Protein AF-0000000074147439 (afdb_homodimer)

Radius of gyration: 22.68 Å; Cα contacts (8 Å, |Δi|>4): 924; chains: 2; bounding box: 51×59×54 Å

pLDDT: mean 94.45, std 8.29, range [35.34, 98.94]

Structure (mmCIF, N/CA/C/O backbone):
data_AF-0000000074147439-model_v1
#
loop_
_entity.id
_entity.type
_entity.pdbx_description
1 polymer 'Methyltransferase, putative'
#
loop_
_atom_site.group_PDB
_atom_site.id
_atom_site.type_symbol
_atom_site.label_atom_id
_atom_site.label_alt_id
_atom_site.label_comp_id
_atom_site.label_asym_id
_atom_site.label_entity_id
_atom_site.label_seq_id
_atom_site.pdbx_PDB_ins_code
_atom_site.Cartn_x
_atom_site.Cartn_y
_atom_site.Cartn_z
_atom_site.occupancy
_atom_site.B_iso_or_equiv
_atom_site.auth_seq_id
_atom_site.auth_comp_id
_atom_site.auth_asym_id
_atom_site.auth_atom_id
_atom_site.pdbx_PDB_model_num
ATOM 1 N N . MET A 1 1 ? -7.129 -25.188 -24.75 1 35.34 1 MET A N 1
ATOM 2 C CA . MET A 1 1 ? -5.988 -24.469 -25.312 1 35.34 1 MET A CA 1
ATOM 3 C C . MET A 1 1 ? -5.07 -23.953 -24.203 1 35.34 1 MET A C 1
ATOM 5 O O . MET A 1 1 ? -5.531 -23.328 -23.25 1 35.34 1 MET A O 1
ATOM 9 N N . LYS A 1 2 ? -4.027 -24.594 -24.016 1 45.81 2 LYS A N 1
ATOM 10 C CA . LYS A 1 2 ? -3.018 -24.266 -23.016 1 45.81 2 LYS A CA 1
ATOM 11 C C . LYS A 1 2 ? -2.633 -22.781 -23.094 1 45.81 2 LYS A C 1
ATOM 13 O O . LYS A 1 2 ? -2.26 -22.297 -24.172 1 45.81 2 LYS A O 1
ATOM 18 N N . HIS A 1 3 ? -3.135 -21.953 -22.328 1 59.06 3 HIS A N 1
ATOM 19 C CA . HIS A 1 3 ? -2.85 -20.531 -22.391 1 59.06 3 HIS A CA 1
ATOM 20 C C . HIS A 1 3 ? -1.348 -20.266 -22.375 1 59.06 3 HIS A C 1
ATOM 22 O O . HIS A 1 3 ? -0.621 -20.828 -21.547 1 59.06 3 HIS A O 1
ATOM 28 N N . GLN A 1 4 ? -0.83 -19.922 -23.578 1 64.25 4 GLN A N 1
ATOM 29 C CA . GLN A 1 4 ? 0.594 -19.672 -23.797 1 64.25 4 GLN A CA 1
ATOM 30 C C . GLN A 1 4 ? 1.089 -18.531 -22.906 1 64.25 4 GLN A C 1
ATOM 32 O O . GLN A 1 4 ? 2.295 -18.297 -22.812 1 64.25 4 GLN A O 1
ATOM 37 N N . GLY A 1 5 ? 0.255 -18.078 -21.938 1 76.75 5 GLY A N 1
ATOM 38 C CA . GLY A 1 5 ? 0.705 -16.953 -21.125 1 76.75 5 GLY A CA 1
ATOM 39 C C . GLY A 1 5 ? 0.885 -15.68 -21.922 1 76.75 5 GLY A C 1
ATOM 40 O O . GLY A 1 5 ? 0.622 -15.656 -23.125 1 76.75 5 GLY A O 1
ATOM 41 N N . TRP A 1 6 ? 1.181 -14.516 -21.344 1 81 6 TRP A N 1
ATOM 42 C CA . TRP A 1 6 ? 1.466 -13.242 -21.984 1 81 6 TRP A CA 1
ATOM 43 C C . TRP A 1 6 ? 2.783 -13.305 -22.75 1 81 6 TRP A C 1
ATOM 45 O O . TRP A 1 6 ? 3.713 -14 -22.344 1 81 6 TRP A O 1
ATOM 55 N N . ASP A 1 7 ? 2.762 -12.773 -23.922 1 83.56 7 ASP A N 1
ATOM 56 C CA . ASP A 1 7 ? 4.035 -12.57 -24.609 1 83.56 7 ASP A CA 1
ATOM 57 C C . ASP A 1 7 ? 4.754 -11.336 -24.078 1 83.56 7 ASP A C 1
ATOM 59 O O . ASP A 1 7 ? 4.523 -10.219 -24.562 1 83.56 7 ASP A O 1
ATOM 63 N N . TRP A 1 8 ? 5.68 -11.492 -23.266 1 87.81 8 TRP A N 1
ATOM 64 C CA . TRP A 1 8 ? 6.305 -10.406 -22.516 1 87.81 8 TRP A CA 1
ATOM 65 C C . TRP A 1 8 ? 7.258 -9.617 -23.406 1 87.81 8 TRP A C 1
ATOM 67 O O . TRP A 1 8 ? 7.68 -8.516 -23.047 1 87.81 8 TRP A O 1
ATOM 77 N N . LYS A 1 9 ? 7.641 -10.125 -24.531 1 85.5 9 LYS A N 1
ATOM 78 C CA . LYS A 1 9 ? 8.484 -9.391 -25.469 1 85.5 9 LYS A CA 1
ATOM 79 C C . LYS A 1 9 ? 7.711 -8.234 -26.094 1 85.5 9 LYS A C 1
ATOM 81 O O . LYS A 1 9 ? 8.312 -7.242 -26.516 1 85.5 9 LYS A O 1
ATOM 86 N N . GLU A 1 10 ? 6.395 -8.352 -26 1 82.62 10 GLU A N 1
ATOM 87 C CA . GLU A 1 10 ? 5.543 -7.367 -26.672 1 82.62 10 GLU A CA 1
ATOM 88 C C . GLU A 1 10 ? 5.051 -6.316 -25.672 1 82.62 10 GLU A C 1
ATOM 90 O O . GLU A 1 10 ? 4.484 -5.297 -26.078 1 82.62 10 GLU A O 1
ATOM 95 N N . ILE A 1 11 ? 5.25 -6.598 -24.484 1 82.56 11 ILE A N 1
ATOM 96 C CA . ILE A 1 11 ? 4.77 -5.691 -23.438 1 82.56 11 ILE A CA 1
ATOM 97 C C . ILE A 1 11 ? 5.867 -4.691 -23.078 1 82.56 11 ILE A C 1
ATOM 99 O O . ILE A 1 11 ? 6.926 -5.074 -22.578 1 82.56 11 ILE A O 1
ATOM 103 N N . LYS A 1 12 ? 5.578 -3.406 -23.297 1 77.69 12 LYS A N 1
ATOM 104 C CA . LYS A 1 12 ? 6.609 -2.385 -23.156 1 77.69 12 LYS A CA 1
ATOM 105 C C . LYS A 1 12 ? 6.344 -1.512 -21.938 1 77.69 12 LYS A C 1
ATOM 107 O O . LYS A 1 12 ? 7.176 -0.68 -21.562 1 77.69 12 LYS A O 1
ATOM 112 N N . GLU A 1 13 ? 5.203 -1.728 -21.234 1 84.12 13 GLU A N 1
ATOM 113 C CA . GLU A 1 13 ? 4.883 -0.868 -20.094 1 84.12 13 GLU A CA 1
ATOM 114 C C . GLU A 1 13 ? 5.965 -0.951 -19.031 1 84.12 13 GLU A C 1
ATOM 116 O O . GLU A 1 13 ? 6.277 -2.037 -18.531 1 84.12 13 GLU A O 1
ATOM 121 N N . GLU A 1 14 ? 6.414 0.165 -18.594 1 82.88 14 GLU A N 1
ATOM 122 C CA . GLU A 1 14 ? 7.535 0.282 -17.656 1 82.88 14 GLU A CA 1
ATOM 123 C C . GLU A 1 14 ? 7.164 -0.24 -16.281 1 82.88 14 GLU A C 1
ATOM 125 O O . GLU A 1 14 ? 8.031 -0.685 -15.523 1 82.88 14 GLU A O 1
ATOM 130 N N . ARG A 1 15 ? 5.883 -0.239 -15.992 1 85.06 15 ARG A N 1
ATOM 131 C CA . ARG A 1 15 ? 5.441 -0.638 -14.664 1 85.06 15 ARG A CA 1
ATOM 132 C C . ARG A 1 15 ? 5.785 -2.098 -14.383 1 85.06 15 ARG A C 1
ATOM 134 O O . ARG A 1 15 ? 5.918 -2.502 -13.227 1 85.06 15 ARG A O 1
ATOM 141 N N . TRP A 1 16 ? 5.992 -2.838 -15.422 1 89.81 16 TRP A N 1
ATOM 142 C CA . TRP A 1 16 ? 6.258 -4.262 -15.258 1 89.81 16 TRP A CA 1
ATOM 143 C C . TRP A 1 16 ? 7.746 -4.52 -15.039 1 89.81 16 TRP A C 1
ATOM 145 O O . TRP A 1 16 ? 8.156 -5.66 -14.812 1 89.81 16 TRP A O 1
ATOM 155 N N . ASP A 1 17 ? 8.484 -3.449 -14.992 1 92.44 17 ASP A N 1
ATOM 156 C CA . ASP A 1 17 ? 9.914 -3.582 -14.758 1 92.44 17 ASP A CA 1
ATOM 157 C C . ASP A 1 17 ? 10.305 -2.984 -13.406 1 92.44 17 ASP A C 1
ATOM 159 O O . ASP A 1 17 ? 11.461 -3.088 -12.984 1 92.44 17 ASP A O 1
ATOM 163 N N . THR A 1 18 ? 9.352 -2.357 -12.773 1 94.94 18 THR A N 1
ATOM 164 C CA . THR A 1 18 ? 9.57 -1.733 -11.469 1 94.94 18 THR A CA 1
ATOM 165 C C . THR A 1 18 ? 8.781 -2.467 -10.383 1 94.94 18 THR A C 1
ATOM 167 O O . THR A 1 18 ? 7.605 -2.783 -10.57 1 94.94 18 THR A O 1
ATOM 170 N N . PRO A 1 19 ? 9.477 -2.736 -9.289 1 97.44 19 PRO A N 1
ATOM 171 C CA . PRO A 1 19 ? 8.75 -3.414 -8.219 1 97.44 19 PRO A CA 1
ATOM 172 C C . PRO A 1 19 ? 7.492 -2.662 -7.789 1 97.44 19 PRO A C 1
ATOM 174 O O . PRO A 1 19 ? 7.48 -1.429 -7.777 1 97.44 19 PRO A O 1
ATOM 177 N N . ALA A 1 20 ? 6.434 -3.406 -7.461 1 97.62 20 ALA A N 1
ATOM 178 C CA . ALA A 1 20 ? 5.207 -2.816 -6.934 1 97.62 20 ALA A CA 1
ATOM 179 C C . ALA A 1 20 ? 5.445 -2.182 -5.566 1 97.62 20 ALA A C 1
ATOM 181 O O . ALA A 1 20 ? 6.383 -2.557 -4.855 1 97.62 20 ALA A O 1
ATOM 182 N N . GLU A 1 21 ? 4.613 -1.222 -5.203 1 97.69 21 GLU A N 1
ATOM 183 C CA . GLU A 1 21 ? 4.77 -0.475 -3.957 1 97.69 21 GLU A CA 1
ATOM 184 C C . GLU A 1 21 ? 4.766 -1.408 -2.75 1 97.69 21 GLU A C 1
ATOM 186 O O . GLU A 1 21 ? 5.527 -1.208 -1.802 1 97.69 21 GLU A O 1
ATOM 191 N N . GLU A 1 22 ? 3.932 -2.467 -2.826 1 98.12 22 GLU A N 1
ATOM 192 C CA . GLU A 1 22 ? 3.697 -3.359 -1.696 1 98.12 22 GLU A CA 1
ATOM 193 C C . GLU A 1 22 ? 4.945 -4.172 -1.365 1 98.12 22 GLU A C 1
ATOM 195 O O . GLU A 1 22 ? 5.156 -4.559 -0.214 1 98.12 22 GLU A O 1
ATOM 200 N N . VAL A 1 23 ? 5.793 -4.363 -2.332 1 98.56 23 VAL A N 1
ATOM 201 C CA . VAL A 1 23 ? 6.859 -5.348 -2.184 1 98.56 23 VAL A CA 1
ATOM 202 C C . VAL A 1 23 ? 7.98 -4.773 -1.319 1 98.56 23 VAL A C 1
ATOM 204 O O . VAL A 1 23 ? 8.742 -5.523 -0.7 1 98.56 23 VAL A O 1
ATOM 207 N N . TYR A 1 24 ? 8.086 -3.426 -1.242 1 98.62 24 TYR A N 1
ATOM 208 C CA . TYR A 1 24 ? 9.094 -2.807 -0.388 1 98.62 24 TYR A CA 1
ATOM 209 C C . TYR A 1 24 ? 8.82 -3.107 1.081 1 98.62 24 TYR A C 1
ATOM 211 O O . TYR A 1 24 ? 9.75 -3.402 1.842 1 98.62 24 TYR A O 1
ATOM 219 N N . TYR A 1 25 ? 7.605 -3.037 1.479 1 98.62 25 TYR A N 1
ATOM 220 C CA . TYR A 1 25 ? 7.215 -3.414 2.834 1 98.62 25 TYR A CA 1
ATOM 221 C C . TYR A 1 25 ? 7.434 -4.902 3.07 1 98.62 25 TYR A C 1
ATOM 223 O O . TYR A 1 25 ? 7.977 -5.301 4.105 1 98.62 25 TYR A O 1
ATOM 231 N N . LEU A 1 26 ? 7.02 -5.746 2.082 1 98.88 26 LEU A N 1
ATOM 232 C CA . LEU A 1 26 ? 7.109 -7.195 2.215 1 98.88 26 LEU A CA 1
ATOM 233 C C . LEU A 1 26 ? 8.562 -7.637 2.344 1 98.88 26 LEU A C 1
ATOM 235 O O . LEU A 1 26 ? 8.875 -8.539 3.127 1 98.88 26 LEU A O 1
ATOM 239 N N . LEU A 1 27 ? 9.422 -6.992 1.533 1 98.75 27 LEU A N 1
ATOM 240 C CA . LEU A 1 27 ? 10.844 -7.297 1.622 1 98.75 27 LEU A CA 1
ATOM 241 C C . LEU A 1 27 ? 11.359 -7.074 3.039 1 98.75 27 LEU A C 1
ATOM 243 O O . LEU A 1 27 ? 12.023 -7.945 3.609 1 98.75 27 LEU A O 1
ATOM 247 N N . ASN A 1 28 ? 11.055 -5.93 3.607 1 98.12 28 ASN A N 1
ATOM 248 C CA . ASN A 1 28 ? 11.516 -5.598 4.949 1 98.12 28 ASN A CA 1
ATOM 249 C C . ASN A 1 28 ? 10.922 -6.531 6 1 98.12 28 ASN A C 1
ATOM 251 O O . ASN A 1 28 ? 11.625 -6.996 6.898 1 98.12 28 ASN A O 1
ATOM 255 N N . ARG A 1 29 ? 9.633 -6.77 5.863 1 98.31 29 ARG A N 1
ATOM 256 C CA . ARG A 1 29 ? 8.938 -7.645 6.801 1 98.31 29 ARG A CA 1
ATOM 257 C C . ARG A 1 29 ? 9.555 -9.039 6.801 1 98.31 29 ARG A C 1
ATOM 259 O O . ARG A 1 29 ? 9.859 -9.586 7.863 1 98.31 29 ARG A O 1
ATOM 266 N N . TRP A 1 30 ? 9.75 -9.602 5.625 1 98.81 30 TRP A N 1
ATOM 267 C CA . TRP A 1 30 ? 10.219 -10.977 5.512 1 98.81 30 TRP A CA 1
ATOM 268 C C . TRP A 1 30 ? 11.688 -11.086 5.895 1 98.81 30 TRP A C 1
ATOM 270 O O . TRP A 1 30 ? 12.117 -12.086 6.473 1 98.81 30 TRP A O 1
ATOM 280 N N . LYS A 1 31 ? 12.445 -10.023 5.621 1 98.19 31 LYS A N 1
ATOM 281 C CA . LYS A 1 31 ? 13.82 -9.977 6.113 1 98.19 31 LYS A CA 1
ATOM 282 C C . LYS A 1 31 ? 13.859 -9.977 7.637 1 98.19 31 LYS A C 1
ATOM 284 O O . LYS A 1 31 ? 14.625 -10.734 8.242 1 98.19 31 LYS A O 1
ATOM 289 N N . ASP A 1 32 ? 13.047 -9.164 8.242 1 97.38 32 ASP A N 1
ATOM 290 C CA . ASP A 1 32 ? 13 -9.039 9.695 1 97.38 32 ASP A CA 1
ATOM 291 C C . ASP A 1 32 ? 12.586 -10.359 10.344 1 97.38 32 ASP A C 1
ATOM 293 O O . ASP A 1 32 ? 12.961 -10.641 11.484 1 97.38 32 ASP A O 1
ATOM 297 N N . GLN A 1 33 ? 11.836 -11.148 9.617 1 98.25 33 GLN A N 1
ATOM 298 C CA . GLN A 1 33 ? 11.352 -12.422 10.141 1 98.25 33 GLN A CA 1
ATOM 299 C C . GLN A 1 33 ? 12.352 -13.547 9.867 1 98.25 33 GLN A C 1
ATOM 301 O O . GLN A 1 33 ? 12.094 -14.703 10.211 1 98.25 33 GLN A O 1
ATOM 306 N N . GLY A 1 34 ? 13.383 -13.211 9.133 1 98.19 34 GLY A N 1
ATOM 307 C CA . GLY A 1 34 ? 14.414 -14.203 8.836 1 98.19 34 GLY A CA 1
ATOM 308 C C . GLY A 1 34 ? 14.031 -15.141 7.707 1 98.19 34 GLY A C 1
ATOM 309 O O . GLY A 1 34 ? 14.602 -16.219 7.57 1 98.19 34 GLY A O 1
ATOM 310 N N . LYS A 1 35 ? 13.094 -14.727 6.941 1 98.38 35 LYS A N 1
ATOM 311 C CA . LYS A 1 35 ? 12.711 -15.531 5.789 1 98.38 35 LYS A CA 1
ATOM 312 C C . LYS A 1 35 ? 13.711 -15.367 4.648 1 98.38 35 LYS A C 1
ATOM 314 O O . LYS A 1 35 ? 14.312 -14.305 4.492 1 98.38 35 LYS A O 1
ATOM 319 N N . SER A 1 36 ? 13.852 -16.406 3.869 1 97.81 36 SER A N 1
ATOM 320 C CA . SER A 1 36 ? 14.906 -16.344 2.857 1 97.81 36 SER A CA 1
ATOM 321 C C . SER A 1 36 ? 14.453 -16.984 1.55 1 97.81 36 SER A C 1
ATOM 323 O O . SER A 1 36 ? 14.672 -16.438 0.471 1 97.81 36 SER A O 1
ATOM 325 N N . ARG A 1 37 ? 13.844 -18.188 1.588 1 98.88 37 ARG A N 1
ATOM 326 C CA . ARG A 1 37 ? 13.422 -18.891 0.379 1 98.88 37 ARG A CA 1
ATOM 327 C C . ARG A 1 37 ? 12.102 -18.344 -0.147 1 98.88 37 ARG A C 1
ATOM 329 O O . ARG A 1 37 ? 11.055 -18.547 0.459 1 98.88 37 ARG A O 1
ATOM 336 N N . PHE A 1 38 ? 12.203 -17.625 -1.239 1 98.94 38 PHE A N 1
ATOM 337 C CA . PHE A 1 38 ? 11.117 -16.797 -1.779 1 98.94 38 PHE A CA 1
ATOM 338 C C . PHE A 1 38 ? 10.633 -17.359 -3.111 1 98.94 38 PHE A C 1
ATOM 340 O O . PHE A 1 38 ? 11.438 -17.672 -3.992 1 98.94 38 PHE A O 1
ATOM 347 N N . LEU A 1 39 ? 9.289 -17.516 -3.254 1 98.94 39 LEU A N 1
ATOM 348 C CA . LEU A 1 39 ? 8.68 -17.875 -4.531 1 98.94 39 LEU A CA 1
ATOM 349 C C . LEU A 1 39 ? 7.957 -16.688 -5.148 1 98.94 39 LEU A C 1
ATOM 351 O O . LEU A 1 39 ? 7.078 -16.094 -4.523 1 98.94 39 LEU A O 1
ATOM 355 N N . ASP A 1 40 ? 8.352 -16.312 -6.305 1 98.88 40 ASP A N 1
ATOM 356 C CA . ASP A 1 40 ? 7.621 -15.383 -7.168 1 98.88 40 ASP A CA 1
ATOM 357 C C . ASP A 1 40 ? 6.723 -16.141 -8.148 1 98.88 40 ASP A C 1
ATOM 359 O O . ASP A 1 40 ? 7.164 -16.516 -9.234 1 98.88 40 ASP A O 1
ATOM 363 N N . LEU A 1 41 ? 5.449 -16.344 -7.773 1 98.81 41 LEU A N 1
ATOM 364 C CA . LEU A 1 41 ? 4.5 -17.109 -8.578 1 98.81 41 LEU A CA 1
ATOM 365 C C . LEU A 1 41 ? 3.854 -16.219 -9.633 1 98.81 41 LEU A C 1
ATOM 367 O O . LEU A 1 41 ? 3.174 -15.242 -9.297 1 98.81 41 LEU A O 1
ATOM 371 N N . GLY A 1 42 ? 3.992 -16.562 -10.867 1 98.06 42 GLY A N 1
ATOM 372 C CA . GLY A 1 42 ? 3.609 -15.656 -11.93 1 98.06 42 GLY A CA 1
ATOM 373 C C . GLY A 1 42 ? 4.531 -14.453 -12.055 1 98.06 42 GLY A C 1
ATOM 374 O O . GLY A 1 42 ? 4.07 -13.312 -12.078 1 98.06 42 GLY A O 1
ATOM 375 N N . CYS A 1 43 ? 5.805 -14.695 -12.328 1 98.12 43 CYS A N 1
ATOM 376 C CA . CYS A 1 43 ? 6.844 -13.695 -12.133 1 98.12 43 CYS A CA 1
ATOM 377 C C . CYS A 1 43 ? 6.914 -12.742 -13.32 1 98.12 43 CYS A C 1
ATOM 379 O O . CYS A 1 43 ? 7.543 -11.688 -13.242 1 98.12 43 CYS A O 1
ATOM 381 N N . GLY A 1 44 ? 6.312 -13.078 -14.5 1 96.5 44 GLY A N 1
ATOM 382 C CA . GLY A 1 44 ? 6.453 -12.258 -15.688 1 96.5 44 GLY A CA 1
ATOM 383 C C . GLY A 1 44 ? 7.902 -12.031 -16.094 1 96.5 44 GLY A C 1
ATOM 384 O O . GLY A 1 44 ? 8.672 -12.992 -16.219 1 96.5 44 GLY A O 1
ATOM 385 N N . ARG A 1 45 ? 8.281 -10.812 -16.234 1 95.94 45 ARG A N 1
ATOM 386 C CA . ARG A 1 45 ? 9.641 -10.484 -16.625 1 95.94 45 ARG A CA 1
ATOM 387 C C . ARG A 1 45 ? 10.562 -10.398 -15.414 1 95.94 45 ARG A C 1
ATOM 389 O O . ARG A 1 45 ? 11.727 -10.023 -15.539 1 95.94 45 ARG A O 1
ATOM 396 N N . GLY A 1 46 ? 10.016 -10.594 -14.281 1 98.06 46 GLY A N 1
ATOM 397 C CA . GLY A 1 46 ? 10.844 -10.891 -13.125 1 98.06 46 GLY A CA 1
ATOM 398 C C . GLY A 1 46 ? 11.125 -9.672 -12.266 1 98.06 46 GLY A C 1
ATOM 399 O O . GLY A 1 46 ? 12.109 -9.648 -11.516 1 98.06 46 GLY A O 1
ATOM 400 N N . ARG A 1 47 ? 10.273 -8.617 -12.266 1 98 47 ARG A N 1
ATOM 401 C CA . ARG A 1 47 ? 10.547 -7.391 -11.516 1 98 47 ARG A CA 1
ATOM 402 C C . ARG A 1 47 ? 10.672 -7.676 -10.023 1 98 47 ARG A C 1
ATOM 404 O O . ARG A 1 47 ? 11.547 -7.125 -9.352 1 98 47 ARG A O 1
ATOM 411 N N . HIS A 1 48 ? 9.891 -8.531 -9.531 1 98.81 48 HIS A N 1
ATOM 412 C CA . HIS A 1 48 ? 9.938 -8.812 -8.102 1 98.81 48 HIS A CA 1
ATOM 413 C C . HIS A 1 48 ? 11 -9.859 -7.785 1 98.81 48 HIS A C 1
ATOM 415 O O . HIS A 1 48 ? 11.641 -9.805 -6.73 1 98.81 48 HIS A O 1
ATOM 421 N N . SER A 1 49 ? 11.195 -10.828 -8.727 1 98.88 49 SER A N 1
ATOM 422 C CA . SER A 1 49 ? 12.258 -11.82 -8.578 1 98.88 49 SER A CA 1
ATOM 423 C C . SER A 1 49 ? 13.617 -11.156 -8.438 1 98.88 49 SER A C 1
ATOM 425 O O . SER A 1 49 ? 14.375 -11.469 -7.52 1 98.88 49 SER A O 1
ATOM 427 N N . ILE A 1 50 ? 13.906 -10.234 -9.328 1 98.75 50 ILE A N 1
ATOM 428 C CA . ILE A 1 50 ? 15.18 -9.523 -9.344 1 98.75 50 ILE A CA 1
ATOM 429 C C . ILE A 1 50 ? 15.344 -8.719 -8.062 1 98.75 50 ILE A C 1
ATOM 431 O O . ILE A 1 50 ? 16.406 -8.75 -7.43 1 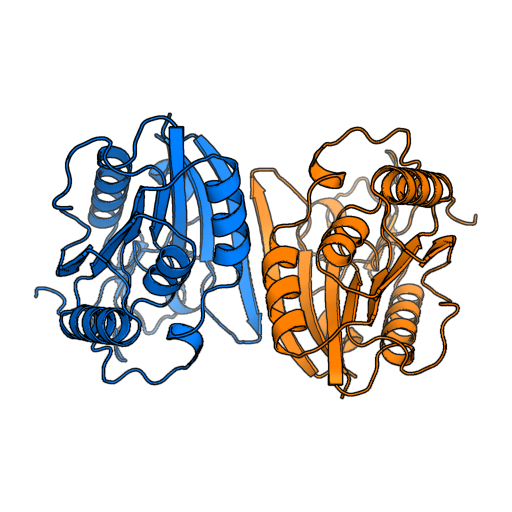98.75 50 ILE A O 1
ATOM 435 N N . PHE A 1 51 ? 14.281 -8.07 -7.652 1 98.69 51 PHE A N 1
ATOM 436 C CA . PHE A 1 51 ? 14.297 -7.223 -6.465 1 98.69 51 PHE A CA 1
ATOM 437 C C . PHE A 1 51 ? 14.664 -8.031 -5.227 1 98.69 51 PHE A C 1
ATOM 439 O O . PHE A 1 51 ? 15.547 -7.641 -4.465 1 98.69 51 PHE A O 1
ATOM 446 N N . PHE A 1 52 ? 14.016 -9.141 -5.027 1 98.88 52 PHE A N 1
ATOM 447 C CA . PHE A 1 52 ? 14.266 -9.961 -3.852 1 98.88 52 PHE A CA 1
ATOM 448 C C . PHE A 1 52 ? 15.656 -10.594 -3.924 1 98.88 52 PHE A C 1
ATOM 450 O O . PHE A 1 52 ? 16.344 -10.703 -2.908 1 98.88 52 PHE A O 1
ATOM 457 N N . ALA A 1 53 ? 16.062 -11.008 -5.113 1 98.88 53 ALA A N 1
ATOM 458 C CA . ALA A 1 53 ? 17.391 -11.586 -5.281 1 98.88 53 ALA A CA 1
ATOM 459 C C . ALA A 1 53 ? 18.484 -10.586 -4.906 1 98.88 53 ALA A C 1
ATOM 461 O O . ALA A 1 53 ? 19.453 -10.93 -4.219 1 98.88 53 ALA A O 1
ATOM 462 N N . LYS A 1 54 ? 18.312 -9.383 -5.309 1 98.5 54 LYS A N 1
ATOM 463 C CA . LYS A 1 54 ? 19.281 -8.328 -5.012 1 98.5 54 LYS A CA 1
ATOM 464 C C . LYS A 1 54 ? 19.391 -8.086 -3.51 1 98.5 54 LYS A C 1
ATOM 466 O O . LYS A 1 54 ? 20.375 -7.52 -3.035 1 98.5 54 LYS A O 1
ATOM 471 N N . HIS A 1 55 ? 18.391 -8.531 -2.854 1 98.19 55 HIS A N 1
ATOM 472 C CA . HIS A 1 55 ? 18.375 -8.281 -1.416 1 98.19 55 HIS A CA 1
ATOM 473 C C . HIS A 1 55 ? 18.625 -9.562 -0.633 1 98.19 55 HIS A C 1
ATOM 475 O O . HIS A 1 55 ? 18.219 -9.688 0.523 1 98.19 55 HIS A O 1
ATOM 481 N N . GLY A 1 56 ? 19.125 -10.57 -1.251 1 98.31 56 GLY A N 1
ATOM 482 C CA . GLY A 1 56 ? 19.734 -11.68 -0.554 1 98.31 56 GLY A CA 1
ATOM 483 C C . GLY A 1 56 ? 18.812 -12.883 -0.408 1 98.31 56 GLY A C 1
ATOM 484 O O . GLY A 1 56 ? 19.172 -13.859 0.251 1 98.31 56 GLY A O 1
ATOM 485 N N . PHE A 1 57 ? 17.672 -12.867 -1.005 1 98.81 57 PHE A N 1
ATOM 486 C CA . PHE A 1 57 ? 16.766 -14.008 -0.919 1 98.81 57 PHE A CA 1
ATOM 487 C C . PHE A 1 57 ? 17.188 -15.109 -1.889 1 98.81 57 PHE A C 1
ATOM 489 O O . PHE A 1 57 ? 17.766 -14.828 -2.943 1 98.81 57 PHE A O 1
ATOM 496 N N . GLU A 1 58 ? 16.938 -16.312 -1.483 1 98.88 58 GLU A N 1
ATOM 497 C CA . GLU A 1 58 ? 16.938 -17.422 -2.43 1 98.88 58 GLU A CA 1
ATOM 498 C C . GLU A 1 58 ? 15.656 -17.453 -3.252 1 98.88 58 GLU A C 1
ATOM 500 O O . GLU A 1 58 ? 14.586 -17.797 -2.742 1 98.88 58 GLU A O 1
ATOM 505 N N . VAL A 1 59 ? 15.781 -17.141 -4.547 1 98.88 59 VAL A N 1
ATOM 506 C CA . VAL A 1 59 ? 14.586 -16.812 -5.312 1 98.88 59 VAL A CA 1
ATOM 507 C C . VAL A 1 59 ? 14.25 -17.938 -6.273 1 98.88 59 VAL A C 1
ATOM 509 O O . VAL A 1 59 ? 15.117 -18.406 -7.02 1 98.88 59 VAL A O 1
ATOM 512 N N . TYR A 1 60 ? 13.055 -18.391 -6.172 1 98.94 60 TYR A N 1
ATOM 513 C CA . TYR A 1 60 ? 12.398 -19.234 -7.164 1 98.94 60 TYR A CA 1
ATOM 514 C C . TYR A 1 60 ? 11.305 -18.453 -7.891 1 98.94 60 TYR A C 1
ATOM 516 O O . TYR A 1 60 ? 10.531 -17.719 -7.27 1 98.94 60 TYR A O 1
ATOM 524 N N . ALA A 1 61 ? 11.32 -18.547 -9.18 1 98.88 61 ALA A N 1
ATOM 525 C CA . ALA A 1 61 ? 10.375 -17.797 -10 1 98.88 61 ALA A CA 1
ATOM 526 C C . ALA A 1 61 ? 9.727 -18.703 -11.047 1 98.88 61 ALA A C 1
ATOM 528 O O . ALA A 1 61 ? 10.406 -19.5 -11.695 1 98.88 61 ALA A O 1
ATOM 529 N N . THR A 1 62 ? 8.391 -18.578 -11.148 1 98.5 62 THR A N 1
ATOM 530 C CA . THR A 1 62 ? 7.699 -19.391 -12.148 1 98.5 62 THR A CA 1
ATOM 531 C C . THR A 1 62 ? 6.691 -18.547 -12.922 1 98.5 62 THR A C 1
ATOM 533 O O . THR A 1 62 ? 6.137 -17.594 -12.383 1 98.5 62 THR A O 1
ATOM 536 N N . ASP A 1 63 ? 6.527 -18.844 -14.086 1 97.88 63 ASP A N 1
ATOM 537 C CA . ASP A 1 63 ? 5.512 -18.297 -14.977 1 97.88 63 ASP A CA 1
ATOM 538 C C . ASP A 1 63 ? 5.176 -19.266 -16.109 1 97.88 63 ASP A C 1
ATOM 540 O O . ASP A 1 63 ? 6.008 -20.094 -16.484 1 97.88 63 ASP A O 1
ATOM 544 N N . ILE A 1 64 ? 3.984 -19.156 -16.609 1 96.19 64 ILE A N 1
ATOM 545 C CA . ILE A 1 64 ? 3.594 -20.031 -17.719 1 96.19 64 ILE A CA 1
ATOM 546 C C . ILE A 1 64 ? 4.23 -19.531 -19.016 1 96.19 64 ILE A C 1
ATOM 548 O O . ILE A 1 64 ? 4.355 -20.297 -19.984 1 96.19 64 ILE A O 1
ATOM 552 N N . SER A 1 65 ? 4.59 -18.312 -19.094 1 94.44 65 SER A N 1
ATOM 553 C CA . SER A 1 65 ? 5.141 -17.672 -20.281 1 94.44 65 SER A CA 1
ATOM 554 C C . SER A 1 65 ? 6.621 -18 -20.453 1 94.44 65 SER A C 1
ATOM 556 O O . SER A 1 65 ? 7.449 -17.594 -19.641 1 94.44 65 SER A O 1
ATOM 558 N N . GLU A 1 66 ? 6.961 -18.609 -21.562 1 95.62 66 GLU A N 1
ATOM 559 C CA . GLU A 1 66 ? 8.352 -18.906 -21.875 1 95.62 66 GLU A CA 1
ATOM 560 C C . GLU A 1 66 ? 9.148 -17.625 -22.109 1 95.62 66 GLU A C 1
ATOM 562 O O . GLU A 1 66 ? 10.305 -17.516 -21.672 1 95.62 66 GLU A O 1
ATOM 567 N N . SER A 1 67 ? 8.531 -16.703 -22.797 1 95.19 67 SER A N 1
ATOM 568 C CA . SER A 1 67 ? 9.227 -15.453 -23.094 1 95.19 67 SER A CA 1
ATOM 569 C C . SER A 1 67 ? 9.547 -14.688 -21.812 1 95.19 67 SER A C 1
ATOM 571 O O . SER A 1 67 ? 10.609 -14.078 -21.688 1 95.19 67 SER A O 1
ATOM 573 N N . GLY A 1 68 ? 8.617 -14.672 -20.797 1 96.19 68 GLY A N 1
ATOM 574 C CA . GLY A 1 68 ? 8.875 -14.047 -19.516 1 96.19 68 GLY A CA 1
ATOM 575 C C . GLY A 1 68 ? 10.055 -14.648 -18.781 1 96.19 68 GLY A C 1
ATOM 576 O O . GLY A 1 68 ? 10.945 -13.93 -18.328 1 96.19 68 GLY A O 1
ATOM 577 N N . ILE A 1 69 ? 10.117 -15.945 -18.828 1 97.81 69 ILE A N 1
ATOM 578 C CA . ILE A 1 69 ? 11.172 -16.672 -18.125 1 97.81 69 ILE A CA 1
ATOM 579 C C . ILE A 1 69 ? 12.508 -16.422 -18.812 1 97.81 69 ILE A C 1
ATOM 581 O O . ILE A 1 69 ? 13.531 -16.219 -18.141 1 97.81 69 ILE A O 1
ATOM 585 N N . GLU A 1 70 ? 12.492 -16.422 -20.078 1 97.62 70 GLU A N 1
ATOM 586 C CA . GLU A 1 70 ? 13.711 -16.156 -20.828 1 97.62 70 GLU A CA 1
ATOM 587 C C . GLU A 1 70 ? 14.258 -14.766 -20.5 1 97.62 70 GLU A C 1
ATOM 589 O O . GLU A 1 70 ? 15.461 -14.609 -20.266 1 97.62 70 GLU A O 1
ATOM 594 N N . ILE A 1 71 ? 13.391 -13.82 -20.469 1 97.25 71 ILE A N 1
ATOM 595 C CA . ILE A 1 71 ? 13.773 -12.453 -20.156 1 97.25 71 ILE A CA 1
ATOM 596 C C . ILE A 1 71 ? 14.344 -12.375 -18.75 1 97.25 71 ILE A C 1
ATOM 598 O O . ILE A 1 71 ? 15.391 -11.758 -18.531 1 97.25 71 ILE A O 1
ATOM 602 N N . LEU A 1 72 ? 13.688 -13.016 -17.828 1 98.06 72 LEU A N 1
ATOM 603 C CA . LEU A 1 72 ? 14.148 -13.023 -16.438 1 98.06 72 LEU A CA 1
ATOM 604 C C . LEU A 1 72 ? 15.531 -13.641 -16.328 1 98.06 72 LEU A C 1
ATOM 606 O O . LEU A 1 72 ? 16.406 -13.102 -15.656 1 98.06 72 LEU A O 1
ATOM 610 N N . LYS A 1 73 ? 15.719 -14.758 -17.016 1 98.44 73 LYS A N 1
ATOM 611 C CA . LYS A 1 73 ? 17.016 -15.438 -16.953 1 98.44 73 LYS A CA 1
ATOM 612 C C . LYS A 1 73 ? 18.125 -14.555 -17.531 1 98.44 73 LYS A C 1
ATOM 614 O O . LYS A 1 73 ? 19.219 -14.508 -16.984 1 98.44 73 LYS A O 1
ATOM 619 N N . GLU A 1 74 ? 17.812 -13.922 -18.547 1 98.06 74 GLU A N 1
ATOM 620 C CA . GLU A 1 74 ? 18.797 -13.016 -19.156 1 98.06 74 GLU A CA 1
ATOM 621 C C . GLU A 1 74 ? 19.141 -11.875 -18.203 1 98.06 74 GLU A C 1
ATOM 623 O O . GLU A 1 74 ? 20.312 -11.539 -18.031 1 98.06 74 GLU A O 1
ATOM 628 N N . LYS A 1 75 ? 18.109 -11.25 -17.641 1 97.5 75 LYS A N 1
ATOM 629 C CA . LYS A 1 75 ? 18.328 -10.164 -16.688 1 97.5 75 LYS A CA 1
ATOM 630 C C . LYS A 1 75 ? 19.188 -10.641 -15.516 1 97.5 75 LYS A C 1
ATOM 632 O O . LYS A 1 75 ? 20.094 -9.93 -15.07 1 97.5 75 LYS A O 1
ATOM 637 N N . ALA A 1 76 ? 18.828 -11.797 -15.023 1 98.38 76 ALA A N 1
ATOM 638 C CA . ALA A 1 76 ? 19.547 -12.359 -13.883 1 98.38 76 ALA A CA 1
ATOM 639 C C . ALA A 1 76 ? 21.016 -12.586 -14.219 1 98.38 76 ALA A C 1
ATOM 641 O O . ALA A 1 76 ? 21.906 -12.25 -13.43 1 98.38 76 ALA A O 1
ATOM 642 N N . LYS A 1 77 ? 21.234 -13.133 -15.375 1 98.12 77 LYS A N 1
ATOM 643 C CA . LYS A 1 77 ? 22.594 -13.375 -15.828 1 98.12 77 LYS A CA 1
ATOM 644 C C . LYS A 1 77 ? 23.375 -12.07 -15.938 1 98.12 77 LYS A C 1
ATOM 646 O O . LYS A 1 77 ? 24.516 -11.977 -15.453 1 98.12 77 LYS A O 1
ATOM 651 N N . LEU A 1 78 ? 22.797 -11.102 -16.5 1 97.94 78 LEU A N 1
ATOM 652 C CA . LEU A 1 78 ? 23.438 -9.805 -16.719 1 97.94 78 LEU A CA 1
ATOM 653 C C . LEU A 1 78 ? 23.797 -9.156 -15.383 1 97.94 78 LEU A C 1
ATOM 655 O O . LEU A 1 78 ? 24.797 -8.438 -15.289 1 97.94 7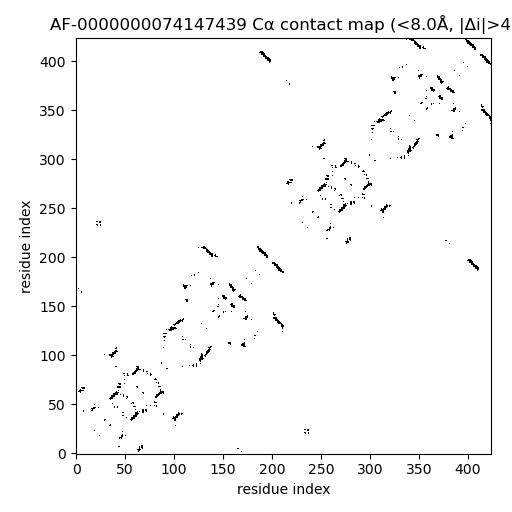8 LEU A O 1
ATOM 659 N N . GLN A 1 79 ? 23.047 -9.43 -14.414 1 97.88 79 GLN A N 1
ATOM 660 C CA . GLN A 1 79 ? 23.25 -8.789 -13.125 1 97.88 79 GLN A CA 1
ATOM 661 C C . GLN A 1 79 ? 23.953 -9.727 -12.141 1 97.88 79 GLN A C 1
ATOM 663 O O . GLN A 1 79 ? 24.078 -9.406 -10.961 1 97.88 79 GLN A O 1
ATOM 668 N N . ASN A 1 80 ? 24.328 -10.922 -12.586 1 98.25 80 ASN A N 1
ATOM 669 C CA . ASN A 1 80 ? 25.016 -11.938 -11.789 1 98.25 80 ASN A CA 1
ATOM 670 C C . ASN A 1 80 ? 24.172 -12.359 -10.586 1 98.25 80 ASN A C 1
ATOM 672 O O . ASN A 1 80 ? 24.672 -12.383 -9.461 1 98.25 80 ASN A O 1
ATOM 676 N N . LEU A 1 81 ? 22.938 -12.484 -10.859 1 98.56 81 LEU A N 1
ATOM 677 C CA . LEU A 1 81 ? 22 -12.961 -9.844 1 98.56 81 LEU A CA 1
ATOM 678 C C . LEU A 1 81 ? 21.672 -14.438 -10.07 1 98.56 81 LEU A C 1
ATOM 680 O O . LEU A 1 81 ? 21.516 -14.875 -11.211 1 98.56 81 LEU A O 1
ATOM 684 N N . ASN A 1 82 ? 21.594 -15.156 -9.008 1 97.56 82 ASN A N 1
ATOM 685 C CA . ASN A 1 82 ? 21.172 -16.547 -9.078 1 97.56 82 ASN A CA 1
ATOM 686 C C . ASN A 1 82 ? 19.672 -16.688 -8.797 1 97.56 82 ASN A C 1
ATOM 688 O O . ASN A 1 82 ? 19.234 -16.531 -7.66 1 97.56 82 ASN A O 1
ATOM 692 N N . ILE A 1 83 ? 18.891 -16.938 -9.734 1 98.75 83 ILE A N 1
ATOM 693 C CA . ILE A 1 83 ? 17.438 -17.078 -9.641 1 98.75 83 ILE A CA 1
ATOM 694 C C . ILE A 1 83 ? 17.016 -18.391 -10.305 1 98.75 83 ILE A C 1
ATOM 696 O O . ILE A 1 83 ? 17.375 -18.656 -11.453 1 98.75 83 ILE A O 1
ATOM 700 N N . ASN A 1 84 ? 16.297 -19.234 -9.617 1 98.75 84 ASN A N 1
ATOM 701 C CA . ASN A 1 84 ? 15.727 -20.453 -10.172 1 98.75 84 ASN A CA 1
ATOM 702 C C . ASN A 1 84 ? 14.414 -20.156 -10.898 1 98.75 84 ASN A C 1
ATOM 704 O O . ASN A 1 84 ? 13.336 -20.25 -10.305 1 98.75 84 ASN A O 1
ATOM 708 N N . ALA A 1 85 ? 14.57 -19.906 -12.172 1 98.56 85 ALA A N 1
ATOM 709 C CA . ALA A 1 85 ? 13.398 -19.531 -12.961 1 98.56 85 ALA A CA 1
ATOM 710 C C . ALA A 1 85 ? 12.969 -20.688 -13.867 1 98.56 85 ALA A C 1
ATOM 712 O O . ALA A 1 85 ? 13.797 -21.281 -14.562 1 98.56 85 ALA A O 1
ATOM 713 N N . GLU A 1 86 ? 11.688 -20.969 -13.922 1 97.75 86 GLU A N 1
ATOM 714 C CA . GLU A 1 86 ? 11.234 -22.062 -14.789 1 97.75 86 GLU A CA 1
ATOM 715 C C . GLU A 1 86 ? 9.805 -21.812 -15.266 1 97.75 86 GLU A C 1
ATOM 717 O O . GLU A 1 86 ? 9.008 -21.188 -14.562 1 97.75 86 GLU A O 1
ATOM 722 N N . VAL A 1 87 ? 9.516 -22.328 -16.438 1 97.81 87 VAL A N 1
ATOM 723 C CA . VAL A 1 87 ? 8.156 -22.328 -16.953 1 97.81 87 VAL A CA 1
ATOM 724 C C . VAL A 1 87 ? 7.309 -23.344 -16.203 1 97.81 87 VAL A C 1
ATOM 726 O O . VAL A 1 87 ? 7.699 -24.5 -16.062 1 97.81 87 VAL A O 1
ATOM 729 N N . CYS A 1 88 ? 6.172 -22.844 -15.672 1 96.38 88 CYS A N 1
ATOM 730 C CA . CYS A 1 88 ? 5.371 -23.703 -14.812 1 96.38 88 CYS A CA 1
ATOM 731 C C . CYS A 1 88 ? 3.904 -23.297 -14.836 1 96.38 88 CYS A C 1
ATOM 733 O O . CYS A 1 88 ? 3.594 -22.094 -14.914 1 96.38 88 CYS A O 1
ATOM 735 N N . ASP A 1 89 ? 3.037 -24.281 -14.836 1 96.25 89 ASP A N 1
ATOM 736 C CA . ASP A 1 89 ? 1.611 -24.094 -14.586 1 96.25 89 ASP A CA 1
ATOM 737 C C . ASP A 1 89 ? 1.332 -23.938 -13.094 1 96.25 89 ASP A C 1
ATOM 739 O O . ASP A 1 89 ? 1.681 -24.797 -12.297 1 96.25 89 ASP A O 1
ATOM 743 N N . MET A 1 90 ? 0.706 -22.844 -12.711 1 97 90 MET A N 1
ATOM 744 C CA . MET A 1 90 ? 0.518 -22.531 -11.297 1 97 90 MET A CA 1
ATOM 745 C C . MET A 1 90 ? -0.414 -23.547 -10.633 1 97 90 MET A C 1
ATOM 747 O O . MET A 1 90 ? -0.498 -23.609 -9.406 1 97 90 MET A O 1
ATOM 751 N N . HIS A 1 91 ? -1.128 -24.359 -11.422 1 97 91 HIS A N 1
ATOM 752 C CA . HIS A 1 91 ? -2.043 -25.359 -10.883 1 97 91 HIS A CA 1
ATOM 753 C C . HIS A 1 91 ? -1.29 -26.594 -10.406 1 97 91 HIS A C 1
ATOM 755 O O . HIS A 1 91 ? -1.859 -27.438 -9.727 1 97 91 HIS A O 1
ATOM 761 N N . ASN A 1 92 ? -0.111 -26.641 -10.828 1 96.5 92 ASN A N 1
ATOM 762 C CA . ASN A 1 92 ? 0.744 -27.766 -10.477 1 96.5 92 ASN A CA 1
ATOM 763 C C . ASN A 1 92 ? 2.191 -27.328 -10.266 1 96.5 92 ASN A C 1
ATOM 765 O O . ASN A 1 92 ? 3.025 -27.484 -11.164 1 96.5 92 ASN A O 1
ATOM 769 N N . LEU A 1 93 ? 2.545 -26.953 -9.047 1 98.06 93 LEU A N 1
ATOM 770 C CA . LEU A 1 93 ? 3.871 -26.422 -8.75 1 98.06 93 LEU A CA 1
ATOM 771 C C . LEU A 1 93 ? 4.871 -27.547 -8.523 1 98.06 93 LEU A C 1
ATOM 773 O O . LEU A 1 93 ? 4.586 -28.5 -7.789 1 98.06 93 LEU A O 1
ATOM 777 N N . PRO A 1 94 ? 6.02 -27.438 -9.125 1 97.38 94 PRO A N 1
ATOM 778 C CA . PRO A 1 94 ? 7.004 -28.516 -9.07 1 97.38 94 PRO A CA 1
ATOM 779 C C . PRO A 1 94 ? 7.898 -28.438 -7.832 1 97.38 94 PRO A C 1
ATOM 781 O O . PRO A 1 94 ? 9.117 -28.609 -7.934 1 97.38 94 PRO A O 1
ATOM 784 N N . TYR A 1 95 ? 7.375 -28.125 -6.719 1 98.56 95 TYR A N 1
ATOM 785 C CA . TYR A 1 95 ? 8.141 -27.969 -5.484 1 98.56 95 TYR A CA 1
ATOM 786 C C . TYR A 1 95 ? 7.605 -28.891 -4.398 1 98.56 95 TYR A C 1
ATOM 788 O O . TYR A 1 95 ? 6.426 -29.25 -4.402 1 98.56 95 TYR A O 1
ATOM 796 N N . SER A 1 96 ? 8.453 -29.297 -3.541 1 98.44 96 SER A N 1
ATOM 797 C CA . SER A 1 96 ? 8.07 -30.125 -2.412 1 98.44 96 SER A CA 1
ATOM 798 C C . SER A 1 96 ? 7.168 -29.375 -1.441 1 98.44 96 SER A C 1
ATOM 800 O O . SER A 1 96 ? 7.121 -28.141 -1.463 1 98.44 96 SER A O 1
ATOM 802 N N . ASN A 1 97 ? 6.453 -30.156 -0.577 1 98.56 97 ASN A N 1
ATOM 803 C CA . ASN A 1 97 ? 5.68 -29.547 0.502 1 98.56 97 ASN A CA 1
ATOM 804 C C . ASN A 1 97 ? 6.57 -28.719 1.424 1 98.56 97 ASN A C 1
ATOM 806 O O . ASN A 1 97 ? 7.719 -29.078 1.674 1 98.56 97 ASN A O 1
ATOM 810 N N . GLU A 1 98 ? 6.039 -27.594 1.867 1 98.56 98 GLU A N 1
ATOM 811 C CA . GLU A 1 98 ? 6.691 -26.797 2.898 1 98.56 98 GLU A CA 1
ATOM 812 C C . GLU A 1 98 ? 8.117 -26.422 2.49 1 98.56 98 GLU A C 1
ATOM 814 O O . GLU A 1 98 ? 9.055 -26.609 3.262 1 98.56 98 GLU A O 1
ATOM 819 N N . PHE A 1 99 ? 8.227 -25.875 1.348 1 98.75 99 PHE A N 1
ATOM 820 C CA . PHE A 1 99 ? 9.523 -25.578 0.753 1 98.75 99 PHE A CA 1
ATOM 821 C C . PHE A 1 99 ? 9.859 -24.094 0.897 1 98.75 99 PHE A C 1
ATOM 823 O O . PHE A 1 99 ? 11.016 -23.734 1.098 1 98.75 99 PHE A O 1
ATOM 830 N N . PHE A 1 100 ? 8.914 -23.219 0.882 1 98.94 100 PHE A N 1
ATOM 831 C CA . PHE A 1 100 ? 9.164 -21.781 0.82 1 98.94 100 PHE A CA 1
ATOM 832 C C . PHE A 1 100 ? 8.836 -21.125 2.154 1 98.94 100 PHE A C 1
ATOM 834 O O . PHE A 1 100 ? 7.863 -21.484 2.814 1 98.94 100 PHE A O 1
ATOM 841 N N . ASP A 1 101 ? 9.633 -20.094 2.531 1 98.94 101 ASP A N 1
ATOM 842 C CA . ASP A 1 101 ? 9.375 -19.25 3.701 1 98.94 101 ASP A CA 1
ATOM 843 C C . ASP A 1 101 ? 8.328 -18.188 3.391 1 98.94 101 ASP A C 1
ATOM 845 O O . ASP A 1 101 ? 7.586 -17.766 4.277 1 98.94 101 ASP A O 1
ATOM 849 N N . CYS A 1 102 ? 8.328 -17.703 2.217 1 98.94 102 CYS A N 1
ATOM 850 C CA . CYS A 1 102 ? 7.438 -16.641 1.781 1 98.94 102 CYS A CA 1
ATOM 851 C C . CYS A 1 102 ? 7.207 -16.703 0.277 1 98.94 102 CYS A C 1
ATOM 853 O O . CYS A 1 102 ? 7.988 -17.312 -0.452 1 98.94 102 CYS A O 1
ATOM 855 N N . MET A 1 103 ? 6.113 -16.156 -0.131 1 98.75 103 MET A N 1
ATOM 856 C CA . MET A 1 103 ? 5.84 -16.156 -1.565 1 98.75 103 MET A CA 1
ATOM 857 C C . MET A 1 103 ? 4.91 -15.016 -1.949 1 98.75 103 MET A C 1
ATOM 859 O O . MET A 1 103 ? 4.188 -14.484 -1.104 1 98.75 103 MET A O 1
ATOM 863 N N . LEU A 1 104 ? 5.012 -14.625 -3.17 1 98.88 104 LEU A N 1
ATOM 864 C CA . LEU A 1 104 ? 4.246 -13.547 -3.779 1 98.88 104 LEU A CA 1
ATOM 865 C C . LEU A 1 104 ? 3.543 -14.023 -5.043 1 98.88 104 LEU A C 1
ATOM 867 O O . LEU A 1 104 ? 4.16 -14.664 -5.895 1 98.88 104 LEU A O 1
ATOM 871 N N . ALA A 1 105 ? 2.295 -13.82 -5.129 1 98.81 105 ALA A N 1
ATOM 872 C CA . ALA A 1 105 ? 1.539 -13.883 -6.375 1 98.81 105 ALA A CA 1
ATOM 873 C C . ALA A 1 105 ? 0.818 -12.562 -6.648 1 98.81 105 ALA A C 1
ATOM 875 O O . ALA A 1 105 ? -0.267 -12.32 -6.117 1 98.81 105 ALA A O 1
ATOM 876 N N . PHE A 1 106 ? 1.441 -11.766 -7.438 1 98.12 106 PHE A N 1
ATOM 877 C CA . PHE A 1 106 ? 0.998 -10.391 -7.652 1 98.12 106 PHE A CA 1
ATOM 878 C C . PHE A 1 106 ? 0.33 -10.25 -9.016 1 98.12 106 PHE A C 1
ATOM 880 O O . PHE A 1 106 ? 1.011 -10.148 -10.039 1 98.12 106 PHE A O 1
ATOM 887 N N . HIS A 1 107 ? -1.021 -10.18 -9.023 1 96.25 107 HIS A N 1
ATOM 888 C CA . HIS A 1 107 ? -1.823 -10.016 -10.234 1 96.25 107 HIS A CA 1
ATOM 889 C C . HIS A 1 107 ? -1.672 -11.211 -11.164 1 96.25 107 HIS A C 1
ATOM 891 O O . HIS A 1 107 ? -1.407 -11.047 -12.352 1 96.25 107 HIS A O 1
ATOM 897 N N . VAL A 1 108 ? -1.926 -12.406 -10.602 1 96.5 108 VAL A N 1
ATOM 898 C CA . VAL A 1 108 ? -1.657 -13.562 -11.445 1 96.5 108 VAL A CA 1
ATOM 899 C C . VAL A 1 108 ? -2.678 -14.664 -11.164 1 96.5 108 VAL A C 1
ATOM 901 O O . VAL A 1 108 ? -3.266 -15.227 -12.086 1 96.5 108 VAL A O 1
ATOM 904 N N . ILE A 1 109 ? -3.053 -14.953 -9.914 1 97.62 109 ILE A N 1
ATOM 905 C CA . ILE A 1 109 ? -3.68 -16.219 -9.555 1 97.62 109 ILE A CA 1
ATOM 906 C C . ILE A 1 109 ? -5.113 -16.25 -10.078 1 97.62 109 ILE A C 1
ATOM 908 O O . ILE A 1 109 ? -5.738 -17.312 -10.133 1 97.62 109 ILE A O 1
ATOM 912 N N . TYR A 1 110 ? -5.629 -15.102 -10.461 1 95.94 110 TYR A N 1
ATOM 913 C CA . TYR A 1 110 ? -7.02 -15.039 -10.891 1 95.94 110 TYR A CA 1
ATOM 914 C C . TYR A 1 110 ? -7.145 -15.383 -12.375 1 95.94 110 TYR A C 1
ATOM 916 O O . TYR A 1 110 ? -8.25 -15.43 -12.914 1 95.94 110 TYR A O 1
ATOM 924 N N . HIS A 1 111 ? -6.09 -15.625 -13.102 1 94.81 111 HIS A N 1
ATOM 925 C CA . HIS A 1 111 ? -6.133 -16.031 -14.5 1 94.81 111 HIS A CA 1
ATOM 926 C C . HIS A 1 111 ? -6.574 -17.484 -14.633 1 94.81 111 HIS A C 1
ATOM 928 O O . HIS A 1 111 ? -5.848 -18.312 -15.195 1 94.81 111 HIS A O 1
ATOM 934 N N . THR A 1 112 ? -7.672 -17.844 -14.172 1 95.06 112 THR A N 1
ATOM 935 C CA . THR A 1 112 ? -8.297 -19.156 -14.164 1 95.06 112 THR A CA 1
ATOM 936 C C . THR A 1 112 ? -9.773 -19.047 -13.789 1 95.06 112 THR A C 1
ATOM 938 O O . THR A 1 112 ? -10.336 -17.953 -13.766 1 95.06 112 THR A O 1
ATOM 941 N N . ASN A 1 113 ? -10.414 -20.234 -13.648 1 94.88 113 ASN A N 1
ATOM 942 C CA . ASN A 1 113 ? -11.805 -20.266 -13.234 1 94.88 113 ASN A CA 1
ATOM 943 C C . ASN A 1 113 ? -11.938 -20.609 -11.75 1 94.88 113 ASN A C 1
ATOM 945 O O . ASN A 1 113 ? -10.945 -20.672 -11.031 1 94.88 113 ASN A O 1
ATOM 949 N N . ARG A 1 114 ? -13.141 -20.766 -11.266 1 95.56 114 ARG A N 1
ATOM 950 C CA . ARG A 1 114 ? -13.43 -20.984 -9.852 1 95.56 114 ARG A CA 1
ATOM 951 C C . ARG A 1 114 ? -12.695 -22.219 -9.336 1 95.56 114 ARG A C 1
ATOM 953 O O . ARG A 1 114 ? -12.102 -22.188 -8.258 1 95.56 114 ARG A O 1
ATOM 960 N N . GLU A 1 115 ? -12.773 -23.312 -10.062 1 96.06 115 GLU A N 1
ATOM 961 C CA . GLU A 1 115 ? -12.078 -24.531 -9.656 1 96.06 115 GLU A CA 1
ATOM 962 C C . GLU A 1 115 ? -10.562 -24.344 -9.695 1 96.06 115 GLU A C 1
ATOM 964 O O . GLU A 1 115 ? -9.852 -24.828 -8.82 1 96.06 115 GLU A O 1
ATOM 969 N N . GLY A 1 116 ? -10.117 -23.656 -10.703 1 96.88 116 GLY A N 1
ATOM 970 C CA . GLY A 1 116 ? -8.695 -23.406 -10.883 1 96.88 116 GLY A CA 1
ATOM 971 C C . GLY A 1 116 ? -8.086 -22.609 -9.742 1 96.88 116 GLY A C 1
ATOM 972 O O . GLY A 1 116 ? -6.992 -22.938 -9.273 1 96.88 116 GLY A O 1
ATOM 973 N N . ILE A 1 117 ? -8.781 -21.609 -9.328 1 98 117 ILE A N 1
ATOM 974 C CA . ILE A 1 117 ? -8.211 -20.75 -8.289 1 98 117 ILE A CA 1
ATOM 975 C C . ILE A 1 117 ? -8.117 -21.531 -6.98 1 98 117 ILE A C 1
ATOM 977 O O . ILE A 1 117 ? -7.191 -21.328 -6.191 1 98 117 ILE A O 1
ATOM 981 N N . ARG A 1 118 ? -9.047 -22.406 -6.703 1 98.12 118 ARG A N 1
ATOM 982 C CA . ARG A 1 118 ? -8.977 -23.266 -5.523 1 98.12 118 ARG A CA 1
ATOM 983 C C . ARG A 1 118 ? -7.746 -24.172 -5.578 1 98.12 118 ARG A C 1
ATOM 985 O O . ARG A 1 118 ? -7.066 -24.359 -4.57 1 98.12 118 ARG A O 1
ATOM 992 N N . ARG A 1 119 ? -7.52 -24.656 -6.758 1 98.12 119 ARG A N 1
ATOM 993 C CA . ARG A 1 119 ? -6.344 -25.5 -6.953 1 98.12 119 ARG A CA 1
ATOM 994 C C . ARG A 1 119 ? -5.059 -24.703 -6.715 1 98.12 119 ARG A C 1
ATOM 996 O O . ARG A 1 119 ? -4.137 -25.203 -6.059 1 98.12 119 ARG A O 1
ATOM 1003 N N . VAL A 1 120 ? -4.984 -23.531 -7.234 1 98.56 120 VAL A N 1
ATOM 1004 C CA . VAL A 1 120 ? -3.807 -22.672 -7.074 1 98.56 120 VAL A CA 1
ATOM 1005 C C . VAL A 1 120 ? -3.574 -22.391 -5.594 1 98.56 120 VAL A C 1
ATOM 1007 O O . VAL A 1 120 ? -2.445 -22.484 -5.105 1 98.56 120 VAL A O 1
ATOM 1010 N N . ILE A 1 121 ? -4.609 -22.016 -4.879 1 98.75 121 ILE A N 1
ATOM 1011 C CA . ILE A 1 121 ? -4.508 -21.703 -3.457 1 98.75 121 ILE A CA 1
ATOM 1012 C C . ILE A 1 121 ? -4.055 -22.938 -2.682 1 98.75 121 ILE A C 1
ATOM 1014 O O . ILE A 1 121 ? -3.238 -22.828 -1.762 1 98.75 121 ILE A O 1
ATOM 1018 N N . SER A 1 122 ? -4.559 -24.094 -3.115 1 98.56 122 SER A N 1
ATOM 1019 C CA . SER A 1 122 ? -4.137 -25.344 -2.496 1 98.56 122 SER A CA 1
ATOM 1020 C C . SER A 1 122 ? -2.65 -25.594 -2.723 1 98.56 122 SER A C 1
ATOM 1022 O O . SER A 1 122 ? -1.945 -26.031 -1.812 1 98.56 122 SER A O 1
ATOM 1024 N N . GLU A 1 123 ? -2.195 -25.359 -3.908 1 98.69 123 GLU A N 1
ATOM 1025 C CA . GLU A 1 123 ? -0.776 -25.5 -4.219 1 98.69 123 GLU A CA 1
ATOM 1026 C C . GLU A 1 123 ? 0.069 -24.531 -3.398 1 98.69 123 GLU A C 1
ATOM 1028 O O . GLU A 1 123 ? 1.126 -24.906 -2.883 1 98.69 123 GLU A O 1
ATOM 1033 N N . ILE A 1 124 ? -0.369 -23.312 -3.268 1 98.81 124 ILE A N 1
ATOM 1034 C CA . ILE A 1 124 ? 0.333 -22.312 -2.477 1 98.81 124 ILE A CA 1
ATOM 1035 C C . ILE A 1 124 ? 0.448 -22.781 -1.028 1 98.81 124 ILE A C 1
ATOM 1037 O O . ILE A 1 124 ? 1.527 -22.719 -0.435 1 98.81 124 ILE A O 1
ATOM 1041 N N . TYR A 1 125 ? -0.654 -23.234 -0.521 1 98.81 125 TYR A N 1
ATOM 1042 C CA . TYR A 1 125 ? -0.658 -23.75 0.841 1 98.81 125 TYR A CA 1
ATOM 1043 C C . TYR A 1 125 ? 0.33 -24.906 0.99 1 98.81 125 TYR A C 1
ATOM 1045 O O . TYR A 1 125 ? 1.079 -24.969 1.968 1 98.81 125 TYR A O 1
ATOM 1053 N N . ARG A 1 126 ? 0.313 -25.812 0.02 1 98.62 126 ARG A N 1
ATOM 1054 C CA . ARG A 1 126 ? 1.152 -27 0.064 1 98.62 126 ARG A CA 1
ATOM 1055 C C . ARG A 1 126 ? 2.631 -26.625 0.104 1 98.62 126 ARG A C 1
ATOM 1057 O O . ARG A 1 126 ? 3.391 -27.172 0.911 1 98.62 126 ARG A O 1
ATOM 1064 N N . 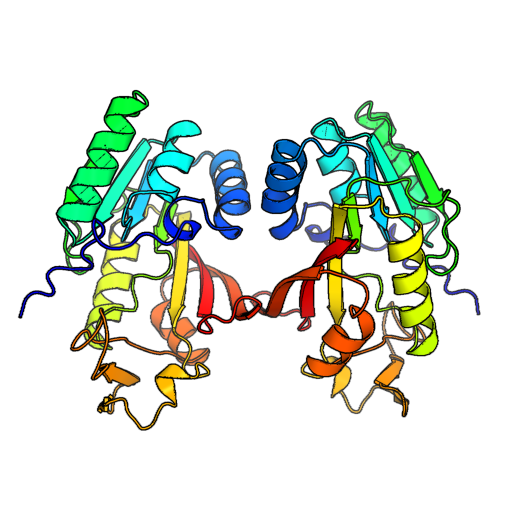VAL A 1 127 ? 3.064 -25.688 -0.684 1 98.75 127 VAL A N 1
ATOM 1065 C CA . VAL A 1 127 ? 4.488 -25.438 -0.873 1 98.75 127 VAL A CA 1
ATOM 1066 C C . VAL A 1 127 ? 4.988 -24.469 0.197 1 98.75 127 VAL A C 1
ATOM 1068 O O . VAL A 1 127 ? 6.195 -24.312 0.384 1 98.75 127 VAL A O 1
ATOM 1071 N N . LEU A 1 128 ? 4.113 -23.75 0.868 1 98.81 128 LEU A N 1
ATOM 1072 C CA . LEU A 1 128 ? 4.496 -22.828 1.933 1 98.81 128 LEU A CA 1
ATOM 1073 C C . LEU A 1 128 ? 4.824 -23.594 3.215 1 98.81 128 LEU A C 1
ATOM 1075 O O . LEU A 1 128 ? 4.105 -24.516 3.592 1 98.81 128 LEU A O 1
ATOM 1079 N N . LYS A 1 129 ? 5.91 -23.188 3.859 1 98.75 129 LYS A N 1
ATOM 1080 C CA . LYS A 1 129 ? 6.242 -23.734 5.172 1 98.75 129 LYS A CA 1
ATOM 1081 C C . LYS A 1 129 ? 5.207 -23.328 6.215 1 98.75 129 LYS A C 1
ATOM 1083 O O . LYS A 1 129 ? 4.5 -22.328 6.043 1 98.75 129 LYS A O 1
ATOM 1088 N N . LYS A 1 130 ? 5.191 -24.156 7.301 1 97.69 130 LYS A N 1
ATOM 1089 C CA . LYS A 1 130 ? 4.465 -23.672 8.469 1 97.69 130 LYS A CA 1
ATOM 1090 C C . LYS A 1 130 ? 4.988 -22.312 8.914 1 97.69 130 LYS A C 1
ATOM 1092 O O . LYS A 1 130 ? 6.199 -22.078 8.922 1 97.69 130 LYS A O 1
ATOM 1097 N N . ASP A 1 131 ? 4.113 -21.406 9.156 1 97.56 131 ASP A N 1
ATOM 1098 C CA . ASP A 1 131 ? 4.406 -20.031 9.57 1 97.56 131 ASP A CA 1
ATOM 1099 C C . ASP A 1 131 ? 4.98 -19.234 8.406 1 97.56 131 ASP A C 1
ATOM 1101 O O . ASP A 1 131 ? 5.434 -18.094 8.594 1 97.56 131 ASP A O 1
ATOM 1105 N N . GLY A 1 132 ? 5.059 -19.875 7.207 1 98.75 132 GLY A N 1
ATOM 1106 C CA . GLY A 1 132 ? 5.398 -19.109 6.016 1 98.75 132 GLY A CA 1
ATOM 1107 C C . GLY A 1 132 ? 4.324 -18.125 5.621 1 98.75 132 GLY A C 1
ATOM 1108 O O . GLY A 1 132 ? 3.178 -18.234 6.059 1 98.75 132 GLY A O 1
ATOM 1109 N N . GLU A 1 133 ? 4.68 -17.078 4.871 1 98.94 133 GLU A N 1
ATOM 1110 C CA . GLU A 1 133 ? 3.719 -16.031 4.52 1 98.94 133 GLU A CA 1
ATOM 1111 C C . GLU A 1 133 ? 3.547 -15.93 3.008 1 98.94 133 GLU A C 1
ATOM 1113 O O . GLU A 1 133 ? 4.484 -16.188 2.25 1 98.94 133 GLU A O 1
ATOM 1118 N N . CYS A 1 134 ? 2.32 -15.594 2.633 1 98.88 134 CYS A N 1
ATOM 1119 C CA . CYS A 1 134 ? 2.041 -15.312 1.229 1 98.88 134 CYS A CA 1
ATOM 1120 C C . CYS A 1 134 ? 1.326 -13.969 1.075 1 98.88 134 CYS A C 1
ATOM 1122 O O . CYS A 1 134 ? 0.599 -13.547 1.974 1 98.88 134 CYS A O 1
ATOM 1124 N N . PHE A 1 135 ? 1.651 -13.312 0.051 1 98.94 135 PHE A N 1
ATOM 1125 C CA . PHE A 1 135 ? 0.908 -12.141 -0.393 1 98.94 135 PHE A CA 1
ATOM 1126 C C . PHE A 1 135 ? 0.231 -12.398 -1.732 1 98.94 135 PHE A C 1
ATOM 1128 O O . PHE A 1 135 ? 0.897 -12.727 -2.717 1 98.94 135 PHE A O 1
ATOM 1135 N N . LEU A 1 136 ? -1.082 -12.25 -1.766 1 98.88 136 LEU A N 1
ATOM 1136 C CA . LEU A 1 136 ? -1.885 -12.594 -2.936 1 98.88 136 LEU A CA 1
ATOM 1137 C C . LEU A 1 136 ? -2.775 -11.422 -3.342 1 98.88 136 LEU A C 1
ATOM 1139 O O . LEU A 1 136 ? -3.285 -10.695 -2.484 1 98.88 136 LEU A O 1
ATOM 1143 N N . THR A 1 137 ? -2.947 -11.281 -4.629 1 98.75 137 THR A N 1
ATOM 1144 C CA . THR A 1 137 ? -3.947 -10.344 -5.133 1 98.75 137 THR A CA 1
ATOM 1145 C C . THR A 1 137 ? -5.082 -11.086 -5.828 1 98.75 137 THR A C 1
ATOM 1147 O O . THR A 1 137 ? -4.852 -12.086 -6.512 1 98.75 137 THR A O 1
ATOM 1150 N N . PHE A 1 138 ? -6.316 -10.625 -5.652 1 98.56 138 PHE A N 1
ATOM 1151 C CA . PHE A 1 138 ? -7.52 -11.156 -6.285 1 98.56 138 PHE A CA 1
ATOM 1152 C C . PHE A 1 138 ? -8.242 -10.078 -7.074 1 98.56 138 PHE A C 1
ATOM 1154 O O . PHE A 1 138 ? -8.281 -8.914 -6.66 1 98.56 138 PHE A O 1
ATOM 1161 N N . ASN A 1 139 ? -8.828 -10.469 -8.188 1 97.12 139 ASN A N 1
ATOM 1162 C CA . ASN A 1 139 ? -9.75 -9.555 -8.859 1 97.12 139 ASN A CA 1
ATOM 1163 C C . ASN A 1 139 ? -11.008 -9.32 -8.031 1 97.12 139 ASN A C 1
ATOM 1165 O O . ASN A 1 139 ? -11.508 -10.234 -7.383 1 97.12 139 ASN A O 1
ATOM 1169 N N . SER A 1 140 ? -11.461 -8.18 -8.141 1 97.5 140 SER A N 1
ATOM 1170 C CA . SER A 1 140 ? -12.68 -7.844 -7.406 1 97.5 140 SER A CA 1
ATOM 1171 C C . SER A 1 140 ? -13.891 -7.785 -8.336 1 97.5 140 SER A C 1
ATOM 1173 O O . SER A 1 140 ? -13.797 -7.27 -9.453 1 97.5 140 SER A O 1
ATOM 1175 N N . LYS A 1 141 ? -15.016 -8.25 -7.883 1 95.62 141 LYS A N 1
ATOM 1176 C CA . LYS A 1 141 ? -16.281 -8.172 -8.617 1 95.62 141 LYS A CA 1
ATOM 1177 C C . LYS A 1 141 ? -16.75 -6.727 -8.758 1 95.62 141 LYS A C 1
ATOM 1179 O O . LYS A 1 141 ? -17.656 -6.434 -9.539 1 95.62 141 LYS A O 1
ATOM 1184 N N . PHE A 1 142 ? -16.047 -5.754 -8.094 1 91.94 142 PHE A N 1
ATOM 1185 C CA . PHE A 1 142 ? -16.391 -4.34 -8.18 1 91.94 142 PHE A CA 1
ATOM 1186 C C . PHE A 1 142 ? -15.664 -3.68 -9.352 1 91.94 142 PHE A C 1
ATOM 1188 O O . PHE A 1 142 ? -15.883 -2.498 -9.633 1 91.94 142 PHE A O 1
ATOM 1195 N N . SER A 1 143 ? -14.891 -4.445 -10.047 1 91.31 143 SER A N 1
ATOM 1196 C CA . SER A 1 143 ? -14.117 -3.895 -11.156 1 91.31 143 SER A CA 1
ATOM 1197 C C . SER A 1 143 ? -15.008 -3.596 -12.359 1 91.31 143 SER A C 1
ATOM 1199 O O . SER A 1 143 ? -16.047 -4.234 -12.539 1 91.31 143 SER A O 1
ATOM 1201 N N . LYS A 1 144 ? -14.586 -2.652 -13.148 1 85.56 144 LYS A N 1
ATOM 1202 C CA . LYS A 1 144 ? -15.297 -2.314 -14.375 1 85.56 144 LYS A CA 1
ATOM 1203 C C . LYS A 1 144 ? -15.305 -3.492 -15.344 1 85.56 144 LYS A C 1
ATOM 1205 O O . LYS A 1 144 ? -16.266 -3.686 -16.094 1 85.56 144 LYS A O 1
ATOM 1210 N N . SER A 1 145 ? -14.25 -4.258 -15.32 1 83.56 145 SER A N 1
ATOM 1211 C CA . SER A 1 145 ? -14.148 -5.402 -16.219 1 83.56 145 SER A CA 1
ATOM 1212 C C . SER A 1 145 ? -15.195 -6.461 -15.883 1 83.56 145 SER A C 1
ATOM 1214 O O . SER A 1 145 ? -15.742 -7.105 -16.781 1 83.56 145 SER A O 1
ATOM 1216 N N . PHE A 1 146 ? -15.422 -6.684 -14.648 1 89.56 146 PHE A N 1
ATOM 1217 C CA . PHE A 1 146 ? -16.406 -7.664 -14.219 1 89.56 146 PHE A CA 1
ATOM 1218 C C . PHE A 1 146 ? -17.812 -7.242 -14.641 1 89.56 146 PHE A C 1
ATOM 1220 O O . PHE A 1 146 ? -18.625 -8.086 -15.031 1 89.56 146 PHE A O 1
ATOM 1227 N N . ASN A 1 147 ? -18 -5.957 -14.641 1 86.69 147 ASN A N 1
ATOM 1228 C CA . ASN A 1 147 ? -19.344 -5.43 -14.906 1 86.69 147 ASN A CA 1
ATOM 1229 C C . ASN A 1 147 ? -19.5 -4.992 -16.359 1 86.69 147 ASN A C 1
ATOM 1231 O O . ASN A 1 147 ? -20.5 -4.375 -16.719 1 86.69 147 ASN A O 1
ATOM 1235 N N . ASN A 1 148 ? -18.5 -5.277 -17.188 1 87.19 148 ASN A N 1
ATOM 1236 C CA . ASN A 1 148 ? -18.531 -4.898 -18.594 1 87.19 148 ASN A CA 1
ATOM 1237 C C . ASN A 1 148 ? -19.438 -5.816 -19.406 1 87.19 148 ASN A C 1
ATOM 1239 O O . ASN A 1 148 ? -19.141 -7.004 -19.562 1 87.19 148 ASN A O 1
ATOM 1243 N N . PRO A 1 149 ? -20.453 -5.289 -19.984 1 86.12 149 PRO A N 1
ATOM 1244 C CA . PRO A 1 149 ? -21.406 -6.125 -20.719 1 86.12 149 PRO A CA 1
ATOM 1245 C C . PRO A 1 149 ? -20.797 -6.734 -21.984 1 86.12 149 PRO A C 1
ATOM 1247 O O . PRO A 1 149 ? -21.344 -7.684 -22.547 1 86.12 149 PRO A O 1
ATOM 1250 N N . ASN A 1 150 ? -19.656 -6.199 -22.406 1 86.88 150 ASN A N 1
ATOM 1251 C CA . ASN A 1 150 ? -19 -6.719 -23.609 1 86.88 150 ASN A CA 1
ATOM 1252 C C . ASN A 1 150 ? -18.234 -8 -23.312 1 86.88 150 ASN A C 1
ATOM 1254 O O . ASN A 1 150 ? -17.797 -8.695 -24.234 1 86.88 150 ASN A O 1
ATOM 1258 N N . ASN A 1 151 ? -18.047 -8.289 -22.078 1 89.31 151 ASN A N 1
ATOM 1259 C CA . ASN A 1 151 ? -17.375 -9.523 -21.672 1 89.31 151 ASN A CA 1
ATOM 1260 C C . ASN A 1 151 ? -18.375 -10.656 -21.453 1 89.31 151 ASN A C 1
ATOM 1262 O O . ASN A 1 151 ? -19.594 -10.422 -21.391 1 89.31 151 ASN A O 1
ATOM 1266 N N . ILE A 1 152 ? -17.859 -11.883 -21.547 1 89.69 152 ILE A N 1
ATOM 1267 C CA . ILE A 1 152 ? -18.672 -13.039 -21.219 1 89.69 152 ILE A CA 1
ATOM 1268 C C . ILE A 1 152 ? -18.531 -13.367 -19.734 1 89.69 152 ILE A C 1
ATOM 1270 O O . ILE A 1 152 ? -17.438 -13.688 -19.266 1 89.69 152 ILE A O 1
ATOM 1274 N N . LEU A 1 153 ? -19.578 -13.227 -19.047 1 91.25 153 LEU A N 1
ATOM 1275 C CA . LEU A 1 153 ? -19.609 -13.586 -17.625 1 91.25 153 LEU A CA 1
ATOM 1276 C C . LEU A 1 153 ? -20.234 -14.961 -17.422 1 91.25 153 LEU A C 1
ATOM 1278 O O . LEU A 1 153 ? -21.391 -15.172 -17.797 1 91.25 153 LEU A O 1
ATOM 1282 N N . LEU A 1 154 ? -19.469 -15.836 -16.844 1 90.62 154 LEU A N 1
ATOM 1283 C CA . LEU A 1 154 ? -19.953 -17.172 -16.562 1 90.62 154 LEU A CA 1
ATOM 1284 C C . LEU A 1 154 ? -20.609 -17.234 -15.172 1 90.62 154 LEU A C 1
ATOM 1286 O O . LEU A 1 154 ? -20.375 -16.344 -14.352 1 90.62 154 LEU A O 1
ATOM 1290 N N . GLU A 1 155 ? -21.359 -18.281 -14.867 1 85.38 155 GLU A N 1
ATOM 1291 C CA . GLU A 1 155 ? -22.172 -18.406 -13.656 1 85.38 155 GLU A CA 1
ATOM 1292 C C . GLU A 1 155 ? -21.281 -18.5 -12.414 1 85.38 155 GLU A C 1
ATOM 1294 O O . GLU A 1 155 ? -21.688 -18.078 -11.32 1 85.38 155 GLU A O 1
ATOM 1299 N N . ASP A 1 156 ? -20.156 -18.906 -12.531 1 88.06 156 ASP A N 1
ATOM 1300 C CA . ASP A 1 156 ? -19.312 -19.156 -11.359 1 88.06 156 ASP A CA 1
ATOM 1301 C C . ASP A 1 156 ? -18.469 -17.938 -11.016 1 88.06 156 ASP A C 1
ATOM 1303 O O . ASP A 1 156 ? -17.594 -18 -10.148 1 88.06 156 ASP A O 1
ATOM 1307 N N . GLY A 1 157 ? -18.625 -16.812 -11.711 1 90.44 157 GLY A N 1
ATOM 1308 C CA . GLY A 1 157 ? -17.859 -15.609 -11.445 1 90.44 157 GLY A CA 1
ATOM 1309 C C . GLY A 1 157 ? -16.656 -15.438 -12.359 1 90.44 157 GLY A C 1
ATOM 1310 O O . GLY A 1 157 ? -15.852 -14.531 -12.18 1 90.44 157 GLY A O 1
ATOM 1311 N N . THR A 1 158 ? -16.531 -16.297 -13.398 1 93.75 158 THR A N 1
ATOM 1312 C CA . THR A 1 158 ? -15.438 -16.25 -14.367 1 93.75 158 THR A CA 1
ATOM 1313 C C . THR A 1 158 ? -15.797 -15.336 -15.539 1 93.75 158 THR A C 1
ATOM 1315 O O . THR A 1 158 ? -16.906 -15.391 -16.062 1 93.75 158 THR A O 1
ATOM 1318 N N . VAL A 1 159 ? -14.836 -14.469 -15.859 1 93.25 159 VAL A N 1
ATOM 1319 C CA . VAL A 1 159 ? -15.016 -13.57 -17 1 93.25 159 VAL A CA 1
ATOM 1320 C C . VAL A 1 159 ? -14.07 -13.969 -18.125 1 93.25 159 VAL A C 1
ATOM 1322 O O . VAL A 1 159 ? -12.883 -14.234 -17.891 1 93.25 159 VAL A O 1
ATOM 1325 N N . ILE A 1 160 ? -14.555 -14.055 -19.266 1 90.88 160 ILE A N 1
ATOM 1326 C CA . ILE A 1 160 ? -13.766 -14.273 -20.469 1 90.88 160 ILE A CA 1
ATOM 1327 C C . ILE A 1 160 ? -13.82 -13.023 -21.359 1 90.88 160 ILE A C 1
ATOM 1329 O O . ILE A 1 160 ? -14.891 -12.625 -21.812 1 90.88 160 ILE A O 1
ATOM 1333 N N . LYS A 1 161 ? -12.656 -12.461 -21.531 1 85.19 161 LYS A N 1
ATOM 1334 C CA . LYS A 1 161 ? -12.602 -11.281 -22.375 1 85.19 161 LYS A CA 1
ATOM 1335 C C . LYS A 1 161 ? -12.742 -11.648 -23.859 1 85.19 161 LYS A C 1
ATOM 1337 O O . LYS A 1 161 ? -12.219 -12.672 -24.297 1 85.19 161 LYS A O 1
ATOM 1342 N N . LYS A 1 162 ? -13.344 -10.727 -24.594 1 82.88 162 LYS A N 1
ATOM 1343 C CA . LYS A 1 162 ? -13.586 -11 -26 1 82.88 162 LYS A CA 1
ATOM 1344 C C . LYS A 1 162 ? -12.484 -10.391 -26.875 1 82.88 162 LYS A C 1
ATOM 1346 O O . LYS A 1 162 ? -12.242 -10.867 -27.984 1 82.88 162 LYS A O 1
ATOM 1351 N N . GLU A 1 163 ? -11.836 -9.414 -26.297 1 78.56 163 GLU A N 1
ATOM 1352 C CA . GLU A 1 163 ? -10.859 -8.688 -27.094 1 78.56 163 GLU A CA 1
ATOM 1353 C C . GLU A 1 163 ? -9.609 -8.367 -26.297 1 78.56 163 GLU A C 1
ATOM 1355 O O . GLU A 1 163 ? -9.609 -8.492 -25.062 1 78.56 163 GLU A O 1
ATOM 1360 N N . GLY A 1 164 ? -8.516 -8.047 -27.047 1 74.88 164 GLY A N 1
ATOM 1361 C CA . GLY A 1 164 ? -7.277 -7.633 -26.406 1 74.88 164 GLY A CA 1
ATOM 1362 C C . GLY A 1 164 ? -6.289 -8.766 -26.234 1 74.88 164 GLY A C 1
ATOM 1363 O O . GLY A 1 164 ? -6.516 -9.875 -26.719 1 74.88 164 GLY A O 1
ATOM 1364 N N . ILE A 1 165 ? -5.199 -8.43 -25.516 1 73.38 165 ILE A N 1
ATOM 1365 C CA . ILE A 1 165 ? -4.098 -9.383 -25.359 1 73.38 165 ILE A CA 1
ATOM 1366 C C . ILE A 1 165 ? -4.543 -10.547 -24.484 1 73.38 165 ILE A C 1
ATOM 1368 O O . ILE A 1 165 ? -3.941 -11.625 -24.531 1 73.38 165 ILE A O 1
ATOM 1372 N N . GLU A 1 166 ? -5.688 -10.336 -23.797 1 78 166 GLU A N 1
ATOM 1373 C CA . GLU A 1 166 ? -6.145 -11.367 -22.875 1 78 166 GLU A CA 1
ATOM 1374 C C . GLU A 1 166 ? -7.41 -12.047 -23.391 1 78 166 GLU A C 1
ATOM 1376 O O . GLU A 1 166 ? -8.117 -12.719 -22.625 1 78 166 GLU A O 1
ATOM 1381 N N . ALA A 1 167 ? -7.676 -11.859 -24.641 1 79.19 167 ALA A N 1
ATOM 1382 C CA . ALA A 1 167 ? -8.859 -12.477 -25.219 1 79.19 167 ALA A CA 1
ATOM 1383 C C . ALA A 1 167 ? -8.836 -13.992 -25.047 1 79.19 167 ALA A C 1
ATOM 1385 O O . ALA A 1 167 ? -7.812 -14.633 -25.281 1 79.19 167 ALA A O 1
ATOM 1386 N N . GLY A 1 168 ? -9.938 -14.461 -24.484 1 83.94 168 GLY A N 1
ATOM 1387 C CA . GLY A 1 168 ? -10.102 -15.898 -24.359 1 83.94 168 GLY A CA 1
ATOM 1388 C C . GLY A 1 168 ? -9.578 -16.438 -23.047 1 83.94 168 GLY A C 1
ATOM 1389 O O . GLY A 1 168 ? -9.875 -17.578 -22.672 1 83.94 168 GLY A O 1
ATOM 1390 N N . ILE A 1 169 ? -8.773 -15.656 -22.297 1 86 169 I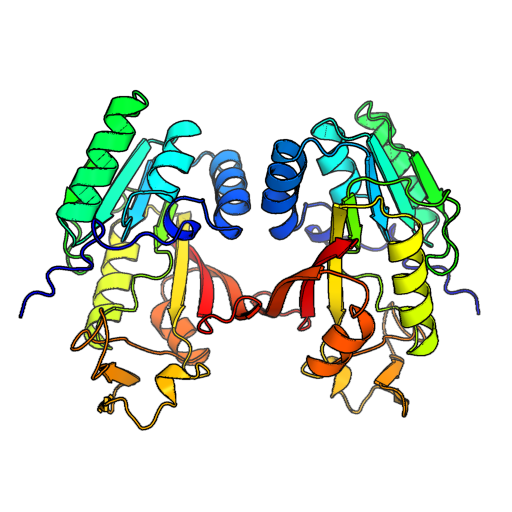LE A N 1
ATOM 1391 C CA . ILE A 1 169 ? -8.195 -16.078 -21.031 1 86 169 ILE A CA 1
ATOM 1392 C C . ILE A 1 169 ? -9.211 -15.891 -19.906 1 86 169 ILE A C 1
ATOM 1394 O O . ILE A 1 169 ? -9.719 -14.781 -19.703 1 86 169 ILE A O 1
ATOM 1398 N N . PRO A 1 170 ? -9.539 -16.938 -19.234 1 92.31 170 PRO A N 1
ATOM 1399 C CA . PRO A 1 170 ? -10.477 -16.766 -18.125 1 92.31 170 PRO A CA 1
ATOM 1400 C C . PRO A 1 170 ? -9.898 -15.945 -16.984 1 92.31 170 PRO A C 1
ATOM 1402 O O . PRO A 1 170 ? -8.711 -16.062 -16.672 1 92.31 170 PRO A O 1
ATOM 1405 N N . HIS A 1 171 ? -10.703 -15.117 -16.391 1 95.06 171 HIS A N 1
ATOM 1406 C CA . HIS A 1 171 ? -10.391 -14.344 -15.195 1 95.06 171 HIS A CA 1
ATOM 1407 C C . HIS A 1 171 ? -11.445 -14.555 -14.117 1 95.06 171 HIS A C 1
ATOM 1409 O O . HIS A 1 171 ? -12.625 -14.266 -14.32 1 95.06 171 HIS A O 1
ATOM 1415 N N . TYR A 1 172 ? -11.016 -15.047 -13.039 1 96.5 172 TYR A N 1
ATOM 1416 C CA . TYR A 1 172 ? -11.938 -15.273 -11.938 1 96.5 172 TYR A CA 1
ATOM 1417 C C . TYR A 1 172 ? -12.039 -14.039 -11.047 1 96.5 172 TYR A C 1
ATOM 1419 O O . TYR A 1 172 ? -11.023 -13.422 -10.719 1 96.5 172 TYR A O 1
ATOM 1427 N N . TYR A 1 173 ? -13.195 -13.617 -10.711 1 97.44 173 TYR A N 1
ATOM 1428 C CA . TYR A 1 173 ? -13.461 -12.469 -9.859 1 97.44 173 TYR A CA 1
ATOM 1429 C C . TYR A 1 173 ? -14.133 -12.891 -8.555 1 97.44 173 TYR A C 1
ATOM 1431 O O . TYR A 1 173 ? -14.93 -13.828 -8.539 1 97.44 173 TYR A O 1
ATOM 1439 N N . VAL A 1 174 ? -13.781 -12.188 -7.516 1 98 174 VAL A N 1
ATOM 1440 C CA . VAL A 1 174 ? -14.273 -12.57 -6.195 1 98 174 VAL A CA 1
ATOM 1441 C C . VAL A 1 174 ? -14.836 -11.344 -5.477 1 98 174 VAL A C 1
ATOM 1443 O O . VAL A 1 174 ? -14.578 -10.203 -5.879 1 98 174 VAL A O 1
ATOM 1446 N N . ASP A 1 175 ? -15.695 -11.531 -4.484 1 97.19 175 ASP A N 1
ATOM 1447 C CA . ASP A 1 175 ? -16.016 -10.539 -3.463 1 97.19 175 ASP A CA 1
ATOM 1448 C C . ASP A 1 175 ? -15.344 -10.875 -2.137 1 97.19 175 ASP A C 1
ATOM 1450 O O . ASP A 1 175 ? -14.539 -11.812 -2.061 1 97.19 175 ASP A O 1
ATOM 1454 N N . LYS A 1 176 ? -15.594 -10.055 -1.148 1 97.56 176 LYS A N 1
ATOM 1455 C CA . LYS A 1 176 ? -14.93 -10.188 0.144 1 97.56 176 LYS A CA 1
ATOM 1456 C C . LYS A 1 176 ? -15.164 -11.57 0.745 1 97.56 176 LYS A C 1
ATOM 1458 O O . LYS A 1 176 ? -14.234 -12.211 1.233 1 97.56 176 LYS A O 1
ATOM 1463 N N . GLU A 1 177 ? -16.344 -12.07 0.751 1 97.81 177 GLU A N 1
ATOM 1464 C CA . GLU A 1 177 ? -16.719 -13.359 1.336 1 97.81 177 GLU A CA 1
ATOM 1465 C C . GLU A 1 177 ? -16 -14.508 0.629 1 97.81 177 GLU A C 1
ATOM 1467 O O . GLU A 1 177 ? -15.555 -15.461 1.274 1 97.81 177 GLU A O 1
ATOM 1472 N N . GLU A 1 178 ? -15.93 -14.414 -0.64 1 98.06 178 GLU A N 1
ATOM 1473 C CA . GLU A 1 178 ? -15.289 -15.461 -1.428 1 98.06 178 GLU A CA 1
ATOM 1474 C C . GLU A 1 178 ? -13.789 -15.508 -1.162 1 98.06 178 GLU A C 1
ATOM 1476 O O . GLU A 1 178 ? -13.188 -16.578 -1.148 1 98.06 178 GLU A O 1
ATOM 1481 N N . VAL A 1 179 ? -13.148 -14.328 -0.953 1 98.69 179 VAL A N 1
ATOM 1482 C CA . VAL A 1 179 ? -11.742 -14.312 -0.57 1 98.69 179 VAL A CA 1
ATOM 1483 C C . VAL A 1 179 ? -11.555 -15.07 0.743 1 98.69 179 VAL A C 1
ATOM 1485 O O . VAL A 1 179 ? -10.656 -15.906 0.86 1 98.69 179 VAL A O 1
ATOM 1488 N N . LEU A 1 180 ? -12.398 -14.742 1.689 1 98.5 180 LEU A N 1
ATOM 1489 C CA . LEU A 1 180 ? -12.297 -15.375 3.002 1 98.5 180 LEU A CA 1
ATOM 1490 C C . LEU A 1 180 ? -12.484 -16.891 2.896 1 98.5 180 LEU A C 1
ATOM 1492 O O . LEU A 1 180 ? -11.82 -17.641 3.605 1 98.5 180 LEU A O 1
ATOM 1496 N N . GLU A 1 181 ? -13.375 -17.266 2.014 1 98.25 181 GLU A N 1
ATOM 1497 C CA . GLU A 1 181 ? -13.586 -18.703 1.79 1 98.25 181 GLU A CA 1
ATOM 1498 C C . GLU A 1 181 ? -12.352 -19.344 1.175 1 98.25 181 GLU A C 1
ATOM 1500 O O . GLU A 1 181 ? -11.93 -20.422 1.601 1 98.25 181 GLU A O 1
ATOM 1505 N N . LEU A 1 182 ? -11.812 -18.703 0.162 1 98.44 182 LEU A N 1
ATOM 1506 C CA . LEU A 1 182 ? -10.641 -19.219 -0.529 1 98.44 182 LEU A CA 1
ATOM 1507 C C . LEU A 1 182 ? -9.453 -19.328 0.421 1 98.44 182 LEU A C 1
ATOM 1509 O O . LEU A 1 182 ? -8.641 -20.25 0.299 1 98.44 182 LEU A O 1
ATOM 1513 N N . MET A 1 183 ? -9.367 -18.406 1.384 1 98.62 183 MET A N 1
ATOM 1514 C CA . MET A 1 183 ? -8.195 -18.312 2.246 1 98.62 183 MET A CA 1
ATOM 1515 C C . MET A 1 183 ? -8.461 -18.938 3.607 1 98.62 183 MET A C 1
ATOM 1517 O O . MET A 1 183 ? -7.738 -18.672 4.57 1 98.62 183 MET A O 1
ATOM 1521 N N . ASN A 1 184 ? -9.414 -19.766 3.705 1 97.88 184 ASN A N 1
ATOM 1522 C CA . ASN A 1 184 ? -9.914 -20.266 4.984 1 97.88 184 ASN A CA 1
ATOM 1523 C C . ASN A 1 184 ? -8.859 -21.094 5.699 1 97.88 184 ASN A C 1
ATOM 1525 O O . ASN A 1 184 ? -8.891 -21.234 6.926 1 97.88 184 ASN A O 1
ATOM 1529 N N . ASN A 1 185 ? -7.891 -21.656 4.996 1 97.5 185 ASN A N 1
ATOM 1530 C CA . ASN A 1 185 ? -6.867 -22.484 5.613 1 97.5 185 ASN A CA 1
ATOM 1531 C C . ASN A 1 185 ? -5.68 -21.656 6.094 1 97.5 185 ASN A C 1
ATOM 1533 O O . ASN A 1 185 ? -4.75 -22.188 6.707 1 97.5 185 ASN A O 1
ATOM 1537 N N . PHE A 1 186 ? -5.707 -20.391 5.84 1 98.69 186 PHE A N 1
ATOM 1538 C CA . PHE A 1 186 ? -4.637 -19.484 6.238 1 98.69 186 PHE A CA 1
ATOM 1539 C C . PHE A 1 186 ? -5.074 -18.609 7.41 1 98.69 186 PHE A C 1
ATOM 1541 O O . PHE A 1 186 ? -6.27 -18.484 7.688 1 98.69 186 PHE A O 1
ATOM 1548 N N . GLU A 1 187 ? -4.133 -18.125 8.133 1 98.56 187 GLU A N 1
ATOM 1549 C CA . GLU A 1 187 ? -4.363 -16.984 9.023 1 98.56 187 GLU A CA 1
ATOM 1550 C C . GLU A 1 187 ? -4.117 -15.664 8.305 1 98.56 187 GLU A C 1
ATOM 1552 O O . GLU A 1 187 ? -2.982 -15.352 7.941 1 98.56 187 GLU A O 1
ATOM 1557 N N . ILE A 1 188 ? -5.133 -14.922 8.141 1 98.69 188 ILE A N 1
ATOM 1558 C CA . ILE A 1 188 ? -5.016 -13.672 7.398 1 98.69 188 ILE A CA 1
ATOM 1559 C C . ILE A 1 188 ? -4.453 -12.578 8.305 1 98.69 188 ILE A C 1
ATOM 1561 O O . ILE A 1 188 ? -5.008 -12.305 9.367 1 98.69 188 ILE A O 1
ATOM 1565 N N . ILE A 1 189 ? -3.379 -11.969 7.898 1 98.31 189 ILE A N 1
ATOM 1566 C CA . ILE A 1 189 ? -2.717 -10.898 8.633 1 98.31 189 ILE A CA 1
ATOM 1567 C C . ILE A 1 189 ? -3.291 -9.547 8.211 1 98.31 189 ILE A C 1
ATOM 1569 O O . ILE A 1 189 ? -3.561 -8.688 9.055 1 98.31 189 ILE A O 1
ATOM 1573 N N . SER A 1 190 ? -3.457 -9.367 6.965 1 98.44 190 SER A N 1
ATOM 1574 C CA . SER A 1 190 ? -4.047 -8.164 6.398 1 98.44 190 SER A CA 1
ATOM 1575 C C . SER A 1 190 ? -4.887 -8.477 5.168 1 98.44 190 SER A C 1
ATOM 1577 O O . SER A 1 190 ? -4.527 -9.352 4.371 1 98.44 190 SER A O 1
ATOM 1579 N N . PHE A 1 191 ? -5.961 -7.879 5.059 1 98.75 191 PHE A N 1
ATOM 1580 C CA . PHE A 1 191 ? -6.93 -7.996 3.977 1 98.75 191 PHE A CA 1
ATOM 1581 C C . PHE A 1 191 ? -7.473 -6.629 3.586 1 98.75 191 PHE A C 1
ATOM 1583 O O . PHE A 1 191 ? -8.133 -5.965 4.387 1 98.75 191 PHE A O 1
ATOM 1590 N N . LYS A 1 192 ? -7.137 -6.184 2.277 1 98.62 192 LYS A N 1
ATOM 1591 C CA . LYS A 1 192 ? -7.504 -4.84 1.839 1 98.62 192 LYS A CA 1
ATOM 1592 C C . LYS A 1 192 ? -8.227 -4.879 0.494 1 98.62 192 LYS A C 1
ATOM 1594 O O . LYS A 1 192 ? -7.914 -5.711 -0.359 1 98.62 192 LYS A O 1
ATOM 1599 N N . TYR A 1 193 ? -9.18 -4.047 0.345 1 98.06 193 TYR A N 1
ATOM 1600 C CA . TYR A 1 193 ? -9.695 -3.68 -0.968 1 98.06 193 TYR A CA 1
ATOM 1601 C C . TYR A 1 193 ? -9.023 -2.416 -1.487 1 98.06 193 TYR A C 1
ATOM 1603 O O . TYR A 1 193 ? -8.961 -1.405 -0.783 1 98.06 193 TYR A O 1
ATOM 1611 N N . VAL A 1 194 ? -8.508 -2.449 -2.74 1 98.31 194 VAL A N 1
ATOM 1612 C CA . VAL A 1 194 ? -7.754 -1.328 -3.293 1 98.31 194 VAL A CA 1
ATOM 1613 C C . VAL A 1 194 ? -8.297 -0.975 -4.676 1 98.31 194 VAL A C 1
ATOM 1615 O O . VAL A 1 194 ? -8.359 -1.832 -5.562 1 98.31 194 VAL A O 1
ATOM 1618 N N . GLU A 1 195 ? -8.672 0.224 -4.84 1 97.38 195 GLU A N 1
ATOM 1619 C CA . GLU A 1 195 ? -9.008 0.791 -6.141 1 97.38 195 GLU A CA 1
ATOM 1620 C C . GLU A 1 195 ? -7.973 1.817 -6.586 1 97.38 195 GLU A C 1
ATOM 1622 O O . GLU A 1 195 ? -7.789 2.846 -5.934 1 97.38 195 GLU A O 1
ATOM 1627 N N . GLU A 1 196 ? -7.309 1.512 -7.641 1 96.94 196 GLU A N 1
ATOM 1628 C CA . GLU A 1 196 ? -6.387 2.477 -8.227 1 96.94 196 GLU A CA 1
ATOM 1629 C C . GLU A 1 196 ? -7.113 3.439 -9.164 1 96.94 196 GLU A C 1
ATOM 1631 O O . GLU A 1 196 ? -7.41 3.094 -10.312 1 96.94 196 GLU A O 1
ATOM 1636 N N . ILE A 1 197 ? -7.305 4.652 -8.711 1 97.44 197 ILE A N 1
ATOM 1637 C CA . ILE A 1 197 ? -8.078 5.656 -9.438 1 97.44 197 ILE A CA 1
ATOM 1638 C C . ILE A 1 197 ? -7.18 6.352 -10.461 1 97.44 197 ILE A C 1
ATOM 1640 O O . ILE A 1 197 ? -7.57 6.531 -11.617 1 97.44 197 ILE A O 1
ATOM 1644 N N . LEU A 1 198 ? -5.914 6.77 -10.031 1 96.75 198 LEU A N 1
ATOM 1645 C CA . LEU A 1 198 ? -4.887 7.297 -10.922 1 96.75 198 LEU A CA 1
ATOM 1646 C C . LEU A 1 198 ? -3.537 6.641 -10.641 1 96.75 198 LEU A C 1
ATOM 1648 O O . LEU A 1 198 ? -3.035 6.691 -9.516 1 96.75 198 LEU A O 1
ATOM 1652 N N . PRO A 1 199 ? -2.963 6.031 -11.703 1 95.06 199 PRO A N 1
ATOM 1653 C CA . PRO A 1 199 ? -3.582 5.664 -12.977 1 95.06 199 PRO A CA 1
ATOM 1654 C C . PRO A 1 199 ? -4.742 4.688 -12.812 1 95.06 199 PRO A C 1
ATOM 1656 O O . PRO A 1 199 ? -4.746 3.879 -11.883 1 95.06 199 PRO A O 1
ATOM 1659 N N . LYS A 1 200 ? -5.648 4.781 -13.633 1 92.44 200 LYS A N 1
ATOM 1660 C CA . LYS A 1 200 ? -6.812 3.906 -13.531 1 92.44 200 LYS A CA 1
ATOM 1661 C C . LYS A 1 200 ? -6.438 2.457 -13.82 1 92.44 200 LYS A C 1
ATOM 1663 O O . LYS A 1 200 ? -5.895 2.152 -14.883 1 92.44 200 LYS A O 1
ATOM 1668 N N . ARG A 1 201 ? -6.641 1.645 -12.812 1 90 201 ARG A N 1
ATOM 1669 C CA . ARG A 1 201 ? -6.441 0.204 -12.93 1 90 201 ARG A CA 1
ATOM 1670 C C . ARG A 1 201 ? -7.609 -0.563 -12.32 1 90 201 ARG A C 1
ATOM 1672 O O . ARG A 1 201 ? -8.5 0.034 -11.719 1 90 201 ARG A O 1
ATOM 1679 N N . SER A 1 202 ? -7.609 -1.853 -12.562 1 89.38 202 SER A N 1
ATOM 1680 C CA . SER A 1 202 ? -8.648 -2.703 -11.984 1 89.38 202 SER A CA 1
ATOM 1681 C C . SER A 1 202 ? -8.555 -2.732 -10.461 1 89.38 202 SER A C 1
ATOM 1683 O O . SER A 1 202 ? -7.473 -2.598 -9.898 1 89.38 202 SER A O 1
ATOM 1685 N N . ASN A 1 203 ? -9.734 -2.914 -9.852 1 95.75 203 ASN A N 1
ATOM 1686 C CA . ASN A 1 203 ? -9.805 -3.059 -8.406 1 95.75 203 ASN A CA 1
ATOM 1687 C C . ASN A 1 203 ? -9.359 -4.449 -7.957 1 95.75 203 ASN A C 1
ATOM 1689 O O . ASN A 1 203 ? -9.656 -5.445 -8.625 1 95.75 203 ASN A O 1
ATOM 1693 N N . LYS A 1 204 ? -8.672 -4.453 -6.848 1 98.06 204 LYS A N 1
ATOM 1694 C CA . LYS A 1 204 ? -8.125 -5.727 -6.383 1 98.06 204 LYS A CA 1
ATOM 1695 C C . LYS A 1 204 ? -8.305 -5.883 -4.875 1 98.06 204 LYS A C 1
ATOM 1697 O O . LYS A 1 204 ? -8.508 -4.898 -4.164 1 98.06 204 LYS A O 1
ATOM 1702 N N . PHE A 1 205 ? -8.344 -7.105 -4.477 1 98.75 205 PHE A N 1
ATOM 1703 C CA . PHE A 1 205 ? -8.117 -7.434 -3.074 1 98.75 205 PHE A CA 1
ATOM 1704 C C . PHE A 1 205 ? -6.66 -7.832 -2.846 1 98.75 205 PHE A C 1
ATOM 1706 O O . PHE A 1 205 ? -6.082 -8.57 -3.646 1 98.75 205 PHE A O 1
ATOM 1713 N N . PHE A 1 206 ? -6.023 -7.281 -1.861 1 98.88 206 PHE A N 1
ATOM 1714 C CA . PHE A 1 206 ? -4.684 -7.637 -1.404 1 98.88 206 PHE A CA 1
ATOM 1715 C C . PHE A 1 206 ? -4.75 -8.414 -0.093 1 98.88 206 PHE A C 1
ATOM 1717 O O . PHE A 1 206 ? -5.383 -7.965 0.867 1 98.88 206 PHE A O 1
ATOM 1724 N N . VAL A 1 207 ? -4.129 -9.594 -0.048 1 98.88 207 VAL A N 1
ATOM 1725 C CA . VAL A 1 207 ? -4.188 -10.43 1.148 1 98.88 207 VAL A CA 1
ATOM 1726 C C . VAL A 1 207 ? -2.777 -10.836 1.561 1 98.88 207 VAL A C 1
ATOM 1728 O O . VAL A 1 207 ? -2.018 -11.375 0.75 1 98.88 207 VAL A O 1
ATOM 1731 N N . LEU A 1 208 ? -2.369 -10.516 2.727 1 98.88 208 LEU A N 1
ATOM 1732 C CA . LEU A 1 208 ? -1.205 -11.086 3.395 1 98.88 208 LEU A CA 1
ATOM 1733 C C . LEU A 1 208 ? -1.628 -12.133 4.422 1 98.88 208 LEU A C 1
ATOM 1735 O O . LEU A 1 208 ? -2.467 -11.859 5.281 1 98.88 208 LEU A O 1
ATOM 1739 N N . ALA A 1 209 ? -1.093 -13.32 4.285 1 98.88 209 ALA A N 1
ATOM 1740 C CA . ALA A 1 209 ? -1.554 -14.391 5.16 1 98.88 209 ALA A CA 1
ATOM 1741 C C . ALA A 1 209 ? -0.408 -15.328 5.527 1 98.88 209 ALA A C 1
ATOM 1743 O O . ALA A 1 209 ? 0.621 -15.359 4.848 1 98.88 209 ALA A O 1
ATOM 1744 N N . THR A 1 210 ? -0.557 -16.016 6.59 1 98.56 210 THR A N 1
ATOM 1745 C CA . THR A 1 210 ? 0.401 -17.016 7.055 1 98.56 210 THR A CA 1
ATOM 1746 C C . THR A 1 210 ? -0.226 -18.406 7.055 1 98.56 210 THR A C 1
ATOM 1748 O O . THR A 1 210 ? -1.428 -18.547 7.289 1 98.56 210 THR A O 1
ATOM 1751 N N . LYS A 1 211 ? 0.575 -19.328 6.68 1 97.56 211 LYS A N 1
ATOM 1752 C CA . LYS A 1 211 ? 0.123 -20.719 6.816 1 97.56 211 LYS A CA 1
ATOM 1753 C C . LYS A 1 211 ? 0.033 -21.125 8.281 1 97.56 211 LYS A C 1
ATOM 1755 O O . LYS A 1 211 ? 0.979 -20.922 9.047 1 97.56 211 LYS A O 1
ATOM 1760 N N . LYS A 1 212 ? -1.133 -21.656 8.695 1 89.06 212 LYS A N 1
ATOM 1761 C CA . LYS A 1 212 ? -1.379 -22.141 10.055 1 89.06 212 LYS A CA 1
ATOM 1762 C C . LYS A 1 212 ? -0.553 -23.391 10.352 1 89.06 212 LYS A C 1
ATOM 1764 O O . LYS A 1 212 ? -0.246 -24.172 9.438 1 89.06 212 LYS A O 1
ATOM 1769 N N . MET B 1 1 ? -12.008 25.781 21.125 1 35.5 1 MET B N 1
ATOM 1770 C CA . MET B 1 1 ? -11.156 24.984 22 1 35.5 1 MET B CA 1
ATOM 1771 C C . MET B 1 1 ? -10 24.375 21.234 1 35.5 1 MET B C 1
ATOM 1773 O O . MET B 1 1 ? -10.203 23.75 20.188 1 35.5 1 MET B O 1
ATOM 1777 N N . LYS B 1 2 ? -8.898 24.953 21.359 1 45.81 2 LYS B N 1
ATOM 1778 C CA . LYS B 1 2 ? -7.664 24.516 20.703 1 45.81 2 LYS B CA 1
ATOM 1779 C C . LYS B 1 2 ? -7.438 23.031 20.906 1 45.81 2 LYS B C 1
ATOM 1781 O O . LYS B 1 2 ? -7.414 22.531 22.031 1 45.81 2 LYS B O 1
ATOM 1786 N N . HIS B 1 3 ? -7.789 22.219 20.031 1 59.09 3 HIS B N 1
ATOM 1787 C CA . HIS B 1 3 ? -7.648 20.766 20.156 1 59.09 3 HIS B CA 1
ATOM 1788 C C . HIS B 1 3 ? -6.227 20.391 20.562 1 59.09 3 HIS B C 1
ATOM 1790 O O . HIS B 1 3 ? -5.258 20.875 19.984 1 59.09 3 HIS B O 1
ATOM 1796 N N . GLN B 1 4 ? -6.098 20.016 21.875 1 64.88 4 GLN B N 1
ATOM 1797 C CA . GLN B 1 4 ? -4.816 19.672 22.469 1 64.88 4 GLN B CA 1
ATOM 1798 C C . GLN B 1 4 ? -4.188 18.469 21.781 1 64.88 4 GLN B C 1
ATOM 1800 O O . GLN B 1 4 ? -3.029 18.125 22.016 1 64.88 4 GLN B O 1
ATOM 1805 N N . GLY B 1 5 ? -4.762 18.062 20.609 1 76.44 5 GLY B N 1
ATOM 1806 C CA . GLY B 1 5 ? -4.199 16.891 19.953 1 76.44 5 GLY B CA 1
ATOM 1807 C C . GLY B 1 5 ? -4.379 15.617 20.766 1 76.44 5 GLY B C 1
ATOM 1808 O O . GLY B 1 5 ? -5.012 15.625 21.812 1 76.44 5 GLY B O 1
ATOM 1809 N N . TRP B 1 6 ? -4.02 14.43 20.281 1 80.69 6 TRP B N 1
ATOM 1810 C CA . TRP B 1 6 ? -4.051 13.141 20.969 1 80.69 6 TRP B CA 1
ATOM 1811 C C . TRP B 1 6 ? -3.025 13.102 22.094 1 80.69 6 TRP B C 1
ATOM 1813 O O . TRP B 1 6 ? -1.957 13.711 22 1 80.69 6 TRP B O 1
ATOM 1823 N N . ASP B 1 7 ? -3.451 12.602 23.203 1 83.56 7 ASP B N 1
ATOM 1824 C CA . ASP B 1 7 ? -2.467 12.297 24.234 1 83.56 7 ASP B CA 1
ATOM 1825 C C . ASP B 1 7 ? -1.734 10.992 23.938 1 83.56 7 ASP B C 1
ATOM 1827 O O . ASP B 1 7 ? -2.197 9.914 24.312 1 83.56 7 ASP B O 1
ATOM 1831 N N . TRP B 1 8 ? -0.581 11.047 23.453 1 87.88 8 TRP B N 1
ATOM 1832 C CA . TRP B 1 8 ? 0.143 9.898 22.922 1 87.88 8 TRP B CA 1
ATOM 1833 C C . TRP B 1 8 ? 0.712 9.039 24.047 1 87.88 8 TRP B C 1
ATOM 1835 O O . TRP B 1 8 ? 1.127 7.902 23.828 1 87.88 8 TRP B O 1
ATOM 1845 N N . LYS B 1 9 ? 0.775 9.562 25.234 1 85.56 9 LYS B N 1
ATOM 1846 C CA . LYS B 1 9 ? 1.219 8.773 26.375 1 85.56 9 LYS B CA 1
ATOM 1847 C C . LYS B 1 9 ? 0.196 7.691 26.734 1 85.56 9 LYS B C 1
ATOM 1849 O O . LYS B 1 9 ? 0.547 6.66 27.312 1 85.56 9 LYS B O 1
ATOM 1854 N N . GLU B 1 10 ? -1.001 7.922 26.234 1 82.88 10 GLU B N 1
ATOM 1855 C CA . GLU B 1 10 ? -2.094 7.023 26.594 1 82.88 10 GLU B CA 1
ATOM 1856 C C . GLU B 1 10 ? -2.352 6.004 25.484 1 82.88 10 GLU B C 1
ATOM 1858 O O . GLU B 1 10 ? -3.105 5.047 25.672 1 82.88 10 GLU B O 1
ATOM 1863 N N . ILE B 1 11 ? -1.776 6.242 24.406 1 82.62 11 ILE B N 1
ATOM 1864 C CA . ILE B 1 11 ? -1.992 5.367 23.266 1 82.62 11 ILE B CA 1
ATOM 1865 C C . ILE B 1 11 ? -0.926 4.277 23.234 1 82.62 11 ILE B C 1
ATOM 1867 O O . ILE B 1 11 ? 0.263 4.562 23.078 1 82.62 11 ILE B O 1
ATOM 1871 N N . LYS B 1 12 ? -1.37 3.014 23.344 1 77.44 12 LYS B N 1
ATOM 1872 C CA . LYS B 1 12 ? -0.43 1.908 23.5 1 77.44 12 LYS B CA 1
ATOM 1873 C C . LYS B 1 12 ? -0.387 1.044 22.25 1 77.44 12 LYS B C 1
ATOM 1875 O O . LYS B 1 12 ? 0.445 0.141 22.141 1 77.44 12 LYS B O 1
ATOM 1880 N N . GLU B 1 13 ? -1.255 1.352 21.234 1 84.12 13 GLU B N 1
ATOM 1881 C CA . GLU B 1 13 ? -1.287 0.502 20.047 1 84.12 13 GLU B CA 1
ATOM 1882 C C . GLU B 1 13 ? 0.072 0.472 19.359 1 84.12 13 GLU B C 1
ATOM 1884 O O . GLU B 1 13 ? 0.613 1.519 19 1 84.12 13 GLU B O 1
ATOM 1889 N N . GLU B 1 14 ? 0.535 -0.686 19.078 1 82.62 14 GLU B N 1
ATOM 1890 C CA . GLU B 1 14 ? 1.868 -0.919 18.516 1 82.62 14 GLU B CA 1
ATOM 1891 C C . GLU B 1 14 ? 1.98 -0.385 17.094 1 82.62 14 GLU B C 1
ATOM 1893 O O . GLU B 1 14 ? 3.07 -0.02 16.656 1 82.62 14 GLU B O 1
ATOM 1898 N N . ARG B 1 15 ? 0.858 -0.277 16.438 1 85 15 ARG B N 1
ATOM 1899 C CA . ARG B 1 15 ? 0.879 0.139 15.039 1 85 15 ARG B CA 1
ATOM 1900 C C . ARG B 1 15 ? 1.415 1.56 14.898 1 85 15 ARG B C 1
ATOM 1902 O O . ARG B 1 15 ? 1.93 1.933 13.844 1 85 15 ARG B O 1
ATOM 1909 N N . TRP B 1 16 ? 1.347 2.293 15.945 1 89.75 16 TRP B N 1
ATOM 1910 C CA . TRP B 1 16 ? 1.771 3.689 15.891 1 89.75 16 TRP B CA 1
ATOM 1911 C C . TRP B 1 16 ? 3.27 3.812 16.141 1 89.75 16 TRP B C 1
ATOM 1913 O O . TRP B 1 16 ? 3.83 4.91 16.062 1 89.75 16 TRP B O 1
ATOM 1923 N N . ASP B 1 17 ? 3.9 2.684 16.312 1 92.5 17 ASP B N 1
ATOM 1924 C CA . ASP B 1 17 ? 5.344 2.688 16.516 1 92.5 17 ASP B CA 1
ATOM 1925 C C . ASP B 1 17 ? 6.07 2.035 15.344 1 92.5 17 ASP B C 1
ATOM 1927 O O . ASP B 1 17 ? 7.305 2.029 15.297 1 92.5 17 ASP B O 1
ATOM 1931 N N . THR B 1 18 ? 5.301 1.485 14.445 1 94.94 18 THR B N 1
ATOM 1932 C CA . THR B 1 18 ? 5.844 0.823 13.266 1 94.94 18 THR B CA 1
ATOM 1933 C C . THR B 1 18 ? 5.492 1.602 12 1 94.94 18 THR B C 1
ATOM 1935 O O . THR B 1 18 ? 4.348 2.018 11.812 1 94.94 18 THR B O 1
ATOM 1938 N N . PRO B 1 19 ? 6.508 1.792 11.172 1 97.44 19 PRO B N 1
ATOM 1939 C CA . PRO B 1 19 ? 6.203 2.514 9.938 1 97.44 19 PRO B CA 1
ATOM 1940 C C . PRO B 1 19 ? 5.074 1.866 9.141 1 97.44 19 PRO B C 1
ATOM 1942 O O . PRO B 1 19 ? 4.965 0.638 9.102 1 97.44 19 PRO B O 1
ATOM 1945 N N . ALA B 1 20 ? 4.238 2.691 8.516 1 97.56 20 ALA B N 1
ATOM 1946 C CA . ALA B 1 20 ? 3.18 2.205 7.629 1 97.56 20 ALA B CA 1
ATOM 1947 C C . ALA B 1 20 ? 3.766 1.53 6.395 1 97.56 20 ALA B C 1
ATOM 1949 O O . ALA B 1 20 ? 4.902 1.811 6.004 1 97.56 20 ALA B O 1
ATOM 1950 N N . GLU B 1 21 ? 2.996 0.655 5.77 1 97.69 21 GLU B N 1
ATOM 1951 C CA . GLU B 1 21 ? 3.453 -0.116 4.617 1 97.69 21 GLU B CA 1
ATOM 1952 C C . GLU B 1 21 ? 3.896 0.801 3.48 1 97.69 21 GLU B C 1
ATOM 1954 O O . GLU B 1 21 ? 4.887 0.521 2.803 1 97.69 21 GLU B O 1
ATOM 1959 N N . GLU B 1 22 ? 3.191 1.93 3.324 1 98.12 22 GLU B N 1
ATOM 1960 C CA . GLU B 1 22 ? 3.385 2.828 2.189 1 98.12 22 GLU B CA 1
ATOM 1961 C C . GLU B 1 22 ? 4.742 3.518 2.26 1 98.12 22 GLU B C 1
ATOM 1963 O O . GLU B 1 22 ? 5.32 3.871 1.228 1 98.12 22 GLU B O 1
ATOM 1968 N N . VAL B 1 23 ? 5.277 3.648 3.439 1 98.56 23 VAL B N 1
ATOM 1969 C CA . VAL B 1 23 ? 6.422 4.535 3.623 1 98.56 23 VAL B CA 1
ATOM 1970 C C . VAL B 1 23 ? 7.695 3.852 3.131 1 98.56 23 VAL B C 1
ATOM 1972 O O . VAL B 1 23 ? 8.672 4.52 2.789 1 98.56 23 VAL B O 1
ATOM 1975 N N . TYR B 1 24 ? 7.695 2.502 3.068 1 98.62 24 TYR B N 1
ATOM 1976 C CA . TYR B 1 24 ? 8.852 1.785 2.551 1 98.62 24 TYR B CA 1
ATOM 1977 C C . TYR B 1 24 ? 9.07 2.09 1.072 1 98.62 24 TYR B C 1
ATOM 1979 O O . TYR B 1 24 ? 10.203 2.293 0.631 1 98.62 24 TYR B O 1
ATOM 1987 N N . TYR B 1 25 ? 8.023 2.117 0.324 1 98.69 25 TYR B N 1
ATOM 1988 C CA . TYR B 1 25 ? 8.094 2.51 -1.079 1 98.69 25 TYR B CA 1
ATOM 1989 C C . TYR B 1 25 ? 8.508 3.971 -1.217 1 98.69 25 TYR B C 1
ATOM 1991 O O . TYR B 1 25 ? 9.367 4.309 -2.035 1 98.69 25 TYR B O 1
ATOM 1999 N N . LEU B 1 26 ? 7.887 4.855 -0.389 1 98.88 26 LEU B N 1
ATOM 2000 C CA . LEU B 1 26 ? 8.141 6.289 -0.466 1 98.88 26 LEU B CA 1
ATOM 2001 C C . LEU B 1 26 ? 9.594 6.605 -0.142 1 98.88 26 LEU B C 1
ATOM 2003 O O . LEU B 1 26 ? 10.203 7.465 -0.779 1 98.88 26 LEU B O 1
ATOM 2007 N N . LEU B 1 27 ? 10.109 5.895 0.879 1 98.75 27 LEU B N 1
ATOM 2008 C CA . LEU B 1 27 ? 11.508 6.074 1.231 1 98.75 27 LEU B CA 1
ATOM 2009 C C . LEU B 1 27 ? 12.414 5.785 0.036 1 98.75 27 LEU B C 1
ATOM 2011 O O . LEU B 1 27 ? 13.289 6.586 -0.295 1 98.75 27 LEU B O 1
ATOM 2015 N N . ASN B 1 28 ? 12.188 4.672 -0.609 1 98.12 28 ASN B N 1
ATOM 2016 C CA . ASN B 1 28 ? 13.008 4.285 -1.752 1 98.12 28 ASN B CA 1
ATOM 2017 C C . ASN B 1 28 ? 12.836 5.254 -2.918 1 98.12 28 ASN B C 1
ATOM 2019 O O . ASN B 1 28 ? 13.82 5.645 -3.555 1 98.12 28 ASN B O 1
ATOM 2023 N N . ARG B 1 29 ? 11.609 5.602 -3.18 1 98.31 29 ARG B N 1
ATOM 2024 C CA . ARG B 1 29 ? 11.305 6.523 -4.27 1 98.31 29 ARG B CA 1
ATOM 2025 C C . ARG B 1 29 ? 12.008 7.859 -4.066 1 98.31 29 ARG B C 1
ATOM 2027 O O . ARG B 1 29 ? 12.672 8.367 -4.973 1 98.31 29 ARG B O 1
ATOM 2034 N N . TRP B 1 30 ? 11.883 8.414 -2.879 1 98.81 30 TRP B N 1
ATOM 2035 C CA . TRP B 1 30 ? 12.406 9.75 -2.605 1 98.81 30 TRP B CA 1
ATOM 2036 C C . TRP B 1 30 ? 13.93 9.727 -2.521 1 98.81 30 TRP B C 1
ATOM 2038 O O . TRP B 1 30 ? 14.602 10.68 -2.926 1 98.81 30 TRP B O 1
ATOM 2048 N N . LYS B 1 31 ? 14.469 8.602 -2.055 1 98.25 31 LYS B N 1
ATOM 2049 C CA . LYS B 1 31 ? 15.922 8.43 -2.105 1 98.25 31 LYS B CA 1
ATOM 2050 C C . LYS B 1 31 ? 16.422 8.406 -3.545 1 98.25 31 LYS B C 1
ATOM 2052 O O . LYS B 1 31 ? 17.391 9.086 -3.879 1 98.25 31 LYS B O 1
ATOM 2057 N N . ASP B 1 32 ? 15.773 7.664 -4.379 1 97.38 32 ASP B N 1
ATOM 2058 C CA . ASP B 1 32 ? 16.156 7.527 -5.777 1 97.38 32 ASP B CA 1
ATOM 2059 C C . ASP B 1 32 ? 16.078 8.867 -6.504 1 97.38 32 ASP B C 1
ATOM 2061 O O . ASP B 1 32 ? 16.797 9.102 -7.473 1 97.38 32 ASP B O 1
ATOM 2065 N N . GLN B 1 33 ? 15.211 9.719 -6.02 1 98.25 33 GLN B N 1
ATOM 2066 C CA . GLN B 1 33 ? 15.016 11.023 -6.645 1 98.25 33 GLN B CA 1
ATOM 2067 C C . GLN B 1 33 ? 15.984 12.055 -6.07 1 98.25 33 GLN B C 1
ATOM 2069 O O . GLN B 1 33 ? 15.945 13.227 -6.457 1 98.25 33 GLN B O 1
ATOM 2074 N N . GLY B 1 34 ? 16.703 11.656 -5.062 1 98.19 34 GLY B N 1
ATOM 2075 C CA . GLY B 1 34 ? 17.672 12.555 -4.453 1 98.19 34 GLY B CA 1
ATOM 2076 C C . GLY B 1 34 ? 17.047 13.539 -3.484 1 98.19 34 GLY B C 1
ATOM 2077 O O . GLY B 1 34 ? 17.641 14.578 -3.172 1 98.19 34 GLY B O 1
ATOM 2078 N N . LYS B 1 35 ? 15.891 13.219 -3.051 1 98.38 35 LYS B N 1
ATOM 2079 C CA . LYS B 1 35 ? 15.242 14.07 -2.059 1 98.38 35 LYS B CA 1
ATOM 2080 C C . LYS B 1 35 ? 15.828 13.836 -0.667 1 98.38 35 LYS B C 1
ATOM 2082 O O . LYS B 1 35 ? 16.25 12.719 -0.345 1 98.38 35 LYS B O 1
ATOM 2087 N N . SER B 1 36 ? 15.82 14.875 0.129 1 97.81 36 SER B N 1
ATOM 2088 C CA . SER B 1 36 ? 16.5 14.734 1.411 1 97.81 36 SER B CA 1
ATOM 2089 C C . SER B 1 36 ? 15.734 15.43 2.527 1 97.81 36 SER B C 1
ATOM 2091 O O . SER B 1 36 ? 15.57 14.875 3.617 1 97.81 36 SER B O 1
ATOM 2093 N N . ARG B 1 37 ? 15.266 16.672 2.316 1 98.88 37 ARG B N 1
ATOM 2094 C CA . ARG B 1 37 ? 14.562 17.422 3.35 1 98.88 37 ARG B CA 1
ATOM 2095 C C . ARG B 1 37 ? 13.102 17 3.445 1 98.88 37 ARG B C 1
ATOM 2097 O O . ARG B 1 37 ? 12.305 17.281 2.553 1 98.88 37 ARG B O 1
ATOM 2104 N N . PHE B 1 38 ? 12.797 16.281 4.508 1 98.94 38 PHE B N 1
ATOM 2105 C CA . PHE B 1 38 ? 11.539 15.57 4.688 1 98.94 38 PHE B CA 1
ATOM 2106 C C . PHE B 1 38 ? 10.727 16.188 5.816 1 98.94 38 PHE B C 1
ATOM 2108 O O . PHE B 1 38 ? 11.25 16.422 6.906 1 98.94 38 PHE B O 1
ATOM 2115 N N . LEU B 1 39 ? 9.414 16.469 5.539 1 98.94 39 LEU B N 1
ATOM 2116 C CA . LEU B 1 39 ? 8.484 16.891 6.578 1 98.94 39 LEU B CA 1
ATOM 2117 C C . LEU B 1 39 ? 7.508 15.781 6.934 1 98.94 39 LEU B C 1
ATOM 2119 O O . LEU B 1 39 ? 6.809 15.258 6.062 1 98.94 39 LEU B O 1
ATOM 2123 N N . ASP B 1 40 ? 7.504 15.375 8.148 1 98.88 40 ASP B N 1
ATOM 2124 C CA . ASP B 1 40 ? 6.473 14.523 8.734 1 98.88 40 ASP B CA 1
ATOM 2125 C C . ASP B 1 40 ? 5.387 15.367 9.406 1 98.88 40 ASP B C 1
ATOM 2127 O O . ASP B 1 40 ? 5.512 15.727 10.578 1 98.88 40 ASP B O 1
ATOM 2131 N N . LEU B 1 41 ? 4.312 15.688 8.664 1 98.81 41 LEU B N 1
ATOM 2132 C CA . LEU B 1 41 ? 3.232 16.531 9.156 1 98.81 41 LEU B CA 1
ATOM 2133 C C . LEU B 1 41 ? 2.217 15.719 9.945 1 98.81 41 LEU B C 1
ATOM 2135 O O . LEU B 1 41 ? 1.588 14.812 9.406 1 98.81 41 LEU B O 1
ATOM 2139 N N . GLY B 1 42 ? 2.004 16.062 11.164 1 98.06 42 GLY B N 1
ATOM 2140 C CA . GLY B 1 42 ? 1.236 15.211 12.055 1 98.06 42 GLY B CA 1
ATOM 2141 C C . GLY B 1 42 ? 1.969 13.938 12.438 1 98.06 42 GLY B C 1
ATOM 2142 O O . GLY B 1 42 ? 1.428 12.836 12.297 1 98.06 42 GLY B O 1
ATOM 2143 N N . CYS B 1 43 ? 3.109 14.07 13.102 1 98.12 43 CYS B N 1
ATOM 2144 C CA . CYS B 1 43 ? 4.07 12.977 13.211 1 98.12 43 CYS B CA 1
ATOM 2145 C C . CYS B 1 43 ? 3.697 12.039 14.352 1 98.12 43 CYS B C 1
ATOM 2147 O O . CYS B 1 43 ? 4.23 10.93 14.453 1 98.12 43 CYS B O 1
ATOM 2149 N N . GLY B 1 44 ? 2.797 12.445 15.297 1 96.56 44 GLY B N 1
ATOM 2150 C CA . GLY B 1 44 ? 2.508 11.625 16.453 1 96.56 44 GLY B CA 1
ATOM 2151 C C . GLY B 1 44 ? 3.74 11.289 17.281 1 96.56 44 GLY B C 1
ATOM 2152 O O . GLY B 1 44 ? 4.512 12.18 17.641 1 96.56 44 GLY B O 1
ATOM 2153 N N . ARG B 1 45 ? 3.957 10.047 17.516 1 95.94 45 ARG B N 1
ATOM 2154 C CA . ARG B 1 45 ? 5.105 9.617 18.297 1 95.94 45 ARG B CA 1
ATOM 2155 C C . ARG B 1 45 ? 6.34 9.43 17.422 1 95.94 45 ARG B C 1
ATOM 2157 O O . ARG B 1 45 ? 7.375 8.953 17.891 1 95.94 45 ARG B O 1
ATOM 2164 N N . GLY B 1 46 ? 6.172 9.656 16.188 1 98.06 46 GLY B N 1
ATOM 2165 C CA . GLY B 1 46 ? 7.336 9.867 15.336 1 98.06 46 GLY B CA 1
ATOM 2166 C C . GLY B 1 46 ? 7.758 8.617 14.594 1 98.06 46 GLY B C 1
ATOM 2167 O O . GLY B 1 46 ? 8.914 8.492 14.18 1 98.06 46 GLY B O 1
ATOM 2168 N N . ARG B 1 47 ? 6.855 7.637 14.312 1 98 47 ARG B N 1
ATOM 2169 C CA . ARG B 1 47 ? 7.242 6.383 13.672 1 98 47 ARG B CA 1
ATOM 2170 C C . ARG B 1 47 ? 7.836 6.637 12.289 1 98 47 ARG B C 1
ATOM 2172 O O . ARG B 1 47 ? 8.828 6.004 11.914 1 98 47 ARG B O 1
ATOM 2179 N N . HIS B 1 48 ? 7.328 7.535 11.594 1 98.81 48 HIS B N 1
ATOM 2180 C CA . HIS B 1 48 ? 7.832 7.801 10.25 1 98.81 48 HIS B CA 1
ATOM 2181 C C . HIS B 1 48 ? 9.023 8.75 10.281 1 98.81 48 HIS B C 1
ATOM 2183 O O . HIS B 1 48 ? 9.945 8.617 9.469 1 98.81 48 HIS B O 1
ATOM 2189 N N . SER B 1 49 ? 9 9.711 11.25 1 98.88 49 SER B N 1
ATOM 2190 C CA . SER B 1 49 ? 10.141 10.609 11.445 1 98.88 49 SER B CA 1
ATOM 2191 C C . SER B 1 49 ? 11.422 9.828 11.719 1 98.88 49 SER B C 1
ATOM 2193 O O . SER B 1 49 ? 12.445 10.062 11.07 1 98.88 49 SER B O 1
ATOM 2195 N N . ILE B 1 50 ? 11.336 8.898 12.633 1 98.75 50 ILE B N 1
ATOM 2196 C CA . ILE B 1 50 ? 12.484 8.078 13.031 1 98.75 50 ILE B CA 1
ATOM 2197 C C . ILE B 1 50 ? 12.953 7.242 11.844 1 98.75 50 ILE B C 1
ATOM 2199 O O . ILE B 1 50 ? 14.156 7.172 11.562 1 98.75 50 ILE B O 1
ATOM 2203 N N . PHE B 1 51 ? 12.016 6.68 11.133 1 98.69 51 PHE B N 1
ATOM 2204 C CA . PHE B 1 51 ? 12.32 5.812 10 1 98.69 51 PHE B CA 1
ATOM 2205 C C . PHE B 1 51 ? 13.109 6.57 8.938 1 98.69 51 PHE B C 1
ATOM 2207 O O . PHE B 1 51 ? 14.148 6.098 8.477 1 98.69 51 PHE B O 1
ATOM 2214 N N . PHE B 1 52 ? 12.656 7.73 8.555 1 98.88 52 PHE B N 1
ATOM 2215 C CA . PHE B 1 52 ? 13.32 8.516 7.523 1 98.88 52 PHE B CA 1
ATOM 2216 C C . PHE B 1 52 ? 14.672 9.023 8.016 1 98.88 52 PHE B C 1
ATOM 2218 O O . PHE B 1 52 ? 15.641 9.062 7.262 1 98.88 52 PHE B O 1
ATOM 2225 N N . ALA B 1 53 ? 14.742 9.422 9.281 1 98.88 53 ALA B N 1
ATOM 2226 C CA . ALA B 1 53 ? 16 9.891 9.852 1 98.88 53 ALA B CA 1
ATOM 2227 C C . ALA B 1 53 ? 17.062 8.797 9.812 1 98.88 53 ALA B C 1
ATOM 2229 O O . ALA B 1 53 ? 18.219 9.055 9.453 1 98.88 53 ALA B O 1
ATOM 2230 N N . LYS B 1 54 ? 16.688 7.617 10.133 1 98.5 54 LYS B N 1
ATOM 2231 C CA . LYS B 1 54 ? 17.594 6.484 10.133 1 98.5 54 LYS B CA 1
ATOM 2232 C C . LYS B 1 54 ? 18.141 6.215 8.727 1 98.5 54 LYS B C 1
ATOM 2234 O O . LYS B 1 54 ? 19.172 5.566 8.57 1 98.5 54 LYS B O 1
ATOM 2239 N N . HIS B 1 55 ? 17.422 6.727 7.805 1 98.19 55 HIS B N 1
ATOM 2240 C CA . HIS B 1 55 ? 17.828 6.465 6.426 1 98.19 55 HIS B CA 1
ATOM 2241 C C . HIS B 1 55 ? 18.422 7.711 5.777 1 98.19 55 HIS B C 1
ATOM 2243 O O . HIS B 1 55 ? 18.391 7.848 4.555 1 98.19 55 HIS B O 1
ATOM 2249 N N . GLY B 1 56 ? 18.781 8.672 6.527 1 98.31 56 GLY B N 1
ATOM 2250 C CA . GLY B 1 56 ? 19.672 9.727 6.066 1 98.31 56 GLY B CA 1
ATOM 2251 C C . GLY B 1 56 ? 18.938 10.992 5.664 1 98.31 56 GLY B C 1
ATOM 2252 O O . GLY B 1 56 ? 19.562 11.93 5.156 1 98.31 56 GLY B O 1
ATOM 2253 N N . PHE B 1 57 ? 17.672 11.086 5.891 1 98.81 57 PHE B N 1
ATOM 2254 C CA . PHE B 1 57 ? 16.938 12.289 5.547 1 98.81 57 PHE B CA 1
ATOM 2255 C C . PHE B 1 57 ? 17.125 13.367 6.609 1 98.81 57 PHE B C 1
ATOM 2257 O O . PHE B 1 57 ? 17.328 13.055 7.785 1 98.81 57 PHE B O 1
ATOM 2264 N N . GLU B 1 58 ? 17.125 14.594 6.16 1 98.94 58 GLU B N 1
ATOM 2265 C CA . GLU B 1 58 ? 16.938 15.711 7.074 1 98.94 58 GLU B CA 1
ATOM 2266 C C . GLU B 1 58 ? 15.469 15.852 7.469 1 98.94 58 GLU B C 1
ATOM 2268 O O . GLU B 1 58 ? 14.648 16.297 6.668 1 98.94 58 GLU B O 1
ATOM 2273 N N . VAL B 1 59 ? 15.172 15.539 8.742 1 98.94 59 VAL B N 1
ATOM 2274 C CA . VAL B 1 59 ? 13.773 15.32 9.102 1 98.94 59 VAL B CA 1
ATOM 2275 C C . VAL B 1 59 ? 13.258 16.5 9.938 1 98.94 59 VAL B C 1
ATOM 2277 O O . VAL B 1 59 ? 13.898 16.891 10.914 1 98.94 59 VAL B O 1
ATOM 2280 N N . TYR B 1 60 ? 12.195 17.047 9.484 1 98.94 60 TYR B N 1
ATOM 2281 C CA . TYR B 1 60 ? 11.336 17.953 10.242 1 98.94 60 TYR B CA 1
ATOM 2282 C C . TYR B 1 60 ? 10.008 17.281 10.586 1 98.94 60 TYR B C 1
ATOM 2284 O O . TYR B 1 60 ? 9.414 16.609 9.758 1 98.94 60 TYR B O 1
ATOM 2292 N N . ALA B 1 61 ? 9.648 17.375 11.82 1 98.88 61 ALA B N 1
ATOM 2293 C CA . ALA B 1 61 ? 8.43 16.719 12.305 1 98.88 61 ALA B CA 1
ATOM 2294 C C . ALA B 1 61 ? 7.578 17.688 13.117 1 98.88 61 ALA B C 1
ATOM 2296 O O . ALA B 1 61 ? 8.102 18.438 13.953 1 98.88 61 ALA B O 1
ATOM 2297 N N . THR B 1 62 ? 6.273 17.703 12.812 1 98.5 62 THR B N 1
ATOM 2298 C CA . THR B 1 62 ? 5.387 18.578 13.57 1 98.5 62 THR B CA 1
ATOM 2299 C C . THR B 1 62 ? 4.121 17.844 13.992 1 98.5 62 THR B C 1
ATOM 2301 O O . THR B 1 62 ? 3.678 16.922 13.297 1 98.5 62 THR B O 1
ATOM 2304 N N . ASP B 1 63 ? 3.625 18.172 15.039 1 97.88 63 ASP B N 1
ATOM 2305 C CA . ASP B 1 63 ? 2.342 17.719 15.57 1 97.88 63 ASP B CA 1
ATOM 2306 C C . ASP B 1 63 ? 1.765 18.734 16.562 1 97.88 63 ASP B C 1
ATOM 2308 O O . ASP B 1 63 ? 2.508 19.484 17.188 1 97.88 63 ASP B O 1
ATOM 2312 N N . ILE B 1 64 ? 0.469 18.734 16.672 1 96.19 64 ILE B N 1
ATOM 2313 C CA . ILE B 1 64 ? -0.162 19.641 17.625 1 96.19 64 ILE B CA 1
ATOM 2314 C C . ILE B 1 64 ? 0.013 19.125 19.047 1 96.19 64 ILE B C 1
ATOM 2316 O O . ILE B 1 64 ? -0.094 19.875 20.016 1 96.19 64 ILE B O 1
ATOM 2320 N N . SER B 1 65 ? 0.221 17.859 19.219 1 94.44 65 SER B N 1
ATOM 2321 C CA . SER B 1 65 ? 0.331 17.188 20.516 1 94.44 65 SER B CA 1
ATOM 2322 C C . SER B 1 65 ? 1.712 17.406 21.125 1 94.44 65 SER B C 1
ATOM 2324 O O . SER B 1 65 ? 2.713 16.922 20.594 1 94.44 65 SER B O 1
ATOM 2326 N N . GLU B 1 66 ? 1.746 18 22.297 1 95.62 66 GLU B N 1
ATOM 2327 C CA . GLU B 1 66 ? 3 18.172 23.016 1 95.62 66 GLU B CA 1
ATOM 2328 C C . GLU B 1 66 ? 3.582 16.828 23.453 1 95.62 66 GLU B C 1
ATOM 2330 O O . GLU B 1 66 ? 4.797 16.625 23.391 1 95.62 66 GLU B O 1
ATOM 2335 N N . SER B 1 67 ? 2.709 15.984 23.922 1 95.12 67 SER B N 1
ATOM 2336 C CA . SER B 1 67 ? 3.174 14.68 24.391 1 95.12 67 SER B CA 1
ATOM 2337 C C . SER B 1 67 ? 3.801 13.875 23.25 1 95.12 67 SER B C 1
ATOM 2339 O O . SER B 1 67 ? 4.797 13.18 23.469 1 95.12 67 SER B O 1
ATOM 2341 N N . GLY B 1 68 ? 3.221 13.922 22.016 1 96.25 68 GLY B N 1
ATOM 2342 C CA . GLY B 1 68 ? 3.803 13.266 20.859 1 96.25 68 GLY B CA 1
ATOM 2343 C C . GLY B 1 68 ? 5.199 13.758 20.531 1 96.25 68 GLY B C 1
ATOM 2344 O O . GLY B 1 68 ? 6.121 12.953 20.344 1 96.25 68 GLY B O 1
ATOM 2345 N N . ILE B 1 69 ? 5.352 15.039 20.594 1 97.81 69 ILE B N 1
ATOM 2346 C CA . ILE B 1 69 ? 6.625 15.664 20.266 1 97.81 69 ILE B CA 1
ATOM 2347 C C . ILE B 1 69 ? 7.672 15.312 21.312 1 97.81 69 ILE B C 1
ATOM 2349 O O . ILE B 1 69 ? 8.82 15.016 20.984 1 97.81 69 ILE B O 1
ATOM 2353 N N . GLU B 1 70 ? 7.258 15.336 22.531 1 97.62 70 GLU B N 1
ATOM 2354 C CA . GLU B 1 70 ? 8.164 14.977 23.609 1 97.62 70 GLU B CA 1
ATOM 2355 C C . GLU B 1 70 ? 8.672 13.539 23.453 1 97.62 70 GLU B C 1
ATOM 2357 O O . GLU B 1 70 ? 9.867 13.281 23.578 1 97.62 70 GLU B O 1
ATOM 2362 N N . ILE B 1 71 ? 7.773 12.664 23.141 1 97.25 71 ILE B N 1
ATOM 2363 C CA . ILE B 1 71 ? 8.117 11.266 22.938 1 97.25 71 ILE B CA 1
ATOM 2364 C C . ILE B 1 71 ? 9.086 11.125 21.766 1 97.25 71 ILE B C 1
ATOM 2366 O O . ILE B 1 71 ? 10.086 10.414 21.859 1 97.25 71 ILE B O 1
ATOM 2370 N N . LEU B 1 72 ? 8.789 11.797 20.703 1 98.06 72 LEU B N 1
ATOM 2371 C CA . LEU B 1 72 ? 9.648 11.742 19.516 1 98.06 72 LEU B CA 1
ATOM 2372 C C . LEU B 1 72 ? 11.047 12.242 19.844 1 98.06 72 LEU B C 1
ATOM 2374 O O . LEU B 1 72 ? 12.039 11.617 19.453 1 98.06 72 LEU B O 1
ATOM 2378 N N . LYS B 1 73 ? 11.117 13.352 20.562 1 98.44 73 LYS B N 1
ATOM 2379 C CA . LYS B 1 73 ? 12.414 13.922 20.906 1 98.44 73 LYS B CA 1
ATOM 2380 C C . LYS B 1 73 ? 13.219 12.953 21.781 1 98.44 73 LYS B C 1
ATOM 2382 O O . LYS B 1 73 ? 14.43 12.805 21.578 1 98.44 73 LYS B O 1
ATOM 2387 N N . GLU B 1 74 ? 12.57 12.367 22.656 1 98.06 74 GLU B N 1
ATOM 2388 C CA . GLU B 1 74 ? 13.234 11.391 23.516 1 98.06 74 GLU B CA 1
ATOM 2389 C C . GLU B 1 74 ? 13.758 10.211 22.688 1 98.06 74 GLU B C 1
ATOM 2391 O O . GLU B 1 74 ? 14.898 9.773 22.891 1 98.06 74 GLU B O 1
ATOM 2396 N N . LYS B 1 75 ? 12.898 9.664 21.844 1 97.5 75 LYS B N 1
ATOM 2397 C CA . LYS B 1 75 ? 13.305 8.562 20.984 1 97.5 75 LYS B CA 1
ATOM 2398 C C . LYS B 1 75 ? 14.508 8.938 20.125 1 97.5 75 LYS B C 1
ATOM 2400 O O . LYS B 1 75 ? 15.445 8.148 19.969 1 97.5 75 LYS B O 1
ATOM 2405 N N . ALA B 1 76 ? 14.422 10.109 19.562 1 98.38 76 ALA B N 1
ATOM 2406 C CA . ALA B 1 76 ? 15.5 10.594 18.703 1 98.38 76 ALA B CA 1
ATOM 2407 C C . ALA B 1 76 ? 16.812 10.703 19.469 1 98.38 76 ALA B C 1
ATOM 2409 O O . ALA B 1 76 ? 17.859 10.281 18.984 1 98.38 76 ALA B O 1
ATOM 2410 N N . LYS B 1 77 ? 16.719 11.25 20.641 1 98.12 77 LYS B N 1
ATOM 2411 C CA . LYS B 1 77 ? 17.891 11.383 21.5 1 98.12 77 LYS B CA 1
ATOM 2412 C C . LYS B 1 77 ? 18.484 10.016 21.828 1 98.12 77 LYS B C 1
ATOM 2414 O O . LYS B 1 77 ? 19.703 9.82 21.703 1 98.12 77 LYS B O 1
ATOM 2419 N N . LEU B 1 78 ? 17.672 9.102 22.172 1 97.94 78 LEU B N 1
ATOM 2420 C CA . LEU B 1 78 ? 18.109 7.762 22.547 1 97.94 78 LEU B CA 1
ATOM 2421 C C . LEU B 1 78 ? 18.812 7.066 21.391 1 97.94 78 LEU B C 1
ATOM 2423 O O . LEU B 1 78 ? 19.719 6.262 21.594 1 97.94 78 LEU B O 1
ATOM 2427 N N . GLN B 1 79 ? 18.406 7.391 20.234 1 97.88 79 GLN B N 1
ATOM 2428 C CA . GLN B 1 79 ? 18.938 6.715 19.062 1 97.88 79 GLN B CA 1
ATOM 2429 C C . GLN B 1 79 ? 19.984 7.574 18.359 1 97.88 79 GLN B C 1
ATOM 2431 O O . GLN B 1 79 ? 20.438 7.23 17.266 1 97.88 79 GLN B O 1
ATOM 2436 N N . ASN B 1 80 ? 20.297 8.742 18.906 1 98.25 80 ASN B N 1
ATOM 2437 C CA . ASN B 1 80 ? 21.281 9.688 18.359 1 98.25 80 ASN B CA 1
ATOM 2438 C C . ASN B 1 80 ? 20.891 10.164 16.969 1 98.25 80 ASN B C 1
ATOM 2440 O O . ASN B 1 80 ? 21.703 10.125 16.047 1 98.25 80 ASN B O 1
ATOM 2444 N N . LEU B 1 81 ? 19.625 10.391 16.844 1 98.56 81 LEU B N 1
ATOM 2445 C CA . LEU B 1 81 ? 19.094 10.938 15.602 1 98.56 81 LEU B CA 1
ATOM 2446 C C . LEU B 1 81 ? 18.828 12.43 15.727 1 98.56 81 LEU B C 1
ATOM 2448 O O . LEU B 1 81 ? 18.375 12.898 16.781 1 98.56 81 LEU B O 1
ATOM 2452 N N . ASN B 1 82 ? 19.156 13.148 14.719 1 97.62 82 ASN B N 1
ATOM 2453 C CA . ASN B 1 82 ? 18.844 14.57 14.672 1 97.62 82 ASN B CA 1
ATOM 2454 C C . ASN B 1 82 ? 17.516 14.828 13.961 1 97.62 82 ASN B C 1
ATOM 2456 O O . ASN B 1 82 ? 17.438 14.695 12.734 1 97.62 82 ASN B O 1
ATOM 2460 N N . ILE B 1 83 ? 16.516 15.156 14.617 1 98.75 83 ILE B N 1
ATOM 2461 C CA . ILE B 1 83 ? 15.18 15.422 14.094 1 98.75 83 ILE B CA 1
ATOM 2462 C C . ILE B 1 83 ? 14.68 16.766 14.617 1 98.75 83 ILE B C 1
ATOM 2464 O O . ILE B 1 83 ? 14.703 17.016 15.82 1 98.75 83 ILE B O 1
ATOM 2468 N N . ASN B 1 84 ? 14.297 17.656 13.758 1 98.75 84 ASN B N 1
ATOM 2469 C CA . ASN B 1 84 ? 13.688 18.938 14.133 1 98.75 84 ASN B CA 1
ATOM 2470 C C . ASN B 1 84 ? 12.195 18.781 14.422 1 98.75 84 ASN B C 1
ATOM 2472 O O . ASN B 1 84 ? 11.367 18.969 13.539 1 98.75 84 ASN B O 1
ATOM 2476 N N . ALA B 1 85 ? 11.938 18.5 15.672 1 98.62 85 ALA B N 1
ATOM 2477 C CA . ALA B 1 85 ? 10.547 18.25 16.062 1 98.62 85 ALA B CA 1
ATOM 2478 C C . ALA B 1 85 ? 9.961 19.438 16.812 1 98.62 85 ALA B C 1
ATOM 2480 O O . ALA B 1 85 ? 10.586 19.969 17.734 1 98.62 85 ALA B O 1
ATOM 2481 N N . GLU B 1 86 ? 8.766 19.844 16.469 1 97.75 86 GLU B N 1
ATOM 2482 C CA . GLU B 1 86 ? 8.164 20.984 17.172 1 97.75 86 GLU B CA 1
ATOM 2483 C C . GLU B 1 86 ? 6.641 20.875 17.188 1 97.75 86 GLU B C 1
ATOM 2485 O O . GLU B 1 86 ? 6.043 20.312 16.266 1 97.75 86 GLU B O 1
ATOM 2490 N N . VAL B 1 87 ? 6.055 21.406 18.234 1 97.81 87 VAL B N 1
ATOM 2491 C CA . VAL B 1 87 ? 4.605 21.531 18.312 1 97.81 87 VAL B CA 1
ATOM 2492 C C . VAL B 1 87 ? 4.113 22.609 17.344 1 97.81 87 VAL B C 1
ATOM 2494 O O . VAL B 1 87 ? 4.625 23.719 17.344 1 97.81 87 VAL B O 1
ATOM 2497 N N . CYS B 1 88 ? 3.154 22.219 16.484 1 96.38 88 CYS B N 1
ATOM 2498 C CA . CYS B 1 88 ? 2.729 23.125 15.438 1 96.38 88 CYS B CA 1
ATOM 2499 C C . CYS B 1 88 ? 1.296 22.844 15.008 1 96.38 88 CYS B C 1
ATOM 2501 O O . CYS B 1 88 ? 0.877 21.672 14.969 1 96.38 88 CYS B O 1
ATOM 2503 N N . ASP B 1 89 ? 0.556 23.891 14.766 1 96.25 89 ASP B N 1
ATOM 2504 C CA . ASP B 1 89 ? -0.738 23.828 14.094 1 96.25 89 ASP B CA 1
ATOM 2505 C C . ASP B 1 89 ? -0.565 23.656 12.586 1 96.25 89 ASP B C 1
ATOM 2507 O O . ASP B 1 89 ? 0.083 24.484 11.945 1 96.25 89 ASP B O 1
ATOM 2511 N N . MET B 1 90 ? -1.141 22.625 12.023 1 97 90 MET B N 1
ATOM 2512 C CA . MET B 1 90 ? -0.918 22.312 10.617 1 97 90 MET B CA 1
ATOM 2513 C C . MET B 1 90 ? -1.514 23.391 9.711 1 97 90 MET B C 1
ATOM 2515 O O . MET B 1 90 ? -1.218 23.422 8.516 1 97 90 MET B O 1
ATOM 2519 N N . HIS B 1 91 ? -2.355 24.266 10.25 1 97 91 HIS B N 1
ATOM 2520 C CA . HIS B 1 91 ? -2.975 25.344 9.469 1 97 91 HIS B CA 1
ATOM 2521 C C . HIS B 1 91 ? -2.006 26.5 9.25 1 97 91 HIS B C 1
ATOM 2523 O O . HIS B 1 91 ? -2.264 27.375 8.43 1 97 91 HIS B O 1
ATOM 2529 N N . ASN B 1 92 ? -1.004 26.453 10.008 1 96.5 92 ASN B N 1
ATOM 2530 C CA . ASN B 1 92 ? 0.007 27.5 9.945 1 96.5 92 ASN B CA 1
ATOM 2531 C C . ASN B 1 92 ? 1.408 26.938 10.188 1 96.5 92 ASN B C 1
ATOM 2533 O O . ASN B 1 92 ? 1.94 27.047 11.289 1 96.5 92 ASN B O 1
ATOM 2537 N N . LEU B 1 93 ? 2.084 26.516 9.125 1 98.06 93 LEU B N 1
ATOM 2538 C CA . LEU B 1 93 ? 3.389 25.875 9.242 1 98.06 93 LEU B CA 1
ATOM 2539 C C . LEU B 1 93 ? 4.5 26.906 9.344 1 98.06 93 LEU B C 1
ATOM 2541 O O . LEU B 1 93 ? 4.531 27.875 8.562 1 98.06 93 LEU B O 1
ATOM 2545 N N . PRO B 1 94 ? 5.395 26.719 10.266 1 97.44 94 PRO B N 1
ATOM 2546 C CA . PRO B 1 94 ? 6.438 27.703 10.516 1 97.44 94 PRO B CA 1
ATOM 2547 C C . PRO B 1 94 ? 7.656 27.531 9.609 1 97.44 94 PRO B C 1
ATOM 2549 O O . PRO B 1 94 ? 8.797 27.609 10.078 1 97.44 94 PRO B O 1
ATOM 2552 N N . TYR B 1 95 ? 7.477 27.25 8.383 1 98.56 95 TYR B N 1
ATOM 2553 C CA . TYR B 1 95 ? 8.562 27.016 7.434 1 98.56 95 TYR B CA 1
ATOM 2554 C C . TYR B 1 95 ? 8.461 27.969 6.25 1 98.56 95 TYR B C 1
ATOM 2556 O O . TYR B 1 95 ? 7.371 28.422 5.902 1 98.56 95 TYR B O 1
ATOM 2564 N N . SER B 1 96 ? 9.555 28.281 5.688 1 98.44 96 SER B N 1
ATOM 2565 C CA . SER B 1 96 ? 9.602 29.141 4.504 1 98.44 96 SER B CA 1
ATOM 2566 C C . SER B 1 96 ? 8.969 28.453 3.299 1 98.44 96 SER B C 1
ATOM 2568 O O . SER B 1 96 ? 8.812 27.219 3.289 1 98.44 96 SER B O 1
ATOM 2570 N N . ASN B 1 97 ? 8.617 29.281 2.27 1 98.56 97 ASN B N 1
ATOM 2571 C CA . ASN B 1 97 ? 8.164 28.719 1 1 98.56 97 ASN B CA 1
ATOM 2572 C C . ASN B 1 97 ? 9.211 27.797 0.38 1 98.56 97 ASN B C 1
ATOM 2574 O O . ASN B 1 97 ? 10.414 28.062 0.489 1 98.56 97 ASN B O 1
ATOM 2578 N N . GLU B 1 98 ? 8.75 26.719 -0.207 1 98.56 98 GLU B N 1
ATOM 2579 C CA . GLU B 1 98 ? 9.617 25.844 -0.998 1 98.56 98 GLU B CA 1
ATOM 2580 C C . GLU B 1 98 ? 10.805 25.359 -0.178 1 98.56 98 GLU B C 1
ATOM 2582 O O . GLU B 1 98 ? 11.953 25.453 -0.623 1 98.56 98 GLU B O 1
ATOM 2587 N N . PHE B 1 99 ? 10.516 24.812 0.929 1 98.75 99 PHE B N 1
ATOM 2588 C CA . PHE B 1 99 ? 11.547 24.422 1.886 1 98.75 99 PHE B CA 1
ATOM 2589 C C . PHE B 1 99 ? 11.781 22.922 1.831 1 98.75 99 PHE B C 1
ATOM 2591 O O . PHE B 1 99 ? 12.906 22.453 1.981 1 98.75 99 PHE B O 1
ATOM 2598 N N . PHE B 1 100 ? 10.805 22.125 1.56 1 98.94 100 PHE B N 1
ATOM 2599 C CA . PHE B 1 100 ? 10.898 20.672 1.676 1 98.94 100 PHE B CA 1
ATOM 2600 C C . PHE B 1 100 ? 10.938 20.016 0.299 1 98.94 100 PHE B C 1
ATOM 2602 O O . PHE B 1 100 ? 10.242 20.453 -0.621 1 98.94 100 PHE B O 1
ATOM 2609 N N . ASP B 1 101 ? 11.727 18.922 0.162 1 98.94 101 ASP B N 1
ATOM 2610 C CA . ASP B 1 101 ? 11.758 18.094 -1.042 1 98.94 101 ASP B CA 1
ATOM 2611 C C . ASP B 1 101 ? 10.578 17.125 -1.074 1 98.94 101 ASP B C 1
ATOM 2613 O O . ASP B 1 101 ? 10.102 16.75 -2.148 1 98.94 101 ASP B O 1
ATOM 2617 N N . CYS B 1 102 ? 10.188 16.656 0.051 1 98.94 102 CYS B N 1
ATOM 2618 C CA . CYS B 1 102 ? 9.117 15.68 0.181 1 98.94 102 CYS B CA 1
ATOM 2619 C C . CYS B 1 102 ? 8.445 15.781 1.545 1 98.94 102 CYS B C 1
ATOM 2621 O O . CYS B 1 102 ? 9.023 16.328 2.484 1 98.94 102 CYS B O 1
ATOM 2623 N N . MET B 1 103 ? 7.238 15.328 1.594 1 98.75 103 MET B N 1
ATOM 2624 C CA . MET B 1 103 ? 6.543 15.375 2.879 1 98.75 103 MET B CA 1
ATOM 2625 C C . MET B 1 103 ? 5.449 14.32 2.947 1 98.75 103 MET B C 1
ATOM 2627 O O . MET B 1 103 ? 4.977 13.844 1.916 1 98.75 103 MET B O 1
ATOM 2631 N N . LEU B 1 104 ? 5.141 13.93 4.137 1 98.88 104 LEU B N 1
ATOM 2632 C CA . LEU B 1 104 ? 4.137 12.922 4.473 1 98.88 104 LEU B CA 1
ATOM 2633 C C . LEU B 1 104 ? 3.125 13.477 5.473 1 98.88 104 LEU B C 1
ATOM 2635 O O . LEU B 1 104 ? 3.508 14.078 6.48 1 98.88 104 LEU B O 1
ATOM 2639 N N . ALA B 1 105 ? 1.904 13.398 5.164 1 98.81 105 ALA B N 1
ATOM 2640 C CA . ALA B 1 105 ? 0.812 13.547 6.125 1 98.81 105 ALA B CA 1
ATOM 2641 C C . ALA B 1 105 ? -0.068 12.305 6.148 1 98.81 105 ALA B C 1
ATOM 2643 O O . ALA B 1 105 ? -0.956 12.141 5.309 1 98.81 105 ALA B O 1
ATOM 2644 N N . PHE B 1 106 ? 0.207 11.461 7.082 1 98.12 106 PHE B N 1
ATOM 2645 C CA . PHE B 1 106 ? -0.396 10.133 7.137 1 98.12 106 PHE B CA 1
ATOM 2646 C C . PHE B 1 106 ? -1.453 10.062 8.234 1 98.12 106 PHE B C 1
ATOM 2648 O O . PHE B 1 106 ? -1.124 9.922 9.414 1 98.12 106 PHE B O 1
ATOM 2655 N N . HIS B 1 107 ? -2.746 10.102 7.828 1 96.25 107 HIS B N 1
ATOM 2656 C CA . HIS B 1 107 ? -3.887 10.016 8.734 1 96.25 107 HIS B CA 1
ATOM 2657 C C . HIS B 1 107 ? -3.924 11.211 9.68 1 96.25 107 HIS B C 1
ATOM 2659 O O . HIS B 1 107 ? -4.051 11.047 10.898 1 96.25 107 HIS B O 1
ATOM 2665 N N . VAL B 1 108 ? -3.895 12.438 9.078 1 96.44 108 VAL B N 1
ATOM 2666 C CA . VAL B 1 108 ? -3.799 13.57 9.984 1 96.44 108 VAL B CA 1
ATOM 2667 C C . VAL B 1 108 ? -4.582 14.75 9.422 1 96.44 108 VAL B C 1
ATOM 2669 O O . VAL B 1 108 ? -5.367 15.383 10.133 1 96.44 108 VAL B O 1
ATOM 2672 N N . ILE B 1 109 ? -4.527 15.055 8.117 1 97.62 109 ILE B N 1
ATOM 2673 C CA . ILE B 1 109 ? -4.902 16.375 7.605 1 97.62 109 ILE B CA 1
ATOM 2674 C C . ILE B 1 109 ? -6.418 16.531 7.668 1 97.62 109 ILE B C 1
ATOM 2676 O O . ILE B 1 109 ? -6.934 17.656 7.547 1 97.62 109 ILE B O 1
ATOM 2680 N N . TYR B 1 110 ? -7.121 15.438 7.859 1 95.94 110 TYR B N 1
ATOM 2681 C CA . TYR B 1 110 ? -8.578 15.5 7.852 1 95.94 110 TYR B CA 1
ATOM 2682 C C . TYR B 1 110 ? -9.117 15.859 9.227 1 95.94 110 TYR B C 1
ATOM 2684 O O . TYR B 1 110 ? -10.328 16 9.414 1 95.94 110 TYR B O 1
ATOM 2692 N N . HIS B 1 111 ? -8.305 16.031 10.242 1 94.81 111 HIS B N 1
ATOM 2693 C CA . HIS B 1 111 ? -8.734 16.469 11.562 1 94.81 111 HIS B CA 1
ATOM 2694 C C . HIS B 1 111 ? -9.07 17.953 11.578 1 94.81 111 HIS B C 1
ATOM 2696 O O . HIS B 1 111 ? -8.492 18.719 12.352 1 94.81 111 HIS B O 1
ATOM 2702 N N . THR B 1 112 ? -9.945 18.391 10.812 1 95.12 112 THR B N 1
ATOM 2703 C CA . THR B 1 112 ? -10.422 19.75 10.633 1 95.12 112 THR B CA 1
ATOM 2704 C C . THR B 1 112 ? -11.719 19.781 9.828 1 95.12 112 THR B C 1
ATOM 2706 O O . THR B 1 112 ? -12.352 18.734 9.625 1 95.12 112 THR B O 1
ATOM 2709 N N . ASN B 1 113 ? -12.188 21 9.516 1 94.88 113 ASN B N 1
ATOM 2710 C CA . ASN B 1 113 ? -13.375 21.141 8.688 1 94.88 113 ASN B CA 1
ATOM 2711 C C . ASN B 1 113 ? -13.023 21.484 7.242 1 94.88 113 ASN B C 1
ATOM 2713 O O . ASN B 1 113 ? -11.852 21.453 6.863 1 94.88 113 ASN B O 1
ATOM 2717 N N . ARG B 1 114 ? -14 21.734 6.426 1 95.62 114 ARG B N 1
ATOM 2718 C CA . ARG B 1 114 ? -13.82 21.953 4.996 1 95.62 114 ARG B CA 1
ATOM 2719 C C . ARG B 1 114 ? -12.867 23.125 4.742 1 95.62 114 ARG B C 1
ATOM 2721 O O . ARG B 1 114 ? -11.977 23.016 3.896 1 95.62 114 ARG B O 1
ATOM 2728 N N . GLU B 1 115 ? -13.07 24.234 5.422 1 96.12 115 GLU B N 1
ATOM 2729 C CA . GLU B 1 115 ? -12.188 25.375 5.258 1 96.12 115 GLU B CA 1
ATOM 2730 C C . GLU B 1 115 ? -10.773 25.062 5.754 1 96.12 115 GLU B C 1
ATOM 2732 O O . GLU B 1 115 ? -9.789 25.469 5.145 1 96.12 115 GLU B O 1
ATOM 2737 N N . GLY B 1 116 ? -10.711 24.359 6.836 1 96.94 116 GLY B N 1
ATOM 2738 C CA . GLY B 1 116 ? -9.438 23.984 7.43 1 96.94 116 GLY B CA 1
ATOM 2739 C C . GLY B 1 116 ? -8.578 23.125 6.523 1 96.94 116 GLY B C 1
ATOM 2740 O O . GLY B 1 116 ? -7.371 23.344 6.41 1 96.94 116 GLY B O 1
ATOM 2741 N N . ILE B 1 117 ? -9.195 22.172 5.91 1 98 117 ILE B N 1
ATOM 2742 C CA . ILE B 1 117 ? -8.414 21.266 5.082 1 98 117 ILE B CA 1
ATOM 2743 C C . ILE B 1 117 ? -7.867 22.016 3.867 1 98 117 ILE B C 1
ATOM 2745 O O . ILE B 1 117 ? -6.766 21.719 3.395 1 98 117 ILE B O 1
ATOM 2749 N N . ARG B 1 118 ? -8.602 22.953 3.34 1 98.12 118 ARG B N 1
ATOM 2750 C CA . ARG B 1 118 ? -8.109 23.797 2.248 1 98.12 118 ARG B CA 1
ATOM 2751 C C . ARG B 1 118 ? -6.879 24.594 2.68 1 98.12 118 ARG B C 1
ATOM 2753 O O . ARG B 1 118 ? -5.914 24.703 1.926 1 98.12 118 ARG B O 1
ATOM 2760 N N . ARG B 1 119 ? -6.973 25.062 3.873 1 98.12 119 ARG B N 1
ATOM 2761 C CA . ARG B 1 119 ? -5.844 25.812 4.422 1 98.12 119 ARG B CA 1
ATOM 2762 C C . ARG B 1 119 ? -4.617 24.906 4.57 1 98.12 119 ARG B C 1
ATOM 2764 O O . ARG B 1 119 ? -3.502 25.312 4.238 1 98.12 119 ARG B O 1
ATOM 2771 N N . VAL B 1 120 ? -4.812 23.719 5.074 1 98.56 120 VAL B N 1
ATOM 2772 C CA . VAL B 1 120 ? -3.719 22.781 5.266 1 98.56 120 VAL B CA 1
ATOM 2773 C C . VAL B 1 120 ? -3.076 22.453 3.922 1 98.56 120 VAL B C 1
ATOM 2775 O O . VAL B 1 120 ? -1.85 22.438 3.797 1 98.56 120 VAL B O 1
ATOM 2778 N N . ILE B 1 121 ? -3.883 22.172 2.92 1 98.75 121 ILE B N 1
ATOM 2779 C CA . ILE B 1 121 ? -3.385 21.812 1.593 1 98.75 121 ILE B CA 1
ATOM 2780 C C . ILE B 1 121 ? -2.611 23 1.008 1 98.75 121 ILE B C 1
ATOM 2782 O O . ILE B 1 121 ? -1.568 22.812 0.377 1 98.75 121 ILE B O 1
ATOM 2786 N N . SER B 1 122 ? -3.117 24.203 1.281 1 98.56 122 SER B N 1
ATOM 2787 C CA . SER B 1 122 ? -2.42 25.406 0.837 1 98.56 122 SER B CA 1
ATOM 2788 C C . SER B 1 122 ? -1.054 25.531 1.505 1 98.56 122 SER B C 1
ATOM 2790 O O . SER B 1 122 ? -0.072 25.891 0.857 1 98.56 122 SER B O 1
ATOM 2792 N N . GLU B 1 123 ? -1.003 25.281 2.771 1 98.69 123 GLU B N 1
ATOM 2793 C CA . GLU B 1 123 ? 0.263 25.297 3.498 1 98.69 123 GLU B CA 1
ATOM 2794 C C . GLU B 1 123 ? 1.229 24.25 2.963 1 98.69 123 GLU B C 1
ATOM 2796 O O . GLU B 1 123 ? 2.42 24.516 2.797 1 98.69 123 GLU B O 1
ATOM 2801 N N . ILE B 1 124 ? 0.744 23.062 2.695 1 98.81 124 ILE B N 1
ATOM 2802 C CA . ILE B 1 124 ? 1.562 22 2.141 1 98.81 124 ILE B CA 1
ATOM 2803 C C . ILE B 1 124 ? 2.152 22.438 0.803 1 98.81 124 ILE B C 1
ATOM 2805 O O . ILE B 1 124 ? 3.352 22.281 0.563 1 98.81 124 ILE B O 1
ATOM 2809 N N . TYR B 1 125 ? 1.298 22.969 -0.005 1 98.81 125 TYR B N 1
ATOM 2810 C CA . TYR B 1 125 ? 1.753 23.469 -1.298 1 98.81 125 TYR B CA 1
ATOM 2811 C C . TYR B 1 125 ? 2.836 24.531 -1.125 1 98.81 125 TYR B C 1
ATOM 2813 O O . TYR B 1 125 ? 3.848 24.516 -1.827 1 98.81 125 TYR B O 1
ATOM 2821 N N . ARG B 1 126 ? 2.607 25.438 -0.195 1 98.62 126 ARG B N 1
ATOM 2822 C CA . ARG B 1 126 ? 3.52 26.562 0.032 1 98.62 126 ARG B CA 1
ATOM 2823 C C . ARG B 1 126 ? 4.902 26.062 0.439 1 98.62 126 ARG B C 1
ATOM 2825 O O . ARG B 1 126 ? 5.914 26.531 -0.088 1 98.62 126 ARG B O 1
ATOM 2832 N N . VAL B 1 127 ? 5 25.094 1.309 1 98.75 127 VAL B N 1
ATOM 2833 C CA . VAL B 1 127 ? 6.273 24.734 1.919 1 98.75 127 VAL B CA 1
ATOM 2834 C C . VAL B 1 127 ? 6.988 23.703 1.04 1 98.75 127 VAL B C 1
ATOM 2836 O O . VAL B 1 127 ? 8.18 23.438 1.227 1 98.75 127 VAL B O 1
ATOM 2839 N N . LEU B 1 128 ? 6.293 23.062 0.126 1 98.81 128 LEU B N 1
ATOM 2840 C CA . LEU B 1 128 ? 6.902 22.094 -0.783 1 98.81 128 LEU B CA 1
ATOM 2841 C C . LEU B 1 128 ? 7.668 22.812 -1.896 1 98.81 128 LEU B C 1
ATOM 2843 O O . LEU B 1 128 ? 7.184 23.797 -2.463 1 98.81 128 LEU B O 1
ATOM 2847 N N . LYS B 1 129 ? 8.852 22.297 -2.189 1 98.75 129 LYS B N 1
ATOM 2848 C CA . LYS B 1 129 ? 9.609 22.797 -3.332 1 98.75 129 LYS B CA 1
ATOM 2849 C C . LYS B 1 129 ? 8.914 22.469 -4.645 1 98.75 129 LYS B C 1
ATOM 2851 O O . LYS B 1 129 ? 8.102 21.547 -4.707 1 98.75 129 LYS B O 1
ATOM 2856 N N . LYS B 1 130 ? 9.289 23.281 -5.66 1 97.62 130 LYS B N 1
ATOM 2857 C CA . LYS B 1 130 ? 8.906 22.844 -7 1 97.62 130 LYS B CA 1
ATOM 2858 C C . LYS B 1 130 ? 9.422 21.438 -7.281 1 97.62 130 LYS B C 1
ATOM 2860 O O . LYS B 1 130 ? 10.555 21.109 -6.938 1 97.62 130 LYS B O 1
ATOM 2865 N N . ASP B 1 131 ? 8.594 20.625 -7.805 1 97.56 131 ASP B N 1
ATOM 2866 C CA . ASP B 1 131 ? 8.875 19.219 -8.125 1 97.56 131 ASP B CA 1
ATOM 2867 C C . ASP B 1 131 ? 9 18.391 -6.852 1 97.56 131 ASP B C 1
ATOM 2869 O O . ASP B 1 131 ? 9.383 17.219 -6.91 1 97.56 131 ASP B O 1
ATOM 2873 N N . GLY B 1 132 ? 8.766 19.047 -5.676 1 98.75 132 GLY B N 1
ATOM 2874 C CA . GLY B 1 132 ? 8.664 18.266 -4.449 1 98.75 132 GLY B CA 1
ATOM 2875 C C . GLY B 1 132 ? 7.441 17.375 -4.41 1 98.75 132 GLY B C 1
ATOM 2876 O O . GLY B 1 132 ? 6.492 17.578 -5.172 1 98.75 132 GLY B O 1
ATOM 2877 N N . GLU B 1 133 ? 7.465 16.312 -3.594 1 98.94 133 GLU B N 1
ATOM 2878 C CA . GLU B 1 133 ? 6.359 15.359 -3.564 1 98.94 133 GLU B CA 1
ATOM 2879 C C . GLU B 1 133 ? 5.727 15.281 -2.178 1 98.94 133 GLU B C 1
ATOM 2881 O O . GLU B 1 133 ? 6.41 15.469 -1.169 1 98.94 133 GLU B O 1
ATOM 2886 N N . CYS B 1 134 ? 4.422 15.062 -2.203 1 98.88 134 CYS B N 1
ATOM 2887 C CA . CYS B 1 134 ? 3.707 14.82 -0.955 1 98.88 134 CYS B CA 1
ATOM 2888 C C . CYS B 1 134 ? 2.865 13.555 -1.041 1 98.88 134 CYS B C 1
ATOM 2890 O O . CYS B 1 134 ? 2.406 13.18 -2.123 1 98.88 134 CYS B O 1
ATOM 2892 N N . PHE B 1 135 ? 2.814 12.875 0.022 1 98.94 135 PHE B N 1
ATOM 2893 C CA . PHE B 1 135 ? 1.873 11.773 0.207 1 98.94 135 PHE B CA 1
ATOM 2894 C C . PHE B 1 135 ? 0.849 12.109 1.282 1 98.94 135 PHE B C 1
ATOM 2896 O O . PHE B 1 135 ? 1.212 12.391 2.426 1 98.94 135 PHE B O 1
ATOM 2903 N N . LEU B 1 136 ? -0.423 12.078 0.913 1 98.88 136 LEU B N 1
ATOM 2904 C CA . LEU B 1 136 ? -1.509 12.508 1.789 1 98.88 13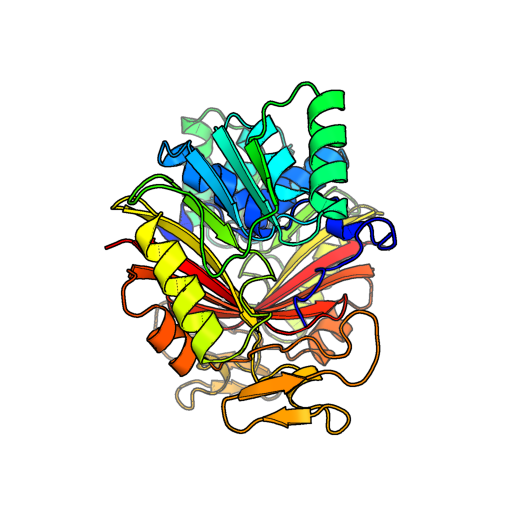6 LEU B CA 1
ATOM 2905 C C . LEU B 1 136 ? -2.578 11.422 1.894 1 98.88 136 LEU B C 1
ATOM 2907 O O . LEU B 1 136 ? -2.859 10.727 0.916 1 98.88 136 LEU B O 1
ATOM 2911 N N . THR B 1 137 ? -3.146 11.312 3.066 1 98.75 137 THR B N 1
ATOM 2912 C CA . THR B 1 137 ? -4.328 10.477 3.232 1 98.75 137 THR B CA 1
ATOM 2913 C C . THR B 1 137 ? -5.555 11.328 3.561 1 98.75 137 THR B C 1
ATOM 2915 O O . THR B 1 137 ? -5.453 12.312 4.297 1 98.75 137 THR B O 1
ATOM 2918 N N . PHE B 1 138 ? -6.715 10.977 3.016 1 98.56 138 PHE B N 1
ATOM 2919 C CA . PHE B 1 138 ? -8 11.617 3.26 1 98.56 138 PHE B CA 1
ATOM 2920 C C . PHE B 1 138 ? -9.023 10.609 3.777 1 98.56 138 PHE B C 1
ATOM 2922 O O . PHE B 1 138 ? -9.023 9.453 3.359 1 98.56 138 PHE B O 1
ATOM 2929 N N . ASN B 1 139 ? -9.883 11.07 4.656 1 97.12 139 ASN B N 1
ATOM 2930 C CA . ASN B 1 139 ? -11.039 10.25 5.008 1 97.12 139 ASN B CA 1
ATOM 2931 C C . ASN B 1 139 ? -12.008 10.109 3.838 1 97.12 139 ASN B C 1
ATOM 2933 O O . ASN B 1 139 ? -12.219 11.062 3.086 1 97.12 139 ASN B O 1
ATOM 2937 N N . SER B 1 140 ? -12.562 9.008 3.787 1 97.44 140 SER B N 1
ATOM 2938 C CA . SER B 1 140 ? -13.516 8.766 2.711 1 97.44 140 SER B CA 1
ATOM 2939 C C . SER B 1 140 ? -14.953 8.828 3.225 1 97.44 140 SER B C 1
ATOM 2941 O O . SER B 1 140 ? -15.25 8.32 4.309 1 97.44 140 SER B O 1
ATOM 2943 N N . LYS B 1 141 ? -15.844 9.398 2.451 1 95.56 141 LYS B N 1
ATOM 2944 C CA . LYS B 1 141 ? -17.266 9.438 2.77 1 95.56 141 LYS B CA 1
ATOM 2945 C C . LYS B 1 141 ? -17.891 8.047 2.729 1 95.56 141 LYS B C 1
ATOM 2947 O O . LYS B 1 141 ? -19.016 7.84 3.195 1 95.56 141 LYS B O 1
ATOM 2952 N N . PHE B 1 142 ? -17.109 7.012 2.279 1 91.69 142 PHE B N 1
ATOM 2953 C CA . PHE B 1 142 ? -17.594 5.637 2.227 1 91.69 142 PHE B CA 1
ATOM 2954 C C . PHE B 1 142 ? -17.312 4.918 3.543 1 91.69 142 PHE B C 1
ATOM 2956 O O . PHE B 1 142 ? -17.719 3.766 3.721 1 91.69 142 PHE B O 1
ATOM 2963 N N . SER B 1 143 ? -16.734 5.605 4.461 1 91 143 SER B N 1
ATOM 2964 C CA . SER B 1 143 ? -16.391 4.996 5.742 1 91 143 SER B CA 1
ATOM 2965 C C . SER B 1 143 ? -17.641 4.797 6.605 1 91 143 SER B C 1
ATOM 2967 O O . SER B 1 143 ? -18.609 5.539 6.48 1 91 143 SER B O 1
ATOM 2969 N N . LYS B 1 144 ? -17.562 3.84 7.461 1 85.31 144 LYS B N 1
ATOM 2970 C CA . LYS B 1 144 ? -18.625 3.588 8.414 1 85.31 144 LYS B CA 1
ATOM 2971 C C . LYS B 1 144 ? -18.812 4.766 9.367 1 85.31 144 LYS B C 1
ATOM 2973 O O . LYS B 1 144 ? -19.922 5.066 9.789 1 85.31 144 LYS B O 1
ATOM 2978 N N . SER B 1 145 ? -17.734 5.398 9.664 1 83 145 SER B N 1
ATOM 2979 C CA . SER B 1 145 ? -17.781 6.531 10.586 1 83 145 SER B CA 1
ATOM 2980 C C . SER B 1 145 ? -18.562 7.695 9.992 1 83 145 SER B C 1
ATOM 2982 O O . SER B 1 145 ? -19.281 8.398 10.703 1 83 145 SER B O 1
ATOM 2984 N N . PHE B 1 146 ? -18.391 7.93 8.75 1 89.25 146 PHE B N 1
ATOM 2985 C CA . PHE B 1 146 ? -19.109 9.008 8.07 1 89.25 146 PHE B CA 1
ATOM 2986 C C . PHE B 1 146 ? -20.609 8.742 8.062 1 89.25 146 PHE B C 1
ATOM 2988 O O . PHE B 1 146 ? -21.406 9.672 8.203 1 89.25 146 PHE B O 1
ATOM 2995 N N . ASN B 1 147 ? -20.922 7.473 7.984 1 86.12 147 ASN B N 1
ATOM 2996 C CA . ASN B 1 147 ? -22.312 7.094 7.832 1 86.12 147 ASN B CA 1
ATOM 2997 C C . ASN B 1 147 ? -22.938 6.676 9.164 1 86.12 147 ASN B C 1
ATOM 2999 O O . ASN B 1 147 ? -24.047 6.156 9.203 1 86.12 147 ASN B O 1
ATOM 3003 N N . ASN B 1 148 ? -22.219 6.879 10.258 1 86.94 148 ASN B N 1
ATOM 3004 C CA . ASN B 1 148 ? -22.688 6.508 11.586 1 86.94 148 ASN B CA 1
ATOM 3005 C C . ASN B 1 148 ? -23.719 7.508 12.109 1 86.94 148 ASN B C 1
ATOM 3007 O O . ASN B 1 148 ? -23.391 8.664 12.367 1 86.94 148 ASN B O 1
ATOM 3011 N N . PRO B 1 149 ? -24.906 7.066 12.352 1 86 149 PRO B N 1
ATOM 3012 C CA . PRO B 1 149 ? -25.953 7.98 12.789 1 86 149 PRO B CA 1
ATOM 3013 C C . PRO B 1 149 ? -25.688 8.555 14.18 1 86 149 PRO B C 1
ATOM 3015 O O . PRO B 1 149 ? -26.312 9.547 14.57 1 86 149 PRO B O 1
ATOM 3018 N N . ASN B 1 150 ? -24.781 7.945 14.914 1 86.94 150 ASN B N 1
ATOM 3019 C CA . ASN B 1 150 ? -24.469 8.422 16.266 1 86.94 150 ASN B CA 1
ATOM 3020 C C . ASN B 1 150 ? -23.531 9.641 16.219 1 86.94 150 ASN B C 1
ATOM 3022 O O . ASN B 1 150 ? -23.344 10.305 17.234 1 86.94 150 ASN B O 1
ATOM 3026 N N . ASN B 1 151 ? -22.969 9.891 15.094 1 89.38 151 ASN B N 1
ATOM 3027 C CA . ASN B 1 151 ? -22.125 11.055 14.922 1 89.38 151 ASN B CA 1
ATOM 3028 C C . ASN B 1 151 ? -22.906 12.266 14.422 1 89.38 151 ASN B C 1
ATOM 3030 O O . ASN B 1 151 ? -24.047 12.125 13.984 1 89.38 151 ASN B O 1
ATOM 3034 N N . ILE B 1 152 ? -22.344 13.445 14.695 1 89.56 152 ILE B N 1
ATOM 3035 C CA . ILE B 1 152 ? -22.922 14.656 14.133 1 89.56 152 ILE B CA 1
ATOM 3036 C C . ILE B 1 152 ? -22.312 14.953 12.773 1 89.56 152 ILE B C 1
ATOM 3038 O O . ILE B 1 152 ? -21.094 15.156 12.656 1 89.56 152 ILE B O 1
ATOM 3042 N N . LEU B 1 153 ? -23.125 14.891 11.781 1 91.25 153 LEU B N 1
ATOM 3043 C CA . LEU B 1 153 ? -22.688 15.234 10.43 1 91.25 153 LEU B CA 1
ATOM 3044 C C . LEU B 1 153 ? -23.109 16.656 10.062 1 91.25 153 LEU B C 1
ATOM 3046 O O . LEU B 1 153 ? -24.297 16.969 10.078 1 91.25 153 LEU B O 1
ATOM 3050 N N . LEU B 1 154 ? -22.109 17.453 9.758 1 90.62 154 LEU B N 1
ATOM 3051 C CA . LEU B 1 154 ? -22.375 18.828 9.352 1 90.62 154 LEU B CA 1
ATOM 3052 C C . LEU B 1 154 ? -22.562 18.922 7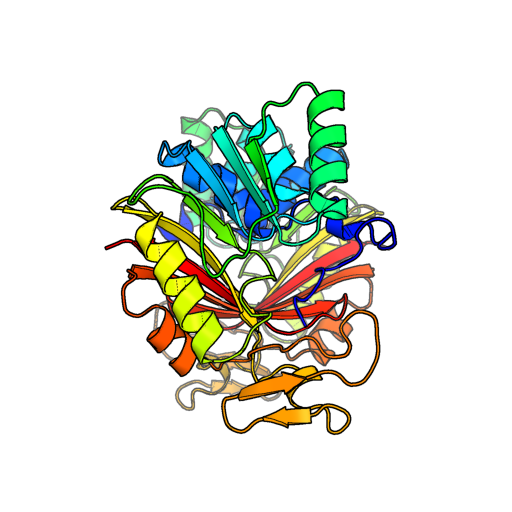.84 1 90.62 154 LEU B C 1
ATOM 3054 O O . LEU B 1 154 ? -22.172 18.016 7.109 1 90.62 154 LEU B O 1
ATOM 3058 N N . GLU B 1 155 ? -23.078 20.016 7.328 1 85.19 155 GLU B N 1
ATOM 3059 C CA . GLU B 1 155 ? -23.469 20.203 5.934 1 85.19 155 GLU B CA 1
ATOM 3060 C C . GLU B 1 155 ? -22.25 20.203 5.02 1 85.19 155 GLU B C 1
ATOM 3062 O O . GLU B 1 155 ? -22.344 19.828 3.852 1 85.19 155 GLU B O 1
ATOM 3067 N N . ASP B 1 156 ? -21.172 20.516 5.48 1 87.94 156 ASP B N 1
ATOM 3068 C CA . ASP B 1 156 ? -20 20.688 4.629 1 87.94 156 ASP B CA 1
ATOM 3069 C C . ASP B 1 156 ? -19.203 19.391 4.539 1 87.94 156 ASP B C 1
ATOM 3071 O O . ASP B 1 156 ? -18.094 19.375 3.986 1 87.94 156 ASP B O 1
ATOM 3075 N N . GLY B 1 157 ? -19.656 18.281 5.129 1 90.31 157 GLY B N 1
ATOM 3076 C CA . GLY B 1 157 ? -18.953 17.016 5.086 1 90.31 157 GLY B CA 1
ATOM 3077 C C . GLY B 1 157 ? -18.109 16.75 6.324 1 90.31 157 GLY B C 1
ATOM 3078 O O . GLY B 1 157 ? -17.359 15.781 6.375 1 90.31 157 GLY B O 1
ATOM 3079 N N . THR B 1 158 ? -18.25 17.594 7.367 1 93.62 158 THR B N 1
ATOM 3080 C CA . THR B 1 158 ? -17.516 17.469 8.617 1 93.62 158 THR B CA 1
ATOM 3081 C C . THR B 1 158 ? -18.281 16.609 9.617 1 93.62 158 THR B C 1
ATOM 3083 O O . THR B 1 158 ? -19.5 16.766 9.766 1 93.62 158 THR B O 1
ATOM 3086 N N . VAL B 1 159 ? -17.531 15.672 10.211 1 93.12 159 VAL B N 1
ATOM 3087 C CA . VAL B 1 159 ? -18.141 14.812 11.234 1 93.12 159 VAL B CA 1
ATOM 3088 C C . VAL B 1 159 ? -17.531 15.141 12.602 1 93.12 159 VAL B C 1
ATOM 3090 O O . VAL B 1 159 ? -16.328 15.297 12.734 1 93.12 159 VAL B O 1
ATOM 3093 N N . ILE B 1 160 ? -18.344 15.273 13.539 1 90.88 160 ILE B N 1
ATOM 3094 C CA . ILE B 1 160 ? -17.938 15.438 14.93 1 90.88 160 ILE B CA 1
ATOM 3095 C C . ILE B 1 160 ? -18.359 14.211 15.734 1 90.88 160 ILE B C 1
ATOM 3097 O O . ILE B 1 160 ? -19.547 13.914 15.844 1 90.88 160 ILE B O 1
ATOM 3101 N N . LYS B 1 161 ? -17.359 13.555 16.25 1 85.31 161 LYS B N 1
ATOM 3102 C CA . LYS B 1 161 ? -17.672 12.375 17.062 1 85.31 161 LYS B CA 1
ATOM 3103 C C . LYS B 1 161 ? -18.219 12.781 18.422 1 85.31 161 LYS B C 1
ATOM 3105 O O . LYS B 1 161 ? -17.75 13.758 19.016 1 85.31 161 LYS B O 1
ATOM 3110 N N . LYS B 1 162 ? -19.094 11.93 18.938 1 83 162 LYS B N 1
ATOM 3111 C CA . LYS B 1 162 ? -19.719 12.242 20.203 1 83 162 LYS B CA 1
ATOM 3112 C C . LYS B 1 162 ? -18.984 11.555 21.359 1 83 162 LYS B C 1
ATOM 3114 O O . LYS B 1 162 ? -19.047 12.016 22.5 1 83 162 LYS B O 1
ATOM 3119 N N . GLU B 1 163 ? -18.281 10.516 21 1 78.88 163 GLU B N 1
ATOM 3120 C CA . GLU B 1 163 ? -17.672 9.711 22.047 1 78.88 163 GLU B CA 1
ATOM 3121 C C . GLU B 1 163 ? -16.266 9.273 21.641 1 78.88 163 GLU B C 1
ATOM 3123 O O . GLU B 1 163 ? -15.875 9.3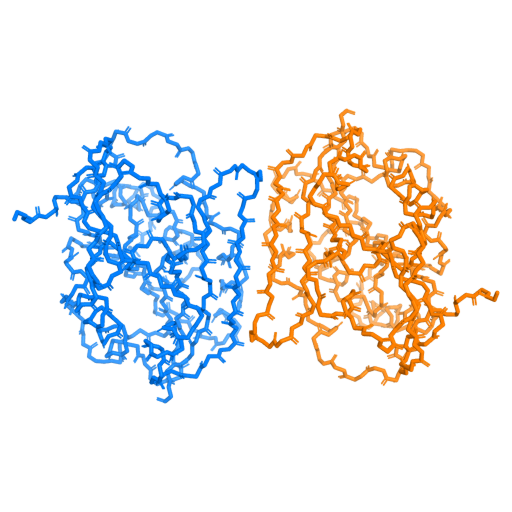83 20.469 1 78.88 163 GLU B O 1
ATOM 3128 N N . GLY B 1 164 ? -15.469 8.875 22.688 1 74.88 164 GLY B N 1
ATOM 3129 C CA . GLY B 1 164 ? -14.133 8.352 22.438 1 74.88 164 GLY B CA 1
ATOM 3130 C C . GLY B 1 164 ? -13.047 9.406 22.594 1 74.88 164 GLY B C 1
ATOM 3131 O O . GLY B 1 164 ? -13.32 10.531 23 1 74.88 164 GLY B O 1
ATOM 3132 N N . ILE B 1 165 ? -11.828 8.961 22.234 1 73.38 165 ILE B N 1
ATOM 3133 C CA . ILE B 1 165 ? -10.656 9.805 22.438 1 73.38 165 ILE B CA 1
ATOM 3134 C C . ILE B 1 165 ? -10.711 11 21.484 1 73.38 165 ILE B C 1
ATOM 3136 O O . ILE B 1 165 ? -10.086 12.031 21.734 1 73.38 165 ILE B O 1
ATOM 3140 N N . GLU B 1 166 ? -11.617 10.867 20.484 1 78.06 166 GLU B N 1
ATOM 3141 C CA . GLU B 1 166 ? -11.688 11.922 19.469 1 78.06 166 GLU B CA 1
ATOM 3142 C C . GLU B 1 166 ? -12.984 12.719 19.594 1 78.06 166 GLU B C 1
ATOM 3144 O O . GLU B 1 166 ? -13.367 13.438 18.672 1 78.06 166 GLU B O 1
ATOM 3149 N N . ALA B 1 167 ? -13.625 12.578 20.703 1 79.31 167 ALA B N 1
ATOM 3150 C CA . ALA B 1 167 ? -14.883 13.305 20.906 1 79.31 167 ALA B CA 1
ATOM 3151 C C . ALA B 1 167 ? -14.672 14.812 20.766 1 79.31 167 ALA B C 1
ATOM 3153 O O . ALA B 1 167 ? -13.711 15.367 21.312 1 79.31 167 ALA B O 1
ATOM 3154 N N . GLY B 1 168 ? -15.516 15.367 19.906 1 83.94 168 GLY B N 1
ATOM 3155 C CA . GLY B 1 168 ? -15.508 16.812 19.75 1 83.94 168 GLY B CA 1
ATOM 3156 C C . GLY B 1 168 ? -14.562 17.297 18.672 1 83.94 168 GLY B C 1
ATOM 3157 O O . GLY B 1 168 ? -14.633 18.453 18.25 1 83.94 168 GLY B O 1
ATOM 3158 N N . ILE B 1 169 ? -13.648 16.422 18.203 1 86.06 169 ILE B N 1
ATOM 3159 C CA . ILE B 1 169 ? -12.68 16.781 17.172 1 86.06 169 ILE B CA 1
ATOM 3160 C C . ILE B 1 169 ? -13.312 16.656 15.789 1 86.06 169 ILE B C 1
ATOM 3162 O O . ILE B 1 169 ? -13.836 15.602 15.43 1 86.06 169 ILE B O 1
ATOM 3166 N N . PRO B 1 170 ? -13.336 17.734 15.062 1 92.25 170 PRO B N 1
ATOM 3167 C CA . PRO B 1 170 ? -13.898 17.625 13.719 1 92.25 170 PRO B CA 1
ATOM 3168 C C . PRO B 1 170 ? -13.07 16.734 12.797 1 92.25 170 PRO B C 1
ATOM 3170 O O . PRO B 1 170 ? -11.836 16.75 12.859 1 92.25 170 PRO B O 1
ATOM 3173 N N . HIS B 1 171 ? -13.727 15.969 11.977 1 95.06 171 HIS B N 1
ATOM 3174 C CA . HIS B 1 171 ? -13.141 15.148 10.922 1 95.06 171 HIS B CA 1
ATOM 3175 C C . HIS B 1 171 ? 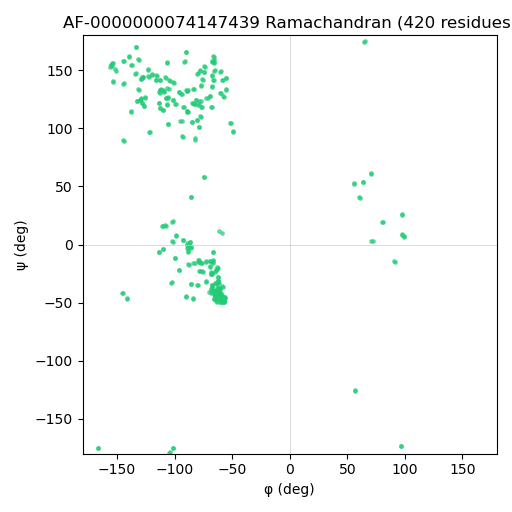-13.789 15.438 9.57 1 95.06 171 HIS B C 1
ATOM 3177 O O . HIS B 1 171 ? -15 15.25 9.406 1 95.06 171 HIS B O 1
ATOM 3183 N N . TYR B 1 172 ? -13.016 15.875 8.688 1 96.44 172 TYR B N 1
ATOM 3184 C CA . TYR B 1 172 ? -13.531 16.172 7.355 1 96.44 172 TYR B CA 1
ATOM 3185 C C . TYR B 1 172 ? -13.461 14.938 6.461 1 96.44 172 TYR B C 1
ATOM 3187 O O . TYR B 1 172 ? -12.461 14.227 6.457 1 96.44 172 TYR B O 1
ATOM 3195 N N . TYR B 1 173 ? -14.5 14.625 5.773 1 97.38 173 TYR B N 1
ATOM 3196 C CA . TYR B 1 173 ? -14.594 13.484 4.867 1 97.38 173 TYR B CA 1
ATOM 3197 C C . TYR B 1 173 ? -14.797 13.953 3.43 1 97.38 173 TYR B C 1
ATOM 3199 O O . TYR B 1 173 ? -15.461 14.961 3.188 1 97.38 173 TYR B O 1
ATOM 3207 N N . VAL B 1 174 ? -14.219 13.195 2.539 1 98 174 VAL B N 1
ATOM 3208 C CA . VAL B 1 174 ? -14.25 13.594 1.137 1 98 174 VAL B CA 1
ATOM 3209 C C . VAL B 1 174 ? -14.68 12.414 0.27 1 98 174 VAL B C 1
ATOM 3211 O O . VAL B 1 174 ? -14.656 11.266 0.72 1 98 174 VAL B O 1
ATOM 3214 N N . ASP B 1 175 ? -15.164 12.656 -0.935 1 97.19 175 ASP B N 1
ATOM 3215 C CA . ASP B 1 175 ? -15.25 11.688 -2.02 1 97.19 175 ASP B CA 1
ATOM 3216 C C . ASP B 1 175 ? -14.188 11.945 -3.078 1 97.19 175 ASP B C 1
ATOM 3218 O O . ASP B 1 175 ? -13.32 12.805 -2.896 1 97.19 175 ASP B O 1
ATOM 3222 N N . LYS B 1 176 ? -14.188 11.133 -4.105 1 97.56 176 LYS B N 1
ATOM 3223 C CA . LYS B 1 176 ? -13.156 11.188 -5.137 1 97.56 176 LYS B CA 1
ATOM 3224 C C . LYS B 1 176 ? -13.078 12.578 -5.762 1 97.56 176 LYS B C 1
ATOM 3226 O O . LYS B 1 176 ? -11.992 13.125 -5.941 1 97.56 176 LYS B O 1
ATOM 3231 N N . GLU B 1 177 ? -14.156 13.18 -6.109 1 97.81 177 GLU B N 1
ATOM 3232 C CA . GLU B 1 177 ? -14.219 14.484 -6.762 1 97.81 177 GLU B CA 1
ATOM 3233 C C . GLU B 1 177 ? -13.656 15.578 -5.859 1 97.81 177 GLU B C 1
ATOM 3235 O O . GLU B 1 177 ? -12.953 16.484 -6.324 1 97.81 177 GLU B O 1
ATOM 3240 N N . GLU B 1 178 ? -13.969 15.508 -4.621 1 98.06 178 GLU B N 1
ATOM 3241 C CA . GLU B 1 178 ? -13.508 16.5 -3.664 1 98.06 178 GLU B CA 1
ATOM 3242 C C . GLU B 1 178 ? -12 16.422 -3.461 1 98.06 178 GLU B C 1
ATOM 3244 O O . GLU B 1 178 ? -11.328 17.438 -3.277 1 98.06 178 GLU B O 1
ATOM 3249 N N . VAL B 1 179 ? -11.438 15.172 -3.486 1 98.69 179 VAL B N 1
ATOM 3250 C CA . VAL B 1 179 ? -9.992 15.031 -3.428 1 98.69 179 VAL B CA 1
ATOM 3251 C C . VAL B 1 179 ? -9.352 15.75 -4.613 1 98.69 179 VAL B C 1
ATOM 3253 O O . VAL B 1 179 ? -8.391 16.5 -4.441 1 98.69 179 VAL B O 1
ATOM 3256 N N . LEU B 1 180 ? -9.891 15.5 -5.777 1 98.56 180 LEU B N 1
ATOM 3257 C CA . LEU B 1 180 ? -9.344 16.094 -6.992 1 98.56 180 LEU B CA 1
ATOM 3258 C C . LEU B 1 180 ? -9.422 17.625 -6.93 1 98.56 180 LEU B C 1
ATOM 3260 O O . LEU B 1 180 ? -8.516 18.312 -7.395 1 98.56 180 LEU B O 1
ATOM 3264 N N . GLU B 1 181 ? -10.5 18.094 -6.352 1 98.25 181 GLU B N 1
ATOM 3265 C CA . GLU B 1 181 ? -10.648 19.531 -6.18 1 98.25 181 GLU B CA 1
ATOM 3266 C C . GLU B 1 181 ? -9.602 20.078 -5.215 1 98.25 181 GLU B C 1
ATOM 3268 O O . GLU B 1 181 ? -8.984 21.109 -5.48 1 98.25 181 GLU B O 1
ATOM 3273 N N . LEU B 1 182 ? -9.453 19.406 -4.094 1 98.44 182 LEU B N 1
ATOM 3274 C CA . LEU B 1 182 ? -8.508 19.844 -3.076 1 98.44 182 LEU B CA 1
ATOM 3275 C C . LEU B 1 182 ? -7.082 19.828 -3.621 1 98.44 182 LEU B C 1
ATOM 3277 O O . LEU B 1 182 ? -6.27 20.672 -3.248 1 98.44 182 LEU B O 1
ATOM 3281 N N . MET B 1 183 ? -6.793 18.891 -4.523 1 98.56 183 MET B N 1
ATOM 3282 C CA . MET B 1 183 ? -5.426 18.672 -4.992 1 98.56 183 MET B CA 1
ATOM 3283 C C . MET B 1 183 ? -5.215 19.297 -6.363 1 98.56 183 MET B C 1
ATOM 3285 O O . MET B 1 183 ? -4.262 18.953 -7.066 1 98.56 183 MET B O 1
ATOM 3289 N N . ASN B 1 184 ? -6.031 20.188 -6.734 1 97.88 184 ASN B N 1
ATOM 3290 C CA . ASN B 1 184 ? -6.07 20.719 -8.102 1 97.88 184 ASN B CA 1
ATOM 3291 C C . ASN B 1 184 ? -4.781 21.453 -8.461 1 97.88 184 ASN B C 1
ATOM 3293 O O . ASN B 1 184 ? -4.434 21.562 -9.633 1 97.88 184 ASN B O 1
ATOM 3297 N N . ASN B 1 185 ? -4.02 21.922 -7.488 1 97.44 185 ASN B N 1
ATOM 3298 C CA . ASN B 1 185 ? -2.787 22.656 -7.762 1 97.44 185 ASN B CA 1
ATOM 3299 C C . ASN B 1 185 ? -1.588 21.719 -7.863 1 97.44 185 ASN B C 1
ATOM 3301 O O . ASN B 1 185 ? -0.475 22.156 -8.156 1 97.44 185 ASN B O 1
ATOM 3305 N N . PHE B 1 186 ? -1.8 20.469 -7.648 1 98.69 186 PHE B N 1
ATOM 3306 C CA . PHE B 1 186 ? -0.743 19.469 -7.711 1 98.69 186 PHE B CA 1
ATOM 3307 C C . PHE B 1 186 ? -0.874 18.625 -8.969 1 98.69 186 PHE B C 1
ATOM 3309 O O . PHE B 1 186 ? -1.935 18.594 -9.594 1 98.69 186 PHE B O 1
ATOM 3316 N N . GLU B 1 187 ? 0.2 18.062 -9.383 1 98.56 187 GLU B N 1
ATOM 3317 C CA . GLU B 1 187 ? 0.155 16.938 -10.312 1 98.56 187 GLU B CA 1
ATOM 3318 C C . GLU B 1 187 ? 0.052 15.602 -9.57 1 98.56 187 GLU B C 1
ATOM 3320 O O . GLU B 1 187 ? 0.99 15.195 -8.883 1 98.56 187 GLU B O 1
ATOM 3325 N N . ILE B 1 188 ? -1.031 14.945 -9.734 1 98.69 188 ILE B N 1
ATOM 3326 C CA . ILE B 1 188 ? -1.257 13.711 -9 1 98.69 188 ILE B CA 1
ATOM 3327 C C . ILE B 1 188 ? -0.543 12.555 -9.703 1 98.69 188 ILE B C 1
ATOM 3329 O O . ILE B 1 188 ? -0.767 12.312 -10.898 1 98.69 188 ILE B O 1
ATOM 3333 N N . ILE B 1 189 ? 0.302 11.867 -9 1 98.31 189 ILE B N 1
ATOM 3334 C CA . ILE B 1 189 ? 1.062 10.734 -9.516 1 98.31 189 ILE B CA 1
ATOM 3335 C C . ILE B 1 189 ? 0.268 9.445 -9.305 1 98.31 189 ILE B C 1
ATOM 3337 O O . ILE B 1 189 ? 0.194 8.602 -10.203 1 98.31 189 ILE B O 1
ATOM 3341 N N . SER B 1 190 ? -0.275 9.289 -8.164 1 98.44 190 SER B N 1
ATOM 3342 C CA . SER B 1 190 ? -1.112 8.148 -7.82 1 98.44 190 SER B CA 1
ATOM 3343 C C . SER B 1 190 ? -2.256 8.555 -6.898 1 98.44 190 SER B C 1
ATOM 3345 O O . SER B 1 190 ? -2.078 9.398 -6.02 1 98.44 190 SER B O 1
ATOM 3347 N N . PHE B 1 191 ? -3.355 8.055 -7.125 1 98.75 191 PHE B N 1
ATOM 3348 C CA . PHE B 1 191 ? -4.594 8.266 -6.387 1 98.75 191 PHE B CA 1
ATOM 3349 C C . PHE B 1 191 ? -5.344 6.957 -6.195 1 98.75 191 PHE B C 1
ATOM 3351 O O . PHE B 1 191 ? -5.785 6.34 -7.168 1 98.75 191 PHE B O 1
ATOM 3358 N N . LYS B 1 192 ? -5.469 6.504 -4.852 1 98.62 192 LYS B N 1
ATOM 3359 C CA . LYS B 1 192 ? -6.066 5.203 -4.562 1 98.62 192 LYS B CA 1
ATOM 3360 C C . LYS B 1 192 ? -7.156 5.324 -3.5 1 98.62 192 LYS B C 1
ATOM 3362 O O . LYS B 1 192 ? -7.047 6.141 -2.584 1 98.62 192 LYS B O 1
ATOM 3367 N N . TYR B 1 193 ? -8.18 4.59 -3.658 1 98.06 193 TYR B N 1
ATOM 3368 C CA . TYR B 1 193 ? -9.102 4.285 -2.568 1 98.06 193 TYR B CA 1
ATOM 3369 C C . TYR B 1 193 ? -8.727 2.977 -1.885 1 98.06 193 TYR B C 1
ATOM 3371 O O . TYR B 1 193 ? -8.531 1.955 -2.549 1 98.06 193 TYR B O 1
ATOM 3379 N N . VAL B 1 194 ? -8.609 2.971 -0.523 1 98.31 194 VAL B N 1
ATOM 3380 C CA . VAL B 1 194 ? -8.164 1.797 0.217 1 98.31 194 VAL B CA 1
ATOM 3381 C C . VAL B 1 194 ? -9.125 1.511 1.366 1 98.31 194 VAL B C 1
ATOM 3383 O O . VAL B 1 194 ? -9.391 2.385 2.197 1 98.31 194 VAL B O 1
ATOM 3386 N N . GLU B 1 195 ? -9.633 0.355 1.389 1 97.38 195 GLU B N 1
ATOM 3387 C CA . GLU B 1 195 ? -10.391 -0.165 2.52 1 97.38 195 GLU B CA 1
ATOM 3388 C C . GLU B 1 195 ? -9.625 -1.271 3.24 1 97.38 195 GLU B C 1
ATOM 3390 O O . GLU B 1 195 ? -9.352 -2.324 2.66 1 97.38 195 GLU B O 1
ATOM 3395 N N . GLU B 1 196 ? -9.281 -1.015 4.453 1 96.94 196 GLU B N 1
ATOM 3396 C CA . GLU B 1 196 ? -8.664 -2.049 5.273 1 96.94 196 GLU B CA 1
ATOM 3397 C C . GLU B 1 196 ? -9.719 -2.932 5.938 1 96.94 196 GLU B C 1
ATOM 3399 O O . GLU B 1 196 ? -10.305 -2.553 6.957 1 96.94 196 GLU B O 1
ATOM 3404 N N . ILE B 1 197 ? -9.867 -4.117 5.426 1 97.38 197 ILE B N 1
ATOM 3405 C CA . ILE B 1 197 ? -10.906 -5.043 5.875 1 97.38 197 ILE B CA 1
ATOM 3406 C C . ILE B 1 197 ? -10.422 -5.797 7.113 1 97.38 197 ILE B C 1
ATOM 3408 O O . ILE B 1 197 ? -11.156 -5.93 8.094 1 97.38 197 ILE B O 1
ATOM 3412 N N . LEU B 1 198 ? -9.133 -6.336 7.07 1 96.75 198 LEU B N 1
ATOM 3413 C CA . LEU B 1 198 ? -8.477 -6.938 8.227 1 96.75 198 LEU B CA 1
ATOM 3414 C C . LEU B 1 198 ? -7.055 -6.402 8.375 1 96.75 198 LEU B C 1
ATOM 3416 O O . LEU B 1 198 ? -6.242 -6.512 7.457 1 96.75 198 LEU B O 1
ATOM 3420 N N . PRO B 1 199 ? -6.781 -5.836 9.578 1 94.94 199 PRO B N 1
ATOM 3421 C CA . PRO B 1 199 ? -7.723 -5.395 10.609 1 94.94 199 PRO B CA 1
ATOM 3422 C C . PRO B 1 199 ? -8.688 -4.32 10.109 1 94.94 199 PRO B C 1
ATOM 3424 O O . PRO B 1 199 ? -8.328 -3.529 9.234 1 94.94 199 PRO B O 1
ATOM 3427 N N . LYS B 1 200 ? -9.812 -4.316 10.625 1 92.31 200 LYS B N 1
ATOM 3428 C CA . LYS B 1 200 ? -10.805 -3.34 10.188 1 92.31 200 LYS B CA 1
ATOM 3429 C C . LYS B 1 200 ? -10.406 -1.926 10.594 1 92.31 200 LYS B C 1
ATOM 3431 O O . LYS B 1 200 ? -10.18 -1.654 11.773 1 92.31 200 LYS B O 1
ATOM 3436 N N . ARG B 1 201 ? -10.219 -1.117 9.586 1 89.75 201 ARG B N 1
ATOM 3437 C CA . ARG B 1 201 ? -9.93 0.302 9.766 1 89.75 201 ARG B CA 1
ATOM 3438 C C . ARG B 1 201 ? -10.789 1.158 8.844 1 89.75 201 ARG B C 1
ATOM 3440 O O . ARG B 1 201 ? -11.508 0.633 7.988 1 89.75 201 ARG B O 1
ATOM 3447 N N . SER B 1 202 ? -10.75 2.457 9.078 1 89.19 202 SER B N 1
ATOM 3448 C CA . SER B 1 202 ? -11.5 3.381 8.234 1 89.19 202 SER B CA 1
ATOM 3449 C C . SER B 1 202 ? -10.961 3.385 6.809 1 89.19 202 SER B C 1
ATOM 3451 O O . SER B 1 202 ? -9.773 3.16 6.586 1 89.19 202 SER B O 1
ATOM 3453 N N . ASN B 1 203 ? -11.891 3.643 5.879 1 95.69 203 ASN B N 1
ATOM 3454 C CA . ASN B 1 203 ? -11.516 3.779 4.477 1 95.69 203 ASN B CA 1
ATOM 3455 C C . ASN B 1 203 ? -10.836 5.117 4.203 1 95.69 203 ASN B C 1
ATOM 3457 O O . ASN B 1 203 ? -11.234 6.145 4.762 1 95.69 203 ASN B O 1
ATOM 3461 N N . LYS B 1 204 ? -9.852 5.043 3.361 1 98.06 204 LYS B N 1
ATOM 3462 C CA . LYS B 1 204 ? -9.078 6.254 3.102 1 98.06 204 LYS B CA 1
ATOM 3463 C C . LYS B 1 204 ? -8.781 6.406 1.612 1 98.06 204 LYS B C 1
ATOM 3465 O O . LYS B 1 204 ? -8.844 5.434 0.858 1 98.06 204 LYS B O 1
ATOM 3470 N N . PHE B 1 205 ? -8.594 7.617 1.235 1 98.75 205 PHE B N 1
ATOM 3471 C CA . PHE B 1 205 ? -7.918 7.906 -0.025 1 98.75 205 PHE B CA 1
ATOM 3472 C C . PHE B 1 205 ? -6.434 8.18 0.203 1 98.75 205 PHE B C 1
ATOM 3474 O O . PHE B 1 205 ? -6.062 8.875 1.151 1 98.75 205 PHE B O 1
ATOM 3481 N N . PHE B 1 206 ? -5.582 7.555 -0.555 1 98.88 206 PHE B N 1
ATOM 3482 C CA . PHE B 1 206 ? -4.145 7.793 -0.581 1 98.88 206 PHE B CA 1
ATOM 3483 C C . PHE B 1 206 ? -3.742 8.547 -1.84 1 98.88 206 PHE B C 1
ATOM 3485 O O . PHE B 1 206 ? -4.094 8.148 -2.951 1 98.88 206 PHE B O 1
ATOM 3492 N N . VAL B 1 207 ? -3.027 9.68 -1.679 1 98.88 207 VAL B N 1
ATOM 3493 C CA . VAL B 1 207 ? -2.646 10.492 -2.826 1 98.88 207 VAL B CA 1
ATOM 3494 C C . VAL B 1 207 ? -1.146 10.773 -2.785 1 98.88 207 VAL B C 1
ATOM 3496 O O . VAL B 1 207 ? -0.625 11.258 -1.776 1 98.88 207 VAL B O 1
ATOM 3499 N N . LEU B 1 208 ? -0.439 10.406 -3.785 1 98.88 208 LEU B N 1
ATOM 3500 C CA . LEU B 1 208 ? 0.918 10.867 -4.062 1 98.88 208 LEU B CA 1
ATOM 3501 C C . LEU B 1 208 ? 0.921 11.93 -5.156 1 98.88 208 LEU B C 1
ATOM 3503 O O . LEU B 1 208 ? 0.365 11.719 -6.234 1 98.88 208 LEU B O 1
ATOM 3507 N N . ALA B 1 209 ? 1.485 13.07 -4.848 1 98.88 209 ALA B N 1
ATOM 3508 C CA . ALA B 1 209 ? 1.405 14.164 -5.809 1 98.88 209 ALA B CA 1
ATOM 3509 C C . ALA B 1 209 ? 2.686 15 -5.801 1 98.88 209 ALA B C 1
ATOM 3511 O O . ALA B 1 209 ? 3.461 14.945 -4.84 1 98.88 209 ALA B O 1
ATOM 3512 N N . THR B 1 210 ? 2.926 15.688 -6.84 1 98.56 210 THR B N 1
ATOM 3513 C CA . THR B 1 210 ? 4.059 16.594 -6.98 1 98.56 210 THR B CA 1
ATOM 3514 C C . THR B 1 210 ? 3.582 18.031 -7.152 1 98.56 210 THR B C 1
ATOM 3516 O O . THR B 1 210 ? 2.525 18.281 -7.738 1 98.56 210 THR B O 1
ATOM 3519 N N . LYS B 1 211 ? 4.305 18.875 -6.539 1 97.56 211 LYS B N 1
ATOM 3520 C CA . LYS B 1 211 ? 4.035 20.297 -6.789 1 97.56 211 LYS B CA 1
ATOM 3521 C C . LYS B 1 211 ? 4.43 20.688 -8.211 1 97.56 211 LYS B C 1
ATOM 3523 O O . LYS B 1 211 ? 5.539 20.391 -8.656 1 97.56 211 LYS B O 1
ATOM 3528 N N . LYS B 1 212 ? 3.5 21.312 -8.945 1 89.06 212 LYS B N 1
ATOM 3529 C CA . LYS B 1 212 ? 3.719 21.797 -10.305 1 89.06 212 LYS B CA 1
ATOM 3530 C C . LYS B 1 212 ? 4.703 22.969 -10.32 1 89.06 212 LYS B C 1
ATOM 3532 O O . LYS B 1 212 ? 4.789 23.719 -9.352 1 89.06 212 LYS B O 1
#

Sequence (424 aa):
MKHQGWDWKEIKEERWDTPAEEVYYLLNRWKDQGKSRFLDLGCGRGRHSIFFAKHGFEVYATDISESGIEILKEKAKLQNLNINAEVCDMHNLPYSNEFFDCMLAFHVIYHTNREGIRRVISEIYRVLKKDGECFLTFNSKFSKSFNNPNNILLEDGTVIKKEGIEAGIPHYYVDKEEVLELMNNFEIISFKYVEEILPKRSNKFFVLATKKMKHQGWDWKEIKEERWDTPAEEVYYLLNRWKDQGKSRFLDLGCGRGRHSIFFAKHGFEVYATDISESGIEILKEKAKLQNLNINAEVCDMHNLPYSNEFFDCMLAFHVIYHTNREGIRRVISEIYRVLKKDGECFLTFNSKFSKSFNNPNNILLEDGTVIKKEGIEAGIPHYYVDKEEVLELMNNFEIISFKYVEEILPKRSNKFFVLATKK

InterPro domains:
  IPR029063 S-adenosyl-L-methionine-dependent methyltransferase superfamily [G3DSA:3.40.50.150] (18-206)
  IPR029063 S-adenosyl-L-methionine-dependent methyltransferase superfamily [SSF53335] (15-203)
  IPR041698 Methyltransferase domain 25 [PF13649] (39-132)

Foldseek 3Di:
DQPLFFQLVPDDDCVLQADDPVVVVVLVVCVVVVFAAEEEEQQFLNNSVVVSQVVHHAYEYEHQHPNSQVNNVVVCVVVVTDYRYDYDDLLDDPAAFQAGQEYEDDPHLQQDFPVSSLSNLVSVLRNHHAQRKYKYKAAACPWPQVVPPQWDADPRQWTAHCDDSRHRGIGHHDHPVVVCVSCVQWAWPDWDWDADVVVGDGIMIITMTGGD/DQPLFFQLVPDDDCVLQADDPVVVVVLVVCVVVVFAAEEEEQQFLNNSVVVSQVVHHAYEYEHQHPNSQVNNVVVCVVVVTDYRYDYDDLLDDPAAFQAGQEYEDDPHLQQDFPVSSLSNLVSVLRNHHAQRKYKHKAAACPWPQVVPPQWDADPRQWTAHCDDSRHRGIGHHDHPVVVCVSCVQWAWPDWDWDADVVVGDGIMIITMTGGD

Secondary structure (DSSP, 8-state):
-------TTS---GGGGS--HHHHHHHHHHHHTT--EEEEET-TT-HHHHHHHHTT-EEEEEES-HHHHHHHHHHHHHTT--EEEEE--TTS--S-TT-EEEEEE-S-TTSS-HHHHHHHHHHHHHHEEEEEEEEEEEEETTSTTTT-TTSEE-TTSEEE-SSSTTTT-EEEEE-HHHHHHHTTTEEEEEEEEEEEEETT---EEEEEEEE-/-------TTS---GGGGS--HHHHHHHHHHHHTT--EEEEET-TT-HHHHHHHHTT-EEEEEES-HHHHHHHHHHHHHTT--EEEEE--TTS--S-TT-EEEEEE-S-TTSS-HHHHHHHHHHHHHHEEEEEEEEEEEEETTSTTTT-TTSEE-TTSEEE-SSSTTTT-EEEEE-HHHHHHHTTTEEEEEEEEEEEEETT---EEEEEEEE-

Solvent-accessible surface area (backbone atoms only — not comparable to full-atom values): 21667 Å² total; per-residue (Å²): 127,81,74,65,51,65,64,46,85,75,58,77,65,64,70,62,65,43,62,59,59,67,50,44,32,49,51,53,52,38,50,75,70,67,46,41,39,34,36,26,44,49,30,48,57,21,27,58,46,53,53,44,36,78,68,70,29,48,29,35,32,27,20,54,14,61,55,10,41,51,48,26,52,50,53,27,56,76,66,73,46,77,64,54,64,42,71,37,54,70,69,59,64,97,62,58,70,48,62,24,37,31,36,38,26,68,78,39,62,30,68,25,40,63,70,47,36,53,40,28,49,49,42,52,57,43,28,33,17,78,71,9,36,38,37,40,34,38,40,27,55,85,16,65,72,67,67,34,83,82,37,47,73,46,95,76,41,25,32,32,36,76,60,72,99,50,40,71,46,40,32,27,38,34,54,75,68,52,49,53,59,72,45,61,77,39,46,75,65,32,32,30,43,40,36,34,63,35,65,74,51,73,28,30,33,44,36,36,30,26,37,102,128,81,73,63,52,66,64,47,86,76,57,75,65,65,69,61,65,44,63,58,58,67,51,44,30,50,52,52,53,37,51,76,69,67,45,40,38,33,35,26,44,50,32,51,57,23,27,58,45,53,54,43,37,77,69,70,29,48,30,35,32,28,20,54,13,58,55,11,40,50,48,27,52,51,52,28,57,77,67,73,47,78,64,54,67,41,69,37,53,68,69,59,65,94,62,57,70,47,63,25,37,32,36,39,26,68,79,40,63,29,68,24,42,61,70,45,36,52,40,29,51,49,42,52,58,44,28,34,16,77,70,10,36,40,37,41,35,38,39,28,56,84,16,67,72,68,68,34,83,80,37,47,75,47,94,74,40,25,33,31,36,75,61,71,98,50,40,69,45,40,32,27,39,32,54,74,68,52,49,52,61,72,44,58,77,40,46,75,66,33,33,32,44,37,35,33,62,36,65,74,51,75,28,31,33,42,37,35,31,27,38,102

Nearest PDB structures (foldseek):
  2p8j-assembly1_B  TM=8.900E-01  e=3.873E-18  Clostridium acetobutylicum
  4nec-assembly1_A  TM=7.025E-01  e=2.286E-14  Streptomyces lasalocidi
  4nec-assembly4_D  TM=7.074E-01  e=3.131E-14  Streptomyces lasalocidi
  4nec-assembly3_C  TM=7.131E-01  e=5.874E-14  Streptomyces lasalocidi
  4nec-assembly2_B  TM=6.821E-01  e=1.510E-13  Streptomyces lasalocidi

Organism: Dictyoglomus thermophilum (strain ATCC 35947 / DSM 3960 / H-6-12) (NCBI:txid309799)